Protein AF-A0A7C1UC43-F1 (afdb_monomer_lite)

Secondary structure (DSSP, 8-state):
---TTTTGGGGGGTTEEEEE------TTTGGGG---HHHHHHTTT--S--EEEEESB-SGGGTT-BSS--HHHHHTTTT-B-TTS-BSS--S--GGGT--HHHHHHHHHHHTT-EEEEEEETTTTSPPEETTEEPPPPTTSTTHHHHHHHHHHH-HHHHHHHHTSGGG-BTTBTTHHHHHHHIIIIIHHHHHHHGGG--EEEEE-THHHHTTS---SS---GGG-HHHHHHHHHHHTT-TT-EEEE---B--SSTTS--BPPPPTT-SB---PPGGGGTTTTT-THHHHHHHHHHTTTTBSSTTSSSS--TTTTPBPEE--BSBSS-SS--SSBSS-HHHHHHHHHHHHHTT-EEEEE--BS-SS-GGG-PBPHHHHHHHHHHHHHHHHHSS-SS-EESSS--PPPPEETTSPEEEEEEBTTTEE-TTS----EEEEESSS---TT-EEEE-SSSTTEEEEEE----SS-EEEEEEEEEE-SS-EEEEEEEEEEEP-

Radius of gyration: 23.49 Å; chains: 1; bounding box: 65×52×68 Å

Structure (mmCIF, N/CA/C/O backbone):
data_AF-A0A7C1UC43-F1
#
_entry.id   AF-A0A7C1UC43-F1
#
loop_
_atom_site.group_PDB
_atom_site.id
_atom_site.type_symbol
_atom_site.label_atom_id
_atom_site.label_alt_id
_atom_site.label_comp_id
_atom_site.label_asym_id
_atom_site.label_entity_id
_atom_site.label_seq_id
_atom_site.pdbx_PDB_ins_code
_atom_site.Cartn_x
_atom_site.Cartn_y
_atom_site.Cartn_z
_atom_site.occupancy
_atom_site.B_iso_or_equiv
_atom_site.auth_seq_id
_atom_site.auth_comp_id
_atom_site.auth_asym_id
_atom_site.auth_atom_id
_atom_site.pdbx_PDB_model_num
ATOM 1 N N . ILE A 1 1 ? -11.973 -14.112 -20.135 1.00 60.91 1 ILE A N 1
ATOM 2 C CA . ILE A 1 1 ? -13.042 -13.671 -19.214 1.00 60.91 1 ILE A CA 1
ATOM 3 C C . ILE A 1 1 ? -12.323 -12.948 -18.089 1.00 60.91 1 ILE A C 1
ATOM 5 O O . ILE A 1 1 ? -11.379 -13.546 -17.579 1.00 60.91 1 ILE A O 1
ATOM 9 N N . PRO A 1 2 ? -12.647 -11.674 -17.828 1.00 75.94 2 PRO A N 1
ATOM 10 C CA . PRO A 1 2 ? -12.082 -10.918 -16.713 1.00 75.94 2 PRO A CA 1
ATOM 11 C C . PRO A 1 2 ? -12.367 -11.627 -15.388 1.00 75.94 2 PRO A C 1
ATOM 13 O O . PRO A 1 2 ? -13.344 -12.370 -15.286 1.00 75.94 2 PRO A O 1
ATOM 16 N N . ASP A 1 3 ? -11.491 -11.435 -14.412 1.00 90.38 3 ASP A N 1
ATOM 17 C CA . ASP A 1 3 ? -11.676 -11.966 -13.065 1.00 90.38 3 ASP A CA 1
ATOM 18 C C . ASP A 1 3 ? -12.977 -11.397 -12.453 1.00 90.38 3 ASP A C 1
ATOM 20 O O . ASP A 1 3 ? -13.151 -10.177 -12.478 1.00 90.38 3 ASP A O 1
ATOM 24 N N . PRO A 1 4 ? -13.913 -12.231 -11.956 1.00 91.12 4 PRO A N 1
ATOM 25 C CA . PRO A 1 4 ? -15.147 -11.746 -11.336 1.00 91.12 4 PRO A CA 1
ATOM 26 C C . PRO A 1 4 ? -14.917 -10.882 -10.088 1.00 91.12 4 PRO A C 1
ATOM 28 O O . PRO A 1 4 ? -15.794 -10.086 -9.758 1.00 91.12 4 PRO A O 1
ATOM 31 N N . ASP A 1 5 ? -13.764 -11.012 -9.428 1.00 94.38 5 ASP A N 1
ATOM 32 C CA . ASP A 1 5 ? -13.417 -10.254 -8.224 1.00 94.38 5 ASP A CA 1
ATOM 33 C C . ASP A 1 5 ? -12.602 -8.982 -8.530 1.00 94.38 5 ASP A C 1
ATOM 35 O O . ASP A 1 5 ? -12.196 -8.265 -7.609 1.00 94.38 5 ASP A O 1
ATOM 39 N N . LEU A 1 6 ? -12.387 -8.668 -9.818 1.00 95.12 6 LEU A N 1
ATOM 40 C CA . LEU A 1 6 ? -11.694 -7.456 -10.257 1.00 95.12 6 LEU A CA 1
ATOM 41 C C . LEU A 1 6 ? -12.375 -6.206 -9.688 1.00 95.12 6 LEU A C 1
ATOM 43 O O . LEU A 1 6 ? -13.567 -5.971 -9.886 1.00 95.12 6 LEU A O 1
ATOM 47 N N . GLY A 1 7 ? -11.606 -5.417 -8.943 1.00 95.38 7 GLY A N 1
ATOM 48 C CA . GLY A 1 7 ? -12.087 -4.223 -8.245 1.00 95.38 7 GLY A CA 1
ATOM 49 C C . GLY A 1 7 ? -12.851 -4.496 -6.946 1.00 95.38 7 GLY A C 1
ATOM 50 O O . GLY A 1 7 ? -12.717 -3.732 -5.991 1.00 95.38 7 GLY A O 1
ATOM 51 N N . LEU A 1 8 ? -13.560 -5.625 -6.828 1.00 95.81 8 LEU A N 1
ATOM 52 C CA . LEU A 1 8 ? -14.290 -5.990 -5.604 1.00 95.81 8 LEU A CA 1
ATOM 53 C C . LEU A 1 8 ? -13.359 -6.190 -4.404 1.00 95.81 8 LEU A C 1
ATOM 55 O O . LEU A 1 8 ? -13.679 -5.760 -3.295 1.00 95.81 8 LEU A O 1
ATOM 59 N N . ARG A 1 9 ? -12.174 -6.766 -4.619 1.00 96.69 9 ARG A N 1
ATOM 60 C CA . ARG A 1 9 ? -11.149 -6.894 -3.568 1.00 96.69 9 ARG A CA 1
ATOM 61 C C . ARG A 1 9 ? -10.560 -5.557 -3.103 1.00 96.69 9 ARG A C 1
ATOM 63 O O . ARG A 1 9 ? -10.051 -5.466 -1.991 1.00 96.69 9 ARG A O 1
ATOM 70 N N . ALA A 1 10 ? -10.700 -4.494 -3.898 1.00 98.12 10 ALA A N 1
ATOM 71 C CA . ALA A 1 10 ? -10.339 -3.129 -3.513 1.00 98.12 10 ALA A CA 1
ATOM 72 C C . ALA A 1 10 ? -11.501 -2.353 -2.874 1.00 98.12 10 ALA A C 1
ATOM 74 O O . ALA A 1 10 ? -11.348 -1.172 -2.580 1.00 98.12 10 ALA A O 1
ATOM 75 N N . GLN A 1 11 ? -12.659 -2.975 -2.617 1.00 97.56 11 GLN A N 1
ATOM 76 C CA . GLN A 1 11 ? -13.828 -2.257 -2.099 1.00 97.56 11 GLN A CA 1
ATOM 77 C C . GLN A 1 11 ? -13.565 -1.563 -0.758 1.00 97.56 11 GLN A C 1
ATOM 79 O O . GLN A 1 11 ? -14.149 -0.513 -0.489 1.00 97.56 11 GLN A O 1
ATOM 84 N N . TRP A 1 12 ? -12.670 -2.121 0.062 1.00 97.88 12 TRP A N 1
ATOM 85 C CA . TRP A 1 12 ? -12.236 -1.502 1.313 1.00 97.88 12 TRP A CA 1
ATOM 86 C C . TRP A 1 12 ? -11.521 -0.165 1.097 1.00 97.88 12 TRP A C 1
ATOM 88 O O . TRP A 1 12 ? -11.516 0.641 2.012 1.00 97.88 12 TRP A O 1
ATOM 98 N N . MET A 1 13 ? -10.956 0.098 -0.088 1.00 98.56 13 MET A N 1
ATOM 99 C CA . MET A 1 13 ? -10.300 1.370 -0.390 1.00 98.56 13 MET A CA 1
ATOM 100 C C . MET A 1 13 ? -11.297 2.521 -0.565 1.00 98.56 13 MET A C 1
ATOM 102 O O . MET A 1 13 ? -10.922 3.688 -0.447 1.00 98.56 13 MET A O 1
ATOM 106 N N . ARG A 1 14 ? -12.570 2.236 -0.860 1.00 98.38 14 ARG A N 1
ATOM 107 C CA . ARG A 1 14 ? -13.544 3.295 -1.126 1.00 98.38 14 ARG A CA 1
ATOM 108 C C . ARG A 1 14 ? -13.812 4.125 0.122 1.00 98.38 14 ARG A C 1
ATOM 110 O O . ARG A 1 14 ? -14.271 3.605 1.134 1.00 98.38 14 ARG A O 1
ATOM 117 N N . GLY A 1 15 ? -13.574 5.425 0.006 1.00 98.31 15 GLY A N 1
ATOM 118 C CA . GLY A 1 15 ? -13.701 6.376 1.098 1.00 98.31 15 GLY A CA 1
ATOM 119 C C . GLY A 1 15 ? -12.633 6.217 2.167 1.00 98.31 15 GLY A C 1
ATOM 120 O O . GLY A 1 15 ? -12.907 6.531 3.318 1.00 98.31 15 GLY A O 1
ATOM 121 N N . THR A 1 16 ? -11.442 5.743 1.798 1.00 98.56 16 THR A N 1
ATOM 122 C CA . THR A 1 16 ? -10.306 5.607 2.718 1.00 98.56 16 THR A CA 1
ATOM 123 C C . THR A 1 16 ? -9.123 6.465 2.306 1.00 98.56 16 THR A C 1
ATOM 125 O O . THR A 1 16 ? -9.033 6.950 1.176 1.00 98.56 16 THR A O 1
ATOM 128 N N . TRP A 1 17 ? -8.178 6.642 3.220 1.00 98.81 17 TRP A N 1
ATOM 129 C CA . TRP A 1 17 ? -6.915 7.292 2.906 1.00 98.81 17 TRP A CA 1
ATOM 130 C C . TRP A 1 17 ? -5.753 6.716 3.699 1.00 98.81 17 TRP A C 1
ATOM 132 O O . TRP A 1 17 ? -5.898 6.155 4.786 1.00 98.81 17 TRP A O 1
ATOM 142 N N . GLY A 1 18 ? -4.565 6.874 3.135 1.00 98.75 18 GLY A N 1
ATOM 143 C CA . GLY A 1 18 ? -3.334 6.384 3.710 1.00 98.75 18 GLY A CA 1
ATOM 144 C C . GLY A 1 18 ? -2.163 7.316 3.472 1.00 98.75 18 GLY A C 1
ATOM 145 O O . GLY A 1 18 ? -2.258 8.351 2.809 1.00 98.75 18 GLY A O 1
ATOM 146 N N . ILE A 1 19 ? -1.028 6.929 4.042 1.00 98.50 19 ILE A N 1
ATOM 147 C CA . ILE A 1 19 ? 0.227 7.670 3.950 1.00 98.50 19 ILE A CA 1
ATOM 148 C C . ILE A 1 19 ? 1.327 6.770 3.397 1.00 98.50 19 ILE A C 1
ATOM 150 O O . ILE A 1 19 ? 1.511 5.646 3.846 1.00 98.50 19 ILE A O 1
ATOM 154 N N . ASN A 1 20 ? 2.118 7.300 2.472 1.00 98.06 20 ASN A N 1
ATOM 155 C CA . ASN A 1 20 ? 3.318 6.670 1.941 1.00 98.06 20 ASN A CA 1
ATOM 156 C C . ASN A 1 20 ? 4.542 6.996 2.807 1.00 98.06 20 ASN A C 1
ATOM 158 O O . ASN A 1 20 ? 5.078 8.105 2.750 1.00 98.06 20 ASN A O 1
ATOM 162 N N . TRP A 1 21 ? 4.985 6.019 3.603 1.00 98.25 21 TRP A N 1
ATOM 163 C CA . TRP A 1 21 ? 6.201 6.100 4.411 1.00 98.25 21 TRP A CA 1
ATOM 164 C C . TRP A 1 21 ? 7.371 5.469 3.653 1.00 98.25 21 TRP A C 1
ATOM 166 O O . TRP A 1 21 ? 7.421 4.256 3.436 1.00 98.25 21 TRP A O 1
ATOM 176 N N . LYS A 1 22 ? 8.315 6.311 3.220 1.00 96.12 22 LYS A N 1
ATOM 177 C CA . LYS A 1 22 ? 9.355 5.914 2.263 1.00 96.12 22 LYS A CA 1
ATOM 178 C C . LYS A 1 22 ? 10.750 6.439 2.624 1.00 96.12 22 LYS A C 1
ATOM 180 O O . LYS A 1 22 ? 11.171 7.491 2.122 1.00 96.12 22 LYS A O 1
ATOM 185 N N . PRO A 1 23 ? 11.496 5.684 3.437 1.00 95.94 23 PRO A N 1
ATOM 186 C CA . PRO A 1 23 ? 12.949 5.783 3.513 1.00 95.94 23 PRO A CA 1
ATOM 187 C C . PRO A 1 23 ? 13.613 5.420 2.169 1.00 95.94 23 PRO A C 1
ATOM 189 O O . PRO A 1 23 ? 12.984 4.828 1.291 1.00 95.94 23 PRO A O 1
ATOM 192 N N . VAL A 1 24 ? 14.875 5.805 1.992 1.00 95.38 24 VAL A N 1
ATOM 193 C CA . VAL A 1 24 ? 15.717 5.498 0.819 1.00 95.38 24 VAL A CA 1
ATOM 194 C C . VAL A 1 24 ? 17.127 5.126 1.271 1.00 95.38 24 VAL A C 1
ATOM 196 O O . VAL A 1 24 ? 17.459 5.288 2.444 1.00 95.38 24 VAL A O 1
ATOM 199 N N . ASP A 1 25 ? 17.968 4.693 0.331 1.00 94.44 25 ASP A N 1
ATOM 200 C CA . ASP A 1 25 ? 19.343 4.254 0.592 1.00 94.44 25 ASP A CA 1
ATOM 201 C C . ASP A 1 25 ? 19.377 3.053 1.556 1.00 94.44 25 ASP A C 1
ATOM 203 O O . ASP A 1 25 ? 20.158 3.015 2.504 1.00 94.44 25 ASP A O 1
ATOM 207 N N . THR A 1 26 ? 18.503 2.075 1.317 1.00 95.50 26 THR A N 1
ATOM 208 C CA . THR A 1 26 ? 18.281 0.888 2.164 1.00 95.50 26 THR A CA 1
ATOM 209 C C . THR A 1 26 ? 19.201 -0.293 1.824 1.00 95.50 26 THR A C 1
ATOM 211 O O . THR A 1 26 ? 19.186 -1.318 2.505 1.00 95.50 26 THR A O 1
ATOM 214 N N . ASP A 1 27 ? 20.041 -0.130 0.800 1.00 96.31 27 ASP A N 1
ATOM 215 C CA . ASP A 1 27 ? 21.018 -1.113 0.333 1.00 96.31 27 ASP A CA 1
ATOM 216 C C . ASP A 1 27 ? 22.127 -1.436 1.346 1.00 96.31 27 ASP A C 1
ATOM 218 O O . ASP A 1 27 ? 22.302 -0.785 2.377 1.00 96.31 27 ASP A O 1
ATOM 222 N N . ASN A 1 28 ? 22.924 -2.451 1.013 1.00 97.44 28 ASN A N 1
ATOM 223 C CA . ASN A 1 28 ? 24.205 -2.740 1.648 1.00 97.44 28 ASN A CA 1
ATOM 224 C C . ASN A 1 28 ? 24.122 -2.958 3.164 1.00 97.44 28 ASN A C 1
ATOM 226 O O . ASN A 1 28 ? 25.004 -2.551 3.920 1.00 97.44 28 ASN A O 1
ATOM 230 N N . GLY A 1 29 ? 23.047 -3.624 3.592 1.00 95.19 29 GLY A N 1
ATOM 231 C CA . GLY A 1 29 ? 22.788 -3.987 4.985 1.00 95.19 29 GLY A CA 1
ATOM 232 C C . GLY A 1 29 ? 22.205 -2.858 5.831 1.00 95.19 29 GLY A C 1
ATOM 233 O O . GLY A 1 29 ? 21.884 -3.090 6.991 1.00 95.19 29 GLY A O 1
ATOM 234 N N . LYS A 1 30 ? 22.013 -1.651 5.280 1.00 94.88 30 LYS A N 1
ATOM 235 C CA . LYS A 1 30 ? 21.474 -0.526 6.057 1.00 94.88 30 LYS A CA 1
ATOM 236 C C . LYS A 1 30 ? 20.071 -0.843 6.576 1.00 94.88 30 LYS A C 1
ATOM 238 O O . LYS A 1 30 ? 19.826 -0.625 7.753 1.00 94.88 30 LYS A O 1
ATOM 243 N N . ALA A 1 31 ? 19.207 -1.456 5.749 1.00 94.62 31 ALA A N 1
ATOM 244 C CA . ALA A 1 31 ? 17.834 -1.880 6.093 1.00 94.62 31 ALA A CA 1
ATOM 245 C C . ALA A 1 31 ? 17.692 -2.685 7.388 1.00 94.62 31 ALA A C 1
ATOM 247 O O . ALA A 1 31 ? 16.620 -2.668 7.987 1.00 94.62 31 ALA A O 1
ATOM 248 N N . GLU A 1 32 ? 18.743 -3.366 7.837 1.00 95.38 32 GLU A N 1
ATOM 249 C CA . GLU A 1 32 ? 18.695 -4.311 8.955 1.00 95.38 32 GLU A CA 1
ATOM 250 C C . GLU A 1 32 ? 18.355 -3.652 10.305 1.00 95.38 32 GLU A C 1
ATOM 252 O O . GLU A 1 32 ? 17.916 -4.345 11.221 1.00 95.38 32 GLU A O 1
ATOM 257 N N . THR A 1 33 ? 18.486 -2.326 10.432 1.00 92.81 33 THR A N 1
ATOM 258 C CA . THR A 1 33 ? 18.115 -1.567 11.643 1.00 92.81 33 THR A CA 1
ATOM 259 C C . THR A 1 33 ? 16.841 -0.732 11.491 1.00 92.81 33 THR A C 1
ATOM 261 O O . THR A 1 33 ? 16.492 0.028 12.397 1.00 92.81 33 THR A O 1
ATOM 264 N N . LEU A 1 34 ? 16.134 -0.844 10.361 1.00 94.81 34 LEU A N 1
ATOM 265 C CA . LEU A 1 34 ? 14.965 -0.016 10.073 1.00 94.81 34 LEU A CA 1
ATOM 266 C C . LEU A 1 34 ? 13.830 -0.281 11.073 1.00 94.81 34 LEU A C 1
ATOM 268 O O . LEU A 1 34 ? 13.431 -1.427 11.282 1.00 94.81 34 LEU A O 1
ATOM 272 N N . SER A 1 35 ? 13.243 0.786 11.619 1.00 94.75 35 SER A N 1
ATOM 273 C CA . SER A 1 35 ? 12.009 0.705 12.404 1.00 94.75 35 SER A CA 1
ATOM 274 C C . SER A 1 35 ? 11.028 1.809 12.024 1.00 94.75 35 SER A C 1
ATOM 276 O O . SER A 1 35 ? 11.402 2.970 11.863 1.00 94.75 35 SER A O 1
ATOM 278 N N . ILE A 1 36 ? 9.754 1.434 11.909 1.00 97.75 36 ILE A N 1
ATOM 279 C CA . ILE A 1 36 ? 8.630 2.350 11.680 1.00 97.75 36 ILE A CA 1
ATOM 280 C C . ILE A 1 36 ? 7.977 2.808 12.999 1.00 97.75 36 ILE A C 1
ATOM 282 O O . ILE A 1 36 ? 7.178 3.742 13.000 1.00 97.75 36 ILE A O 1
ATOM 286 N N . ASP A 1 37 ? 8.330 2.198 14.138 1.00 97.81 37 ASP A N 1
ATOM 287 C CA . ASP A 1 37 ? 7.686 2.461 15.435 1.00 97.81 37 ASP A CA 1
ATOM 288 C C . ASP A 1 37 ? 7.689 3.951 15.835 1.00 97.81 37 ASP A C 1
ATOM 290 O O . ASP A 1 37 ? 6.638 4.445 16.260 1.00 97.81 37 ASP A O 1
ATOM 294 N N . PRO A 1 38 ? 8.788 4.720 15.659 1.00 98.00 38 PRO A N 1
ATOM 295 C CA . PRO A 1 38 ? 8.776 6.152 15.961 1.00 98.00 38 PRO A CA 1
ATOM 296 C C . PRO A 1 38 ? 7.752 6.933 15.126 1.00 98.00 38 PRO A C 1
ATOM 298 O O . PRO A 1 38 ? 7.084 7.831 15.644 1.00 98.00 38 PRO A O 1
ATOM 301 N N . PHE A 1 39 ? 7.591 6.573 13.850 1.00 98.56 39 PHE A N 1
ATOM 302 C CA . PHE A 1 39 ? 6.610 7.193 12.962 1.00 98.56 39 PHE A CA 1
ATOM 303 C C . PHE A 1 39 ? 5.178 6.827 13.372 1.00 98.56 39 PHE A C 1
ATOM 305 O O . PHE A 1 39 ? 4.336 7.714 13.510 1.00 98.56 39 PHE A O 1
ATOM 312 N N . LEU A 1 40 ? 4.904 5.547 13.656 1.00 98.50 40 LEU A N 1
ATOM 313 C CA . LEU A 1 40 ? 3.586 5.107 14.137 1.00 98.50 40 LEU A CA 1
ATOM 314 C C . LEU A 1 40 ? 3.205 5.783 15.459 1.00 98.50 40 LEU A C 1
ATOM 316 O O . LEU A 1 40 ? 2.049 6.160 15.650 1.00 98.50 40 LEU A O 1
ATOM 320 N N . HIS A 1 41 ? 4.176 6.006 16.348 1.00 98.25 41 HIS A N 1
ATOM 321 C CA . HIS A 1 41 ? 3.953 6.771 17.571 1.00 98.25 41 HIS A CA 1
ATOM 322 C C . HIS A 1 41 ? 3.578 8.231 17.284 1.00 98.25 41 HIS A C 1
ATOM 324 O O . HIS A 1 41 ? 2.686 8.775 17.937 1.00 98.25 41 HIS A O 1
ATOM 330 N N . GLN A 1 42 ? 4.229 8.868 16.306 1.00 98.38 42 GLN A N 1
ATOM 331 C CA . GLN A 1 42 ? 3.957 10.255 15.916 1.00 98.38 42 GLN A CA 1
ATOM 332 C C . GLN A 1 42 ? 2.522 10.444 15.396 1.00 98.38 42 GLN A C 1
ATOM 334 O O . GLN A 1 42 ? 1.904 11.472 15.676 1.00 98.38 42 GLN A O 1
ATOM 339 N N . ILE A 1 43 ? 1.984 9.455 14.676 1.00 98.38 43 ILE A N 1
ATOM 340 C CA . ILE A 1 43 ? 0.635 9.507 14.087 1.00 98.38 43 ILE A CA 1
ATOM 341 C C . ILE A 1 43 ? -0.435 8.798 14.930 1.00 98.38 43 ILE A C 1
ATOM 343 O O . ILE A 1 43 ? -1.555 8.615 14.464 1.00 98.38 43 ILE A O 1
ATOM 347 N N . LYS A 1 44 ? -0.131 8.383 16.167 1.00 97.31 44 LYS A N 1
ATOM 348 C CA . LYS A 1 44 ? -1.054 7.583 16.999 1.00 97.31 44 LYS A CA 1
ATOM 349 C C . LYS A 1 44 ? -2.422 8.241 17.240 1.00 97.31 44 LYS A C 1
ATOM 351 O O . LYS A 1 44 ? -3.397 7.541 17.459 1.00 97.31 44 LYS A O 1
ATOM 356 N N . GLU A 1 45 ? -2.480 9.572 17.200 1.00 96.31 45 GLU A N 1
ATOM 357 C CA . GLU A 1 45 ? -3.702 10.359 17.418 1.00 96.31 45 GLU A CA 1
ATOM 358 C C . GLU A 1 45 ? -4.521 10.583 16.141 1.00 96.31 45 GLU A C 1
ATOM 360 O O . GLU A 1 45 ? -5.647 11.057 16.236 1.00 96.31 45 GLU A O 1
ATOM 365 N N . VAL A 1 46 ? -3.970 10.239 14.972 1.00 98.31 46 VAL A N 1
ATOM 366 C CA . VAL A 1 46 ? -4.680 10.257 13.688 1.00 98.31 46 VAL A CA 1
ATOM 367 C C . VAL A 1 46 ? -5.512 8.976 13.613 1.00 98.31 46 VAL A C 1
ATOM 369 O O . VAL A 1 46 ? -4.956 7.867 13.603 1.00 98.31 46 VAL A O 1
ATOM 372 N N . LYS A 1 47 ? -6.839 9.116 13.631 1.00 97.25 47 LYS A N 1
ATOM 373 C CA . LYS A 1 47 ? -7.781 7.999 13.835 1.00 97.25 47 LYS A CA 1
ATOM 374 C C . LYS A 1 47 ? -8.481 7.556 12.562 1.00 97.25 47 LYS A C 1
ATOM 376 O O . LYS A 1 47 ? -8.854 6.395 12.472 1.00 97.25 47 LYS A O 1
ATOM 381 N N . THR A 1 48 ? -8.662 8.453 11.603 1.00 98.69 48 THR A N 1
ATOM 382 C CA . THR A 1 48 ? -9.373 8.195 10.340 1.00 98.69 48 THR A CA 1
ATOM 383 C C . THR A 1 48 ? -8.464 7.664 9.240 1.00 98.69 48 THR A C 1
ATOM 385 O O . THR A 1 48 ? -8.961 7.287 8.191 1.00 98.69 48 THR A O 1
ATOM 388 N N . ILE A 1 49 ? -7.144 7.633 9.457 1.00 98.69 49 ILE A N 1
ATOM 389 C CA . ILE A 1 49 ? -6.199 7.008 8.527 1.00 98.69 49 ILE A CA 1
ATOM 390 C C . ILE A 1 49 ? -6.398 5.492 8.498 1.00 98.69 49 ILE A C 1
ATOM 392 O O . ILE A 1 49 ? -6.477 4.842 9.538 1.00 98.69 49 ILE A O 1
ATOM 396 N N . ASP A 1 50 ? -6.427 4.922 7.301 1.00 98.81 50 ASP A N 1
ATOM 397 C CA . ASP A 1 50 ? -6.833 3.537 7.087 1.00 98.81 50 ASP A CA 1
ATOM 398 C C . ASP A 1 50 ? -5.656 2.602 6.807 1.00 98.81 50 ASP A C 1
ATOM 400 O O . ASP A 1 50 ? -5.660 1.434 7.209 1.00 98.81 50 ASP A O 1
ATOM 404 N N . TYR A 1 51 ? -4.632 3.105 6.119 1.00 98.88 51 TYR A N 1
ATOM 405 C CA . TYR A 1 51 ? -3.512 2.284 5.678 1.00 98.88 51 TYR A CA 1
ATOM 406 C C . TYR A 1 51 ? -2.194 3.055 5.570 1.00 98.88 51 TYR A C 1
ATOM 408 O O . TYR A 1 51 ? -2.157 4.284 5.491 1.00 98.88 51 TYR A O 1
ATOM 416 N N . ILE A 1 52 ? -1.086 2.314 5.540 1.00 98.75 52 ILE A N 1
ATOM 417 C CA . ILE A 1 52 ? 0.239 2.848 5.210 1.00 98.75 52 ILE A CA 1
ATOM 418 C C . ILE A 1 52 ? 0.725 2.194 3.922 1.00 98.75 52 ILE A C 1
ATOM 420 O O . ILE A 1 52 ? 0.690 0.972 3.774 1.00 98.75 52 ILE A O 1
ATOM 424 N N . GLN A 1 53 ? 1.201 3.016 2.991 1.00 98.81 53 GLN A N 1
ATOM 425 C CA . GLN A 1 53 ? 1.980 2.551 1.860 1.00 98.81 53 GLN A CA 1
ATOM 426 C C . GLN A 1 53 ? 3.453 2.429 2.259 1.00 98.81 53 GLN A C 1
ATOM 428 O O . GLN A 1 53 ? 4.069 3.388 2.727 1.00 98.81 53 GLN A O 1
ATOM 433 N N . VAL A 1 54 ? 4.026 1.255 2.020 1.00 98.56 54 VAL A N 1
ATOM 434 C CA . VAL A 1 54 ? 5.428 0.907 2.292 1.00 98.56 54 VAL A CA 1
ATOM 435 C C . VAL A 1 54 ? 6.077 0.326 1.043 1.00 98.56 54 VAL A C 1
ATOM 437 O O . VAL A 1 54 ? 5.394 -0.006 0.080 1.00 98.56 54 VAL A O 1
ATOM 440 N N . HIS A 1 55 ? 7.404 0.239 1.006 1.00 98.25 55 HIS A N 1
ATOM 441 C CA . HIS A 1 55 ? 8.141 -0.104 -0.215 1.00 98.25 55 HIS A CA 1
ATOM 442 C C . HIS A 1 55 ? 8.766 -1.483 -0.071 1.00 98.25 55 HIS A C 1
ATOM 444 O O . HIS A 1 55 ? 9.605 -1.675 0.799 1.00 98.25 55 HIS A O 1
ATOM 450 N N . LEU A 1 56 ? 8.386 -2.443 -0.919 1.00 98.62 56 LEU A N 1
ATOM 451 C CA . LEU A 1 56 ? 9.133 -3.700 -0.981 1.00 98.62 56 LEU A CA 1
ATOM 452 C C . LEU A 1 56 ? 10.474 -3.471 -1.676 1.00 98.62 56 LEU A C 1
ATOM 454 O O . LEU A 1 56 ? 11.471 -4.002 -1.204 1.00 98.62 56 LEU A O 1
ATOM 458 N N . ASN A 1 57 ? 10.502 -2.679 -2.755 1.00 98.19 57 ASN A N 1
ATOM 459 C CA . ASN A 1 57 ? 11.733 -2.212 -3.390 1.00 98.19 57 ASN A CA 1
ATOM 460 C C . ASN A 1 57 ? 11.759 -0.688 -3.570 1.00 98.19 57 ASN A C 1
ATOM 462 O O . ASN A 1 57 ? 10.726 -0.021 -3.505 1.00 98.19 57 ASN A O 1
ATOM 466 N N . GLU A 1 58 ? 12.942 -0.120 -3.808 1.00 96.50 58 GLU A N 1
ATOM 467 C CA . GLU A 1 58 ? 13.060 1.324 -4.008 1.00 96.50 58 GLU A CA 1
ATOM 468 C C . GLU A 1 58 ? 12.589 1.790 -5.398 1.00 96.50 58 GLU A C 1
ATOM 470 O O . GLU A 1 58 ? 12.403 1.039 -6.357 1.00 96.50 58 GLU A O 1
ATOM 475 N N . SER A 1 59 ? 12.393 3.100 -5.538 1.00 94.69 59 SER A N 1
ATOM 476 C CA . SER A 1 59 ? 11.990 3.695 -6.812 1.00 94.69 59 SER A CA 1
ATOM 477 C C . SER A 1 59 ? 13.155 3.890 -7.782 1.00 94.69 59 SER A C 1
ATOM 479 O O . SER A 1 59 ? 14.319 4.036 -7.407 1.00 94.69 59 SER A O 1
ATOM 481 N N . TYR A 1 60 ? 12.808 4.072 -9.058 1.00 94.75 60 TYR A N 1
ATOM 482 C CA . TYR A 1 60 ? 13.731 4.540 -10.094 1.00 94.75 60 TYR A CA 1
ATOM 483 C C . TYR A 1 60 ? 14.946 3.610 -10.262 1.00 94.75 60 TYR A C 1
ATOM 485 O O . TYR A 1 60 ? 14.763 2.462 -10.639 1.00 94.75 60 TYR A O 1
ATOM 493 N N . THR A 1 61 ? 16.175 4.090 -10.062 1.00 96.81 61 THR A N 1
ATOM 494 C CA . THR A 1 61 ? 17.402 3.288 -10.203 1.00 96.81 61 THR A CA 1
ATOM 495 C C . THR A 1 61 ? 17.692 2.405 -8.994 1.00 96.81 61 THR A C 1
ATOM 497 O O . THR A 1 61 ? 18.548 1.537 -9.104 1.00 96.81 61 THR A O 1
ATOM 500 N N . GLY A 1 62 ? 17.005 2.628 -7.869 1.00 97.19 62 GLY A N 1
ATOM 501 C CA . GLY A 1 62 ? 17.088 1.779 -6.681 1.00 97.19 62 GLY A CA 1
ATOM 502 C C . GLY A 1 62 ? 16.186 0.544 -6.752 1.00 97.19 62 GLY A C 1
ATOM 503 O O . GLY A 1 62 ? 16.197 -0.250 -5.827 1.00 97.19 62 GLY A O 1
ATOM 504 N N . SER A 1 63 ? 15.431 0.333 -7.838 1.00 98.25 63 SER A N 1
ATOM 505 C CA . SER A 1 63 ? 14.496 -0.799 -7.965 1.00 98.25 63 SER A CA 1
ATOM 506 C C . SER A 1 63 ? 15.060 -2.204 -7.694 1.00 98.25 63 SER A C 1
ATOM 508 O O . SER A 1 63 ? 14.258 -3.076 -7.349 1.00 98.25 63 SER A O 1
ATOM 510 N N . PRO A 1 64 ? 16.377 -2.477 -7.818 1.00 98.62 64 PRO A N 1
ATOM 511 C CA . PRO A 1 64 ? 16.916 -3.766 -7.392 1.00 98.62 64 PRO A CA 1
ATOM 512 C C . PRO A 1 64 ? 16.982 -3.949 -5.868 1.00 98.62 64 PRO A C 1
ATOM 514 O O . PRO A 1 64 ? 17.063 -5.085 -5.413 1.00 98.62 64 PRO A O 1
ATOM 517 N N . VAL A 1 65 ? 16.961 -2.867 -5.085 1.00 98.69 65 VAL A N 1
ATOM 518 C CA . VAL A 1 65 ? 17.079 -2.866 -3.617 1.00 98.69 65 VAL A CA 1
ATOM 519 C C . VAL A 1 65 ? 15.734 -3.192 -2.986 1.00 98.69 65 VAL A C 1
ATOM 521 O O . VAL A 1 65 ? 14.782 -2.449 -3.209 1.00 98.69 65 VAL A O 1
ATOM 524 N N . HIS A 1 66 ? 15.658 -4.276 -2.211 1.00 98.75 66 HIS A N 1
ATOM 525 C CA . HIS A 1 66 ? 14.453 -4.729 -1.518 1.00 98.75 66 HIS A CA 1
ATOM 526 C C . HIS A 1 66 ? 14.615 -4.694 0.007 1.00 98.75 66 HIS A C 1
ATOM 528 O O . HIS A 1 66 ? 15.706 -4.916 0.525 1.00 98.75 66 HIS A O 1
ATOM 534 N N . LEU A 1 67 ? 13.512 -4.475 0.730 1.00 98.00 67 LEU A N 1
ATOM 535 C CA . LEU A 1 67 ? 13.479 -4.425 2.199 1.00 98.00 67 LEU A CA 1
ATOM 536 C C . LEU A 1 67 ? 13.309 -5.789 2.883 1.00 98.00 67 LEU A C 1
ATOM 538 O O . LEU A 1 67 ? 13.499 -5.881 4.094 1.00 98.00 67 LEU A O 1
ATOM 542 N N . GLY A 1 68 ? 12.934 -6.835 2.144 1.00 98.12 68 GLY A N 1
ATOM 543 C CA . GLY A 1 68 ? 12.811 -8.198 2.671 1.00 98.12 68 GLY A CA 1
ATOM 544 C C . GLY A 1 68 ? 14.003 -9.077 2.263 1.00 98.12 68 GLY A C 1
ATOM 545 O O . GLY A 1 68 ? 14.470 -8.957 1.127 1.00 98.12 68 GLY A O 1
ATOM 546 N N . PRO A 1 69 ? 14.485 -10.002 3.112 1.00 98.50 69 PRO A N 1
ATOM 547 C CA . PRO A 1 69 ? 15.564 -10.925 2.762 1.00 98.50 69 PRO A CA 1
ATOM 548 C C . PRO A 1 69 ? 15.118 -11.905 1.668 1.00 98.50 69 PRO A C 1
ATOM 550 O O . PRO A 1 69 ? 13.960 -12.331 1.634 1.00 98.50 69 PRO A O 1
ATOM 553 N N . HIS A 1 70 ? 16.018 -12.302 0.771 1.00 98.69 70 HIS A N 1
ATOM 554 C CA . HIS A 1 70 ? 15.701 -13.259 -0.292 1.00 98.69 70 HIS A CA 1
ATOM 555 C C . HIS A 1 70 ? 16.949 -14.005 -0.755 1.00 98.69 70 HIS A C 1
ATOM 557 O O . HIS A 1 70 ? 17.807 -13.410 -1.401 1.00 98.69 70 HIS A O 1
ATOM 563 N N . ASP A 1 71 ? 17.000 -15.318 -0.511 1.00 98.38 71 ASP A N 1
ATOM 564 C CA . ASP A 1 71 ? 18.183 -16.160 -0.746 1.00 98.38 71 ASP A CA 1
ATOM 565 C C . ASP A 1 71 ? 18.779 -15.977 -2.158 1.00 98.38 71 ASP A C 1
ATOM 567 O O . ASP A 1 71 ? 19.984 -15.789 -2.314 1.00 98.38 71 ASP A O 1
ATOM 571 N N . LEU A 1 72 ? 17.937 -15.956 -3.202 1.00 98.75 72 LEU A N 1
ATOM 572 C CA . LEU A 1 72 ? 18.411 -15.711 -4.572 1.00 98.75 72 LEU A CA 1
ATOM 573 C C . LEU A 1 72 ? 19.034 -14.317 -4.756 1.00 98.75 72 LEU A C 1
ATOM 575 O O . LEU A 1 72 ? 20.097 -14.208 -5.360 1.00 98.75 72 LEU A O 1
ATOM 579 N N . LEU A 1 73 ? 18.391 -13.257 -4.262 1.00 98.75 73 LEU A N 1
ATOM 580 C CA . LEU A 1 73 ? 18.891 -11.895 -4.449 1.00 98.75 73 LEU A CA 1
ATOM 581 C C . LEU A 1 73 ? 20.155 -11.652 -3.618 1.00 98.75 73 LEU A C 1
ATOM 583 O O . LEU A 1 73 ? 21.089 -11.019 -4.102 1.00 98.75 73 LEU A O 1
ATOM 587 N N . GLU A 1 74 ? 20.219 -12.214 -2.408 1.00 98.75 74 GLU A N 1
ATOM 588 C CA . GLU A 1 74 ? 21.415 -12.187 -1.563 1.00 98.75 74 GLU A CA 1
ATOM 589 C C . GLU A 1 74 ? 22.589 -12.912 -2.234 1.00 98.75 74 GLU A C 1
ATOM 591 O O . GLU A 1 74 ? 23.719 -12.434 -2.175 1.00 98.75 74 GLU A O 1
ATOM 596 N N . SER A 1 75 ? 22.334 -14.004 -2.970 1.00 98.62 75 SER A N 1
ATOM 597 C CA . SER A 1 75 ? 23.385 -14.720 -3.711 1.00 98.62 75 SER A CA 1
ATOM 598 C C . SER A 1 75 ? 24.100 -13.855 -4.760 1.00 98.62 75 SER A C 1
ATOM 600 O O . SER A 1 75 ? 25.245 -14.136 -5.121 1.00 98.62 75 SER A O 1
ATOM 602 N N . PHE A 1 76 ? 23.467 -12.772 -5.225 1.00 98.69 76 PHE A N 1
ATOM 603 C CA . PHE A 1 76 ? 24.088 -11.832 -6.154 1.00 98.69 76 PHE A CA 1
ATOM 604 C C . PHE A 1 76 ? 25.047 -10.854 -5.485 1.00 98.69 76 PHE A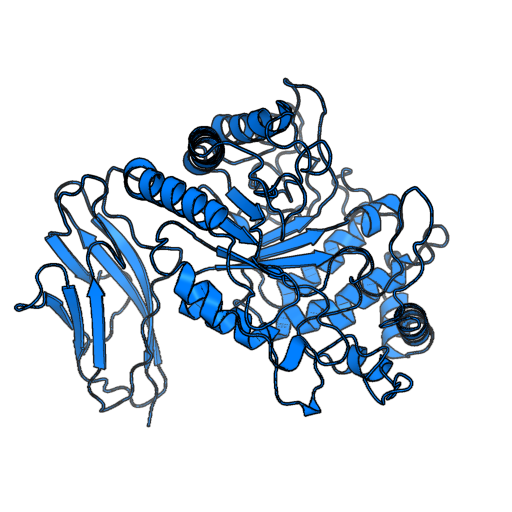 C 1
ATOM 606 O O . PHE A 1 76 ? 25.773 -10.185 -6.211 1.00 98.69 76 PHE A O 1
ATOM 613 N N . TRP A 1 77 ? 25.107 -10.779 -4.154 1.00 98.56 77 TRP A N 1
ATOM 614 C CA . TRP A 1 77 ? 26.077 -9.939 -3.451 1.00 98.56 77 TRP A CA 1
ATOM 615 C C . TRP A 1 77 ? 27.518 -10.423 -3.664 1.00 98.56 77 TRP A C 1
ATOM 617 O O . TRP A 1 77 ? 28.409 -9.614 -3.902 1.00 98.56 77 TRP A O 1
ATOM 627 N N . GLN A 1 78 ? 27.751 -11.740 -3.608 1.00 97.81 78 GLN A N 1
ATOM 628 C CA . GLN A 1 78 ? 29.074 -12.379 -3.758 1.00 97.81 78 GLN A CA 1
ATOM 629 C C . GLN A 1 78 ? 30.147 -11.918 -2.748 1.00 97.81 78 GLN A C 1
ATOM 631 O O . GLN A 1 78 ? 31.313 -12.280 -2.886 1.00 97.81 78 GLN A O 1
ATOM 636 N N . GLY A 1 79 ? 29.759 -11.174 -1.705 1.00 97.00 79 GLY A N 1
ATOM 637 C CA . GLY A 1 79 ? 30.682 -10.648 -0.700 1.00 97.00 79 GLY A CA 1
ATOM 638 C C . GLY A 1 79 ? 31.444 -9.397 -1.145 1.00 97.00 79 GLY A C 1
ATOM 639 O O . GLY A 1 79 ? 32.454 -9.069 -0.526 1.00 97.00 79 GLY A O 1
ATOM 640 N N . ASP A 1 80 ? 30.992 -8.701 -2.194 1.00 98.06 80 ASP A N 1
ATOM 641 C CA . ASP A 1 80 ? 31.659 -7.486 -2.667 1.00 98.06 80 ASP A CA 1
ATOM 642 C C . ASP A 1 80 ? 31.648 -6.385 -1.604 1.00 98.06 80 ASP A C 1
ATOM 644 O O . ASP A 1 80 ? 30.633 -6.139 -0.939 1.00 98.06 80 ASP A O 1
ATOM 648 N N . THR A 1 81 ? 32.770 -5.673 -1.491 1.00 97.88 81 THR A N 1
ATOM 649 C CA . THR A 1 81 ? 32.919 -4.540 -0.577 1.00 97.88 81 THR A CA 1
ATOM 650 C C . THR A 1 81 ? 33.578 -3.337 -1.241 1.00 97.88 81 THR A C 1
ATOM 652 O O . THR A 1 81 ? 34.402 -3.473 -2.147 1.00 97.88 81 THR A O 1
ATOM 655 N N . ASP A 1 82 ? 33.271 -2.141 -0.742 1.00 95.44 82 ASP A N 1
ATOM 656 C CA . ASP A 1 82 ? 34.019 -0.932 -1.062 1.00 95.44 82 ASP A CA 1
ATOM 657 C C . ASP A 1 82 ? 35.420 -0.946 -0.412 1.00 95.44 82 ASP A C 1
ATOM 659 O O . ASP A 1 82 ? 35.806 -1.855 0.327 1.00 95.44 82 ASP A O 1
ATOM 663 N N . ARG A 1 83 ? 36.203 0.109 -0.662 1.00 96.06 83 ARG A N 1
ATOM 664 C CA . ARG A 1 83 ? 37.555 0.280 -0.095 1.00 96.06 83 ARG A CA 1
ATOM 665 C C . ARG A 1 83 ? 37.608 0.329 1.441 1.00 96.06 83 ARG A C 1
ATOM 667 O O . ARG A 1 83 ? 38.695 0.229 1.998 1.00 96.06 83 ARG A O 1
ATOM 674 N N . ASN A 1 84 ? 36.476 0.569 2.101 1.00 95.88 84 ASN A N 1
ATOM 675 C CA . ASN A 1 84 ? 36.352 0.649 3.553 1.00 95.88 84 ASN A CA 1
ATOM 676 C C . ASN A 1 84 ? 35.818 -0.665 4.153 1.00 95.88 84 ASN A C 1
ATOM 678 O O . ASN A 1 84 ? 35.651 -0.741 5.367 1.00 95.88 84 ASN A O 1
ATOM 682 N N . GLY A 1 85 ? 35.540 -1.680 3.327 1.00 95.62 85 GLY A N 1
ATOM 683 C CA . GLY A 1 85 ? 34.953 -2.946 3.761 1.00 95.62 85 GLY A CA 1
ATOM 684 C C . GLY A 1 85 ? 33.429 -2.915 3.912 1.00 95.62 85 GLY A C 1
ATOM 685 O O . GLY A 1 85 ? 32.863 -3.886 4.409 1.00 95.62 85 GLY A O 1
ATOM 686 N N . ASN A 1 86 ? 32.747 -1.843 3.492 1.00 95.69 86 ASN A N 1
ATOM 687 C CA . ASN A 1 86 ? 31.282 -1.819 3.496 1.00 95.69 86 ASN A CA 1
ATOM 688 C C . ASN A 1 86 ? 30.746 -2.650 2.325 1.00 95.69 86 ASN A C 1
ATOM 690 O O . ASN A 1 86 ? 31.339 -2.571 1.246 1.00 95.69 86 ASN A O 1
ATOM 694 N N . PRO A 1 87 ? 29.625 -3.378 2.473 1.00 97.75 87 PRO A N 1
ATOM 695 C CA . PRO A 1 87 ? 29.025 -4.108 1.361 1.00 97.75 87 PRO A CA 1
ATOM 696 C C . PRO A 1 87 ? 28.734 -3.210 0.147 1.00 97.75 87 PRO A C 1
ATOM 698 O O . PRO A 1 87 ? 28.367 -2.043 0.289 1.00 97.75 87 PRO A O 1
ATOM 701 N N . VAL A 1 88 ? 28.899 -3.777 -1.045 1.00 98.06 88 VAL A N 1
ATOM 702 C CA . VAL A 1 88 ? 28.470 -3.244 -2.349 1.00 98.06 88 VAL A CA 1
ATOM 703 C C . VAL A 1 88 ? 27.728 -4.371 -3.061 1.00 98.06 88 VAL A C 1
ATOM 705 O O . VAL A 1 88 ? 28.016 -5.529 -2.796 1.00 98.06 88 VAL A O 1
ATOM 708 N N . ASN A 1 89 ? 26.778 -4.080 -3.955 1.00 98.56 89 ASN A N 1
ATOM 709 C CA . ASN A 1 89 ? 25.950 -5.098 -4.630 1.00 98.56 89 ASN A CA 1
ATOM 710 C C . ASN A 1 89 ? 25.042 -5.916 -3.683 1.00 98.56 89 ASN A C 1
ATOM 712 O O . ASN A 1 89 ? 24.365 -6.836 -4.132 1.00 98.56 89 ASN A O 1
ATOM 716 N N . LEU A 1 90 ? 24.952 -5.579 -2.395 1.00 98.62 90 LEU A N 1
ATOM 717 C CA . LEU A 1 90 ? 24.001 -6.207 -1.483 1.00 98.62 90 LEU A CA 1
ATOM 718 C C . LEU A 1 90 ? 22.679 -5.434 -1.531 1.00 98.62 90 LEU A C 1
ATOM 720 O O . LEU A 1 90 ? 22.578 -4.308 -1.050 1.00 98.62 90 LEU A O 1
ATOM 724 N N . VAL A 1 91 ? 21.663 -6.039 -2.139 1.00 98.56 91 VAL A N 1
ATOM 725 C CA . VAL A 1 91 ? 20.375 -5.384 -2.441 1.00 98.56 91 VAL A CA 1
ATOM 726 C C . VAL A 1 91 ? 19.202 -5.939 -1.633 1.00 98.56 91 VAL A C 1
ATOM 728 O O . VAL A 1 91 ? 18.053 -5.664 -1.951 1.00 98.56 91 VAL A O 1
ATOM 731 N N . VAL A 1 92 ? 19.486 -6.723 -0.597 1.00 98.69 92 VAL A N 1
ATOM 732 C CA . VAL A 1 92 ? 18.517 -7.246 0.374 1.00 98.69 92 VAL A CA 1
ATOM 733 C C . VAL A 1 92 ? 19.154 -7.256 1.770 1.00 98.69 92 VAL A C 1
ATOM 735 O O . VAL A 1 92 ? 20.383 -7.309 1.857 1.00 98.69 92 VAL A O 1
ATOM 738 N N . PRO A 1 93 ? 18.369 -7.230 2.861 1.00 98.31 93 PRO A N 1
ATOM 739 C CA . PRO A 1 93 ? 18.858 -7.591 4.189 1.00 98.31 93 PRO A CA 1
ATOM 740 C C . PRO A 1 93 ? 19.449 -9.000 4.172 1.00 98.31 93 PRO A C 1
ATOM 742 O O . PRO A 1 93 ? 18.901 -9.893 3.517 1.00 98.31 93 PRO A O 1
ATOM 745 N N . ARG A 1 94 ? 20.549 -9.205 4.899 1.00 97.88 94 ARG A N 1
ATOM 746 C CA . ARG A 1 94 ? 21.216 -10.509 4.940 1.00 97.88 94 ARG A CA 1
ATOM 747 C C . ARG A 1 94 ? 20.410 -11.505 5.746 1.00 97.88 94 ARG A C 1
ATOM 749 O O . ARG A 1 94 ? 19.959 -11.180 6.846 1.00 97.88 94 ARG A O 1
ATOM 756 N N . LYS A 1 95 ? 20.330 -12.746 5.281 1.00 94.62 95 LYS A N 1
ATOM 757 C CA . LYS A 1 95 ? 19.768 -13.851 6.064 1.00 94.62 95 LYS A CA 1
ATOM 758 C C . LYS A 1 95 ? 20.486 -14.018 7.403 1.00 94.62 95 LYS A C 1
ATOM 760 O O . LYS A 1 95 ? 19.838 -14.161 8.438 1.00 94.62 95 LYS A O 1
ATOM 765 N N . ASP A 1 96 ? 21.813 -13.905 7.390 1.00 94.81 96 ASP A N 1
ATOM 766 C CA . ASP A 1 96 ? 22.658 -14.062 8.579 1.00 94.81 96 ASP A CA 1
ATOM 767 C C . ASP A 1 96 ? 22.538 -12.894 9.574 1.00 94.81 96 ASP A C 1
ATOM 769 O O . ASP A 1 96 ? 22.989 -13.017 10.712 1.00 94.81 96 ASP A O 1
ATOM 773 N N . SER A 1 97 ? 21.898 -11.777 9.193 1.00 94.81 97 SER A N 1
ATOM 774 C CA . SER A 1 97 ? 21.539 -10.722 10.154 1.00 94.81 97 SER A CA 1
ATOM 775 C C . SER A 1 97 ? 20.459 -11.184 11.141 1.00 94.81 97 SER A C 1
ATOM 777 O O . SER A 1 97 ? 20.340 -10.627 12.230 1.00 94.81 97 SER A O 1
ATOM 779 N N . GLY A 1 98 ? 19.666 -12.199 10.770 1.00 96.06 98 GLY A N 1
ATOM 780 C CA . GLY A 1 98 ? 18.537 -12.689 11.559 1.00 96.06 98 GLY A CA 1
ATOM 781 C C . GLY A 1 98 ? 17.324 -11.752 11.576 1.00 96.06 98 GLY A C 1
ATOM 782 O O . GLY A 1 98 ? 16.403 -11.984 12.358 1.00 96.06 98 GLY A O 1
ATOM 783 N N . VAL A 1 99 ? 17.302 -10.709 10.738 1.00 95.88 99 VAL A N 1
ATOM 784 C CA . VAL A 1 99 ? 16.234 -9.701 10.701 1.00 95.88 99 VAL A CA 1
ATOM 785 C C . VAL A 1 99 ? 15.535 -9.695 9.337 1.00 95.88 99 VAL A C 1
ATOM 787 O O . VAL A 1 99 ? 16.182 -9.698 8.292 1.00 95.88 99 VAL A O 1
ATOM 790 N N . ASP A 1 100 ? 14.198 -9.635 9.347 1.00 98.06 100 ASP A N 1
ATOM 791 C CA . ASP A 1 100 ? 13.362 -9.296 8.184 1.00 98.06 100 ASP A CA 1
ATOM 792 C C . ASP A 1 100 ? 12.699 -7.924 8.448 1.00 98.06 100 ASP A C 1
ATOM 794 O O . ASP A 1 100 ? 11.642 -7.858 9.087 1.00 98.06 100 ASP A O 1
ATOM 798 N N . PRO A 1 101 ? 13.333 -6.810 8.026 1.00 97.38 101 PRO A N 1
ATOM 799 C CA . PRO A 1 101 ? 12.832 -5.457 8.267 1.00 97.38 101 PRO A CA 1
ATOM 800 C C . PRO A 1 101 ? 11.443 -5.229 7.674 1.00 97.38 101 PRO A C 1
ATOM 802 O O . PRO A 1 101 ? 10.617 -4.546 8.280 1.00 97.38 101 PRO A O 1
ATOM 805 N N . PHE A 1 102 ? 11.165 -5.828 6.514 1.00 98.50 102 PHE A N 1
ATOM 806 C CA . PHE A 1 102 ? 9.866 -5.711 5.870 1.00 98.50 102 PHE A CA 1
ATOM 807 C C . PHE A 1 102 ? 8.782 -6.447 6.661 1.00 98.50 102 PHE A C 1
ATOM 809 O O . PHE A 1 102 ? 7.755 -5.845 6.955 1.00 98.50 102 PHE A O 1
ATOM 816 N N . LEU A 1 103 ? 9.022 -7.689 7.106 1.00 98.62 103 LEU A N 1
ATOM 817 C CA . LEU A 1 103 ? 8.083 -8.398 7.987 1.00 98.62 103 LEU A CA 1
ATOM 818 C C . LEU A 1 103 ? 7.799 -7.602 9.262 1.00 98.62 103 LEU A C 1
ATOM 820 O O . LEU A 1 103 ? 6.639 -7.444 9.639 1.00 98.62 103 LEU A O 1
ATOM 824 N N . ASN A 1 104 ? 8.848 -7.093 9.914 1.00 97.81 104 ASN A N 1
ATOM 825 C CA . ASN A 1 104 ? 8.703 -6.288 11.123 1.00 97.81 104 ASN A CA 1
ATOM 826 C C . ASN A 1 104 ? 7.814 -5.075 10.859 1.00 97.81 104 ASN A C 1
ATOM 828 O O . ASN A 1 104 ? 6.863 -4.839 11.598 1.00 97.81 104 ASN A O 1
ATOM 832 N N . LEU A 1 105 ? 8.067 -4.352 9.771 1.00 98.12 105 LEU A N 1
ATOM 833 C CA . LEU A 1 105 ? 7.254 -3.217 9.363 1.00 98.12 105 LEU A CA 1
ATOM 834 C C . LEU A 1 105 ? 5.780 -3.607 9.146 1.00 98.12 105 LEU A C 1
ATOM 836 O O . LEU A 1 105 ? 4.906 -2.941 9.698 1.00 98.12 105 LEU A O 1
ATOM 840 N N . LEU A 1 106 ? 5.495 -4.705 8.436 1.00 98.69 106 LEU A N 1
ATOM 841 C CA . LEU A 1 106 ? 4.120 -5.165 8.195 1.00 98.69 106 LEU A CA 1
ATOM 842 C C . LEU A 1 106 ? 3.400 -5.499 9.509 1.00 98.69 106 LEU A C 1
ATOM 844 O O . LEU A 1 106 ? 2.247 -5.121 9.715 1.00 98.69 106 LEU A O 1
ATOM 848 N N . LEU A 1 107 ? 4.094 -6.177 10.427 1.00 98.19 107 LEU A N 1
ATOM 849 C CA . LEU A 1 107 ? 3.551 -6.525 11.740 1.00 98.19 107 LEU A CA 1
ATOM 850 C C . LEU A 1 107 ? 3.262 -5.281 12.588 1.00 98.19 107 LEU A C 1
ATOM 852 O O . LEU A 1 107 ? 2.244 -5.245 13.275 1.00 98.19 107 LEU A O 1
ATOM 856 N N . ARG A 1 108 ? 4.123 -4.256 12.536 1.00 98.12 108 ARG A N 1
ATOM 857 C CA . ARG A 1 108 ? 3.917 -2.998 13.270 1.00 98.12 108 ARG A CA 1
ATOM 858 C C . ARG A 1 108 ? 2.763 -2.175 12.705 1.00 98.12 108 ARG A C 1
ATOM 860 O O . ARG A 1 108 ? 1.976 -1.648 13.487 1.00 98.12 108 ARG A O 1
ATOM 867 N N . VAL A 1 109 ? 2.623 -2.105 11.380 1.00 98.56 109 VAL A N 1
ATOM 868 C CA . VAL A 1 109 ? 1.486 -1.434 10.722 1.00 98.56 109 VAL A CA 1
ATOM 869 C C . VAL A 1 109 ? 0.173 -2.122 11.102 1.00 98.56 109 VAL A C 1
ATOM 871 O O . VAL A 1 109 ? -0.738 -1.453 11.589 1.00 98.56 109 VAL A O 1
ATOM 874 N N . ARG A 1 110 ? 0.109 -3.458 11.010 1.00 97.44 110 ARG A N 1
ATOM 875 C CA . ARG A 1 110 ? -1.075 -4.216 11.438 1.00 97.44 110 ARG A CA 1
ATOM 876 C C . ARG A 1 110 ? -1.374 -4.023 12.922 1.00 97.44 110 ARG A C 1
ATOM 878 O O . ARG A 1 110 ? -2.513 -3.753 13.271 1.00 97.44 110 ARG A O 1
ATOM 885 N N . ALA A 1 111 ? -0.369 -4.088 13.798 1.00 97.06 111 ALA A N 1
ATOM 886 C CA . ALA A 1 111 ? -0.550 -3.856 15.236 1.00 97.06 111 ALA A CA 1
ATOM 887 C C . ALA A 1 111 ? -1.072 -2.442 15.562 1.00 97.06 111 ALA A C 1
ATOM 889 O O . ALA A 1 111 ? -1.670 -2.238 16.615 1.00 97.06 111 ALA A O 1
ATOM 890 N N . ALA A 1 112 ? -0.873 -1.477 14.661 1.00 97.75 112 ALA A N 1
ATOM 891 C CA . ALA A 1 112 ? -1.449 -0.143 14.749 1.00 97.75 112 ALA A CA 1
ATOM 892 C C . ALA A 1 112 ? -2.893 -0.060 14.201 1.00 97.75 112 ALA A C 1
ATOM 894 O O . ALA A 1 112 ? -3.449 1.033 14.150 1.00 97.75 112 ALA A O 1
ATOM 895 N N . GLY A 1 113 ? -3.515 -1.169 13.797 1.00 97.94 113 GLY A N 1
ATOM 896 C CA . GLY A 1 113 ? -4.882 -1.209 13.268 1.00 97.94 113 GLY A CA 1
ATOM 897 C C . GLY A 1 113 ? -5.014 -0.728 11.818 1.00 97.94 113 GLY A C 1
ATOM 898 O O . GLY A 1 113 ? -6.096 -0.305 11.405 1.00 97.94 113 GLY A O 1
ATOM 899 N N . LEU A 1 114 ? -3.911 -0.734 11.064 1.00 98.69 114 LEU A N 1
ATOM 900 C CA . LEU A 1 114 ? -3.823 -0.206 9.702 1.00 98.69 114 LEU A CA 1
ATOM 901 C C . LEU A 1 114 ? -3.642 -1.338 8.690 1.00 98.69 114 LEU A C 1
ATOM 903 O O . LEU A 1 114 ? -2.912 -2.299 8.944 1.00 98.69 114 LEU A O 1
ATOM 907 N N . LYS A 1 115 ? -4.245 -1.173 7.512 1.00 98.75 115 LYS A N 1
ATOM 908 C CA . LYS A 1 115 ? -3.939 -1.991 6.331 1.00 98.75 115 LYS A CA 1
ATOM 909 C C . LYS A 1 115 ? -2.601 -1.582 5.710 1.00 98.75 115 LYS A C 1
ATOM 911 O O . LYS A 1 115 ? -2.077 -0.497 5.984 1.00 98.75 115 LYS A O 1
ATOM 916 N N . THR A 1 116 ? -2.052 -2.428 4.842 1.00 98.88 116 THR A N 1
ATOM 917 C CA . THR A 1 116 ? -0.792 -2.151 4.143 1.00 98.88 116 THR A CA 1
ATOM 918 C C . THR A 1 116 ? -0.937 -2.176 2.624 1.00 98.88 116 THR A C 1
ATOM 920 O O . THR A 1 116 ? -1.319 -3.187 2.036 1.00 98.88 116 THR A O 1
ATOM 923 N N . GLN A 1 117 ? -0.526 -1.081 1.977 1.00 98.94 117 GLN A N 1
ATOM 924 C CA . GLN A 1 117 ? -0.289 -1.011 0.533 1.00 98.94 117 GLN A CA 1
ATOM 925 C C . GLN A 1 117 ? 1.219 -1.136 0.260 1.00 98.94 117 GLN A C 1
ATOM 927 O O . GLN A 1 117 ? 2.035 -0.495 0.917 1.00 98.94 117 GLN A O 1
ATOM 932 N N . VAL A 1 118 ? 1.627 -1.943 -0.713 1.00 98.94 118 VAL A N 1
ATOM 933 C CA . VAL A 1 118 ? 3.042 -2.206 -1.000 1.00 98.94 118 VAL A CA 1
ATOM 934 C C . VAL A 1 118 ? 3.423 -1.669 -2.368 1.00 98.94 118 VAL A C 1
ATOM 936 O O . VAL A 1 118 ? 2.931 -2.125 -3.395 1.00 98.94 118 VAL A O 1
ATOM 939 N N . TYR A 1 119 ? 4.348 -0.718 -2.386 1.00 98.88 119 TYR A N 1
ATOM 940 C CA . TYR A 1 119 ? 4.970 -0.215 -3.599 1.00 98.88 119 TYR A CA 1
ATOM 941 C C . TYR A 1 119 ? 6.010 -1.200 -4.135 1.00 98.88 119 TYR A C 1
ATOM 943 O O . TYR A 1 119 ? 6.878 -1.674 -3.393 1.00 98.88 119 TYR A O 1
ATOM 951 N N . VAL A 1 120 ? 5.967 -1.418 -5.451 1.00 98.88 120 VAL A N 1
ATOM 952 C CA . VAL A 1 120 ? 7.028 -2.084 -6.212 1.00 98.88 120 VAL A CA 1
ATOM 953 C C . VAL A 1 120 ? 7.292 -1.320 -7.508 1.00 98.88 120 VAL A C 1
ATOM 955 O O . VAL A 1 120 ? 6.393 -1.109 -8.317 1.00 98.88 120 VAL A O 1
ATOM 958 N N . ASN A 1 121 ? 8.537 -0.943 -7.782 1.00 98.69 121 ASN A N 1
ATOM 959 C CA . ASN A 1 121 ? 8.929 -0.439 -9.089 1.00 98.69 121 ASN A CA 1
ATOM 960 C C . ASN A 1 121 ? 9.126 -1.593 -10.084 1.00 98.69 121 ASN A C 1
ATOM 962 O O . ASN A 1 121 ? 9.974 -2.464 -9.879 1.00 98.69 121 ASN A O 1
ATOM 966 N N . CYS A 1 122 ? 8.419 -1.548 -11.215 1.00 98.50 122 CYS A N 1
ATOM 967 C CA . CYS A 1 122 ? 8.468 -2.573 -12.260 1.00 98.50 122 CYS A CA 1
ATOM 968 C C . CYS A 1 122 ? 9.801 -2.650 -13.015 1.00 98.50 122 CYS A C 1
ATOM 970 O O . CYS A 1 122 ? 9.962 -3.540 -13.841 1.00 98.50 122 CYS A O 1
ATOM 972 N N . SER A 1 123 ? 10.755 -1.733 -12.801 1.00 97.88 123 SER A N 1
ATOM 973 C CA . SER A 1 123 ? 12.125 -1.965 -13.280 1.00 97.88 123 SER A CA 1
ATOM 974 C C . SER A 1 123 ? 12.794 -3.100 -12.522 1.00 97.88 123 SER A C 1
ATOM 976 O O . SER A 1 123 ? 13.618 -3.769 -13.124 1.00 97.88 123 SER A O 1
ATOM 978 N N . ASN A 1 124 ? 12.404 -3.354 -11.265 1.00 97.44 124 ASN A N 1
ATOM 979 C CA . ASN A 1 124 ? 12.916 -4.437 -10.426 1.00 97.44 124 ASN A CA 1
ATOM 980 C C . ASN A 1 124 ? 14.442 -4.610 -10.560 1.00 97.44 124 ASN A C 1
ATOM 982 O O . ASN A 1 124 ? 15.189 -3.672 -10.297 1.00 97.44 124 ASN A O 1
ATOM 986 N N . MET A 1 125 ? 14.902 -5.770 -11.015 1.00 98.38 125 MET A N 1
ATOM 987 C CA . MET A 1 125 ? 16.307 -6.109 -11.212 1.00 98.38 125 MET A CA 1
ATOM 988 C C . MET A 1 125 ? 16.885 -5.587 -12.538 1.00 98.38 125 MET A C 1
ATOM 990 O O . MET A 1 125 ? 18.089 -5.696 -12.769 1.00 98.38 125 MET A O 1
ATOM 994 N N . LEU A 1 126 ? 16.066 -5.028 -13.431 1.00 98.31 126 LEU A N 1
ATOM 995 C CA . LEU A 1 126 ? 16.484 -4.462 -14.713 1.00 98.31 126 LEU A CA 1
ATOM 996 C C . LEU A 1 126 ? 16.881 -2.985 -14.600 1.00 98.31 126 LEU A C 1
ATOM 998 O O . LEU A 1 126 ? 16.413 -2.229 -13.750 1.00 98.31 126 LEU A O 1
ATOM 1002 N N . LEU A 1 127 ? 17.711 -2.536 -15.545 1.00 97.19 127 LEU A N 1
ATOM 1003 C CA . LEU A 1 127 ? 18.087 -1.130 -15.646 1.00 97.19 127 LEU A CA 1
ATOM 1004 C C . LEU A 1 127 ? 16.877 -0.262 -15.999 1.00 97.19 127 LEU A C 1
ATOM 1006 O O . LEU A 1 127 ? 16.187 -0.496 -16.999 1.00 97.19 127 LEU A O 1
ATOM 1010 N N . ARG A 1 128 ? 16.696 0.815 -15.237 1.00 95.56 128 ARG A N 1
ATOM 1011 C CA . ARG A 1 128 ? 15.644 1.804 -15.461 1.00 95.56 128 ARG A CA 1
ATOM 1012 C C . ARG A 1 128 ? 15.800 2.499 -16.817 1.00 95.56 128 ARG A C 1
ATOM 1014 O O . ARG A 1 128 ? 16.893 2.903 -17.210 1.00 95.56 128 ARG A O 1
ATOM 1021 N N . TRP A 1 129 ? 14.680 2.739 -17.495 1.00 93.38 129 TRP A N 1
ATOM 1022 C CA . TRP A 1 129 ? 14.619 3.611 -18.673 1.00 93.38 129 TRP A CA 1
ATOM 1023 C C . TRP A 1 129 ? 14.245 5.053 -18.323 1.00 93.38 129 TRP A C 1
ATOM 1025 O O . TRP A 1 129 ? 13.296 5.307 -17.586 1.00 93.38 129 TRP A O 1
ATOM 1035 N N . LYS A 1 130 ? 14.906 6.037 -18.925 1.00 89.50 130 LYS A N 1
ATOM 1036 C CA . LYS A 1 130 ? 14.489 7.441 -18.846 1.00 89.50 130 LYS A CA 1
ATOM 1037 C C . LYS A 1 130 ? 14.713 8.123 -20.181 1.00 89.50 130 LYS A C 1
ATOM 1039 O O . LYS A 1 130 ? 15.823 8.105 -20.696 1.00 89.50 130 LYS A O 1
ATOM 1044 N N . SER A 1 131 ? 13.664 8.742 -20.721 1.00 86.75 131 SER A N 1
ATOM 1045 C CA . SER A 1 131 ? 13.724 9.469 -21.997 1.00 86.75 131 SER A CA 1
ATOM 1046 C C . SER A 1 131 ? 14.319 8.627 -23.138 1.00 86.75 131 SER A C 1
ATOM 1048 O O . SER A 1 131 ? 15.204 9.088 -23.849 1.00 86.75 131 SER A O 1
ATOM 1050 N N . GLY A 1 132 ? 13.876 7.369 -23.268 1.00 86.81 132 GLY A N 1
ATOM 1051 C CA . GLY A 1 132 ? 14.295 6.474 -24.354 1.00 86.81 132 GLY A CA 1
ATOM 1052 C C . GLY A 1 132 ? 15.705 5.887 -24.229 1.00 86.81 132 GLY A C 1
ATOM 1053 O O . GLY A 1 132 ? 16.183 5.280 -25.177 1.00 86.81 132 GLY A O 1
ATOM 1054 N N . ARG A 1 133 ? 16.378 6.037 -23.080 1.00 93.31 133 ARG A N 1
ATOM 1055 C CA . ARG A 1 133 ? 17.696 5.433 -22.817 1.00 93.31 133 ARG A CA 1
ATOM 1056 C C . ARG A 1 133 ? 17.750 4.715 -21.474 1.00 93.31 133 ARG A C 1
ATOM 1058 O O . ARG A 1 133 ? 17.029 5.085 -20.543 1.00 93.31 133 ARG A O 1
ATOM 1065 N N . ARG A 1 134 ? 18.640 3.728 -21.366 1.00 94.44 134 ARG A N 1
ATOM 1066 C CA . ARG A 1 134 ? 18.987 3.087 -20.092 1.00 94.44 134 ARG A CA 1
ATOM 1067 C C . ARG A 1 134 ? 19.723 4.071 -19.196 1.00 94.44 134 ARG A C 1
ATOM 1069 O O . ARG A 1 134 ? 20.600 4.807 -19.647 1.00 94.44 134 ARG A O 1
ATOM 1076 N N . VAL A 1 135 ? 19.342 4.083 -17.930 1.00 96.31 135 VAL A N 1
ATOM 1077 C CA . VAL A 1 135 ? 20.047 4.807 -16.881 1.00 96.31 135 VAL A CA 1
ATOM 1078 C C . VAL A 1 135 ? 21.096 3.856 -16.299 1.00 96.31 135 VAL A C 1
ATOM 1080 O O . VAL A 1 135 ? 20.739 2.718 -15.994 1.00 96.31 135 VAL A O 1
ATOM 1083 N N . PRO A 1 136 ? 22.365 4.281 -16.162 1.00 95.44 136 PRO A N 1
ATOM 1084 C CA . PRO A 1 136 ? 23.395 3.456 -15.541 1.00 95.44 136 PRO A CA 1
ATOM 1085 C C . PRO A 1 136 ? 23.019 3.032 -14.114 1.00 95.44 136 PRO A C 1
ATOM 1087 O O . PRO A 1 136 ? 22.324 3.790 -13.425 1.00 95.44 136 PRO A O 1
ATOM 1090 N N . PRO A 1 137 ? 23.491 1.860 -13.657 1.00 95.50 137 PRO A N 1
ATOM 1091 C CA . PRO A 1 137 ? 23.251 1.417 -12.295 1.00 95.50 137 PRO A CA 1
ATOM 1092 C C . PRO A 1 137 ? 23.965 2.340 -11.283 1.00 95.50 137 PRO A C 1
ATOM 1094 O O . PRO A 1 137 ? 25.030 2.895 -11.578 1.00 95.50 137 PRO A O 1
ATOM 1097 N N . PRO A 1 138 ? 23.389 2.540 -10.086 1.00 95.12 138 PRO A N 1
ATOM 1098 C CA . PRO A 1 138 ? 24.043 3.220 -8.973 1.00 95.12 138 PRO A CA 1
ATOM 1099 C C . PRO A 1 138 ? 25.365 2.565 -8.561 1.00 95.12 138 PRO A C 1
ATOM 1101 O O . PRO A 1 138 ? 25.518 1.348 -8.613 1.00 95.12 138 PRO A O 1
ATOM 1104 N N . LYS A 1 139 ? 26.298 3.377 -8.046 1.00 95.69 139 LYS A N 1
ATOM 1105 C CA . LYS A 1 139 ? 27.599 2.900 -7.537 1.00 95.69 139 LYS A CA 1
ATOM 1106 C C . LYS A 1 139 ? 27.489 1.931 -6.358 1.00 95.69 139 LYS A C 1
ATOM 1108 O O . LYS A 1 139 ? 28.437 1.204 -6.101 1.00 95.69 139 LYS A O 1
ATOM 1113 N N . ALA A 1 140 ? 26.378 1.968 -5.630 1.00 95.69 140 ALA A N 1
ATOM 1114 C CA . ALA A 1 140 ? 26.138 1.106 -4.482 1.00 95.69 140 ALA A CA 1
ATOM 1115 C C . ALA A 1 140 ? 25.844 -0.351 -4.883 1.00 95.69 140 ALA A C 1
ATOM 1117 O O . ALA A 1 140 ? 26.005 -1.252 -4.066 1.00 95.69 140 ALA A O 1
ATOM 1118 N N . HIS A 1 141 ? 25.430 -0.586 -6.132 1.00 96.69 141 HIS A N 1
ATOM 1119 C CA . HIS A 1 141 ? 25.093 -1.909 -6.656 1.00 96.69 141 HIS A CA 1
ATOM 1120 C C . HIS A 1 141 ? 25.261 -1.968 -8.196 1.00 96.69 141 HIS A C 1
ATOM 1122 O O . HIS A 1 141 ? 24.282 -2.152 -8.934 1.00 96.69 141 HIS A O 1
ATOM 1128 N N . PRO A 1 142 ? 26.487 -1.742 -8.711 1.00 97.75 142 PRO A N 1
ATOM 1129 C CA . PRO A 1 142 ? 26.750 -1.588 -10.142 1.00 97.75 142 PRO A CA 1
ATOM 1130 C C . PRO A 1 142 ? 26.453 -2.841 -10.980 1.00 97.75 142 PRO A C 1
ATOM 1132 O O . PRO A 1 142 ? 26.090 -2.700 -12.145 1.00 97.75 142 PRO A O 1
ATOM 1135 N N . ASP A 1 143 ? 26.545 -4.043 -10.406 1.00 98.19 143 ASP A N 1
ATOM 1136 C CA . ASP A 1 143 ? 26.590 -5.289 -11.191 1.00 98.19 143 ASP A CA 1
ATOM 1137 C C . ASP A 1 143 ? 25.293 -6.105 -11.116 1.00 98.19 143 ASP A C 1
ATOM 1139 O O . ASP A 1 143 ? 25.133 -7.129 -11.784 1.00 98.19 143 ASP A O 1
ATOM 1143 N N . ILE A 1 144 ? 24.343 -5.673 -10.285 1.00 98.31 144 ILE A N 1
ATOM 1144 C CA . ILE A 1 144 ? 23.204 -6.507 -9.891 1.00 98.31 144 ILE A CA 1
ATOM 1145 C C . ILE A 1 144 ? 22.290 -6.864 -11.061 1.00 98.31 144 ILE A C 1
ATOM 1147 O O . ILE A 1 144 ? 21.831 -8.003 -11.157 1.00 98.31 144 ILE A O 1
ATOM 1151 N N . THR A 1 145 ? 22.072 -5.939 -11.998 1.00 98.50 145 THR A N 1
ATOM 1152 C CA . THR A 1 145 ? 21.280 -6.244 -13.195 1.00 98.50 145 THR A CA 1
ATOM 1153 C C . THR A 1 145 ? 21.946 -7.302 -14.072 1.00 98.50 145 THR A C 1
ATOM 1155 O O . THR A 1 145 ? 21.256 -8.162 -14.616 1.00 98.50 145 THR A O 1
ATOM 1158 N N . GLU A 1 146 ? 23.269 -7.265 -14.223 1.00 98.56 146 GLU A N 1
ATOM 1159 C CA . GLU A 1 146 ? 23.986 -8.247 -15.042 1.00 98.56 146 GLU A CA 1
ATOM 1160 C C . GLU A 1 146 ? 23.971 -9.627 -14.380 1.00 98.56 146 GLU A C 1
ATOM 1162 O O . GLU A 1 146 ? 23.688 -10.622 -15.046 1.00 98.56 146 GLU A O 1
ATOM 1167 N N . ARG A 1 147 ? 24.162 -9.685 -13.056 1.00 98.81 147 ARG A N 1
ATOM 1168 C CA . ARG A 1 147 ? 24.082 -10.931 -12.275 1.00 98.81 147 ARG A CA 1
ATOM 1169 C C . ARG A 1 147 ? 22.691 -11.561 -12.342 1.00 98.81 147 ARG A C 1
ATOM 1171 O O . ARG A 1 147 ? 22.585 -12.766 -12.564 1.00 98.81 147 ARG A O 1
ATOM 1178 N N . TRP A 1 148 ? 21.638 -10.749 -12.236 1.00 98.88 148 TRP A N 1
ATOM 1179 C CA . TRP A 1 148 ? 20.253 -11.199 -12.400 1.00 98.88 148 TRP A CA 1
ATOM 1180 C C . TRP A 1 148 ? 19.997 -11.815 -13.779 1.00 98.88 148 TRP A C 1
ATOM 1182 O O . TRP A 1 148 ? 19.458 -12.921 -13.875 1.00 98.88 148 TRP A O 1
ATOM 1192 N N . LYS A 1 149 ? 20.405 -11.119 -14.847 1.00 98.81 149 LYS A N 1
ATOM 1193 C CA . LYS A 1 149 ? 20.242 -11.612 -16.221 1.00 98.81 149 LYS A CA 1
ATOM 1194 C C . LYS A 1 149 ? 21.010 -12.908 -16.434 1.00 98.81 149 LYS A C 1
ATOM 1196 O O . LYS A 1 149 ? 20.426 -13.887 -16.882 1.00 98.81 149 LYS A O 1
ATOM 1201 N N . ASN A 1 150 ? 22.272 -12.947 -16.007 1.00 98.81 150 ASN A N 1
ATOM 1202 C CA . ASN A 1 150 ? 23.095 -14.147 -16.093 1.00 98.81 150 ASN A CA 1
ATOM 1203 C C . ASN A 1 150 ? 22.461 -15.331 -15.349 1.00 98.81 150 ASN A C 1
ATOM 1205 O O . ASN A 1 150 ? 22.436 -16.438 -15.882 1.00 98.81 150 ASN A O 1
ATOM 1209 N N . TRP A 1 151 ? 21.909 -15.123 -14.149 1.00 98.88 151 TRP A N 1
ATOM 1210 C CA . TRP A 1 151 ? 21.199 -16.187 -13.435 1.00 98.88 151 TRP A CA 1
ATOM 1211 C C . TRP A 1 151 ? 19.979 -16.675 -14.215 1.00 98.88 151 TRP A C 1
ATOM 1213 O O . TRP A 1 151 ? 19.823 -17.880 -14.393 1.00 98.88 151 TRP A O 1
ATOM 1223 N N . CYS A 1 152 ? 19.153 -15.765 -14.736 1.00 98.88 152 CYS A N 1
ATOM 1224 C CA . CYS A 1 152 ? 18.002 -16.145 -15.554 1.00 98.88 152 CYS A CA 1
ATOM 1225 C C . CYS A 1 152 ? 18.422 -16.952 -16.788 1.00 98.88 152 CYS A C 1
ATOM 1227 O O . CYS A 1 152 ? 17.764 -17.937 -17.110 1.00 98.88 152 CYS A O 1
ATOM 1229 N N . ASP A 1 153 ? 19.516 -16.562 -17.444 1.00 98.81 153 ASP A N 1
ATOM 1230 C CA . ASP A 1 153 ? 19.992 -17.156 -18.697 1.00 98.81 153 ASP A CA 1
ATOM 1231 C C . ASP A 1 153 ? 20.713 -18.502 -18.502 1.00 98.81 153 ASP A C 1
ATOM 1233 O O . ASP A 1 153 ? 20.788 -19.302 -19.433 1.00 98.81 153 ASP A O 1
ATOM 1237 N N . THR A 1 154 ? 21.225 -18.785 -17.299 1.00 98.69 154 THR A N 1
ATOM 1238 C CA . THR A 1 154 ? 22.070 -19.968 -17.040 1.00 98.69 154 THR A CA 1
ATOM 1239 C C . THR A 1 154 ? 21.495 -20.950 -16.020 1.00 98.69 154 THR A C 1
ATOM 1241 O O . THR A 1 154 ? 21.892 -22.116 -16.001 1.00 98.69 154 THR A O 1
ATOM 1244 N N . ASN A 1 155 ? 20.549 -20.534 -15.174 1.00 98.75 155 ASN A N 1
ATOM 1245 C CA . ASN A 1 155 ? 19.941 -21.415 -14.185 1.00 98.75 155 ASN A CA 1
ATOM 1246 C C . ASN A 1 155 ? 18.925 -22.369 -14.837 1.00 98.75 155 ASN A C 1
ATOM 1248 O O . ASN A 1 155 ? 17.993 -21.938 -15.513 1.00 98.75 155 ASN A O 1
ATOM 1252 N N . ALA A 1 156 ? 19.058 -23.674 -14.581 1.00 98.75 156 ALA A N 1
ATOM 1253 C CA . ALA A 1 156 ? 18.206 -24.694 -15.196 1.00 98.75 156 ALA A CA 1
ATOM 1254 C C . ALA A 1 156 ? 16.709 -24.537 -14.862 1.00 98.75 156 ALA A C 1
ATOM 1256 O O . ALA A 1 156 ? 15.865 -24.751 -15.730 1.00 98.75 156 ALA A O 1
ATOM 1257 N N . GLN A 1 157 ? 16.368 -24.138 -13.631 1.00 98.62 157 GLN A N 1
ATOM 1258 C CA . GLN A 1 157 ? 14.978 -23.921 -13.221 1.00 98.62 157 GLN A CA 1
ATOM 1259 C C . GLN A 1 157 ? 14.398 -22.663 -13.877 1.00 98.62 157 GLN A C 1
ATOM 1261 O O . GLN A 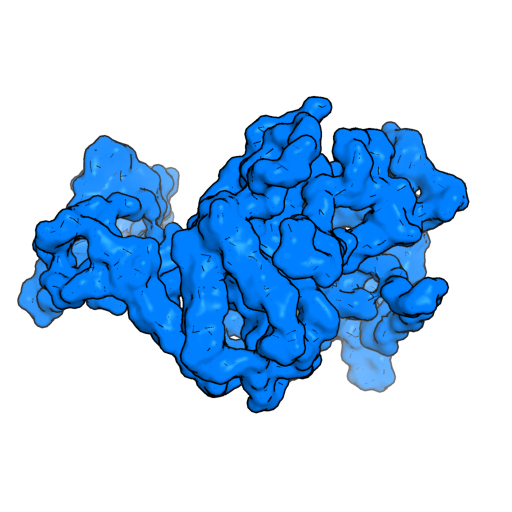1 157 ? 13.269 -22.697 -14.369 1.00 98.62 157 GLN A O 1
ATOM 1266 N N . ALA A 1 158 ? 15.180 -21.581 -13.943 1.00 98.75 158 ALA A N 1
ATOM 1267 C CA . ALA A 1 158 ? 14.778 -20.365 -14.644 1.00 98.75 158 ALA A CA 1
ATOM 1268 C C . ALA A 1 158 ? 14.554 -20.633 -16.139 1.00 98.75 158 ALA A C 1
ATOM 1270 O O . ALA A 1 158 ? 13.501 -20.297 -16.672 1.00 98.75 158 ALA A O 1
ATOM 1271 N N . GLN A 1 159 ? 15.483 -21.329 -16.798 1.00 98.81 159 GLN A N 1
ATOM 1272 C CA . GLN A 1 159 ? 15.363 -21.698 -18.210 1.00 98.81 159 GLN A CA 1
ATOM 1273 C C . GLN A 1 159 ? 14.168 -22.619 -18.477 1.00 98.81 159 GLN A C 1
ATOM 1275 O O . GLN A 1 159 ? 13.448 -22.425 -19.457 1.00 98.81 159 GLN A O 1
ATOM 1280 N N . ALA A 1 160 ? 13.899 -23.593 -17.603 1.00 98.81 160 ALA A N 1
ATOM 1281 C CA . ALA A 1 160 ? 12.707 -24.431 -17.716 1.00 98.81 160 ALA A CA 1
ATOM 1282 C C . ALA A 1 160 ? 11.415 -23.601 -17.615 1.00 98.81 160 ALA A C 1
ATOM 1284 O O . ALA A 1 160 ? 10.491 -23.803 -18.403 1.00 98.81 160 ALA A O 1
ATOM 1285 N N . PHE A 1 161 ? 11.360 -22.634 -16.693 1.00 98.88 161 PHE A N 1
ATOM 1286 C CA . PHE A 1 161 ? 10.224 -21.723 -16.559 1.00 98.88 161 PHE A CA 1
ATOM 1287 C C . PHE A 1 161 ? 10.067 -20.800 -17.775 1.00 98.88 161 PHE A C 1
ATOM 1289 O O . PHE A 1 161 ? 8.967 -20.708 -18.324 1.00 98.88 161 PHE A O 1
ATOM 1296 N N . ILE A 1 162 ? 11.145 -20.173 -18.253 1.00 98.81 162 ILE A N 1
ATOM 1297 C CA . ILE A 1 162 ? 11.132 -19.311 -19.446 1.00 98.81 162 ILE A CA 1
ATOM 1298 C C . ILE A 1 162 ? 10.573 -20.086 -20.645 1.00 98.81 162 ILE A C 1
ATOM 1300 O O . ILE A 1 162 ? 9.634 -19.629 -21.287 1.00 98.81 162 ILE A O 1
ATOM 1304 N N . ASN A 1 163 ? 11.046 -21.312 -20.871 1.00 98.69 163 ASN A N 1
ATOM 1305 C CA . ASN A 1 163 ? 10.608 -22.148 -21.991 1.00 98.69 163 ASN A CA 1
ATOM 1306 C C . ASN A 1 163 ? 9.221 -22.793 -21.800 1.00 98.69 163 ASN A C 1
ATOM 1308 O O . ASN A 1 163 ? 8.681 -23.379 -22.738 1.00 98.69 163 ASN A O 1
ATOM 1312 N N . SER A 1 164 ? 8.620 -22.702 -20.608 1.00 98.69 164 SER A N 1
ATOM 1313 C CA . SER A 1 164 ? 7.345 -23.372 -20.304 1.00 98.69 164 SER A CA 1
ATOM 1314 C C . SER A 1 164 ? 6.133 -22.757 -21.012 1.00 98.69 164 SER A C 1
ATOM 1316 O O . SER A 1 164 ? 5.105 -23.422 -21.172 1.00 98.69 164 SER A O 1
ATOM 1318 N N . ARG A 1 165 ? 6.223 -21.489 -21.432 1.00 98.31 165 ARG A N 1
ATOM 1319 C CA . ARG A 1 165 ? 5.143 -20.755 -22.101 1.00 98.31 165 ARG A CA 1
ATOM 1320 C C . ARG A 1 165 ? 5.710 -19.892 -23.219 1.00 98.31 165 ARG A C 1
ATOM 1322 O O . ARG A 1 165 ? 6.630 -19.115 -23.004 1.00 98.31 165 ARG A O 1
ATOM 1329 N N . HIS A 1 166 ? 5.095 -19.968 -24.397 1.00 97.38 166 HIS A N 1
ATOM 1330 C CA . HIS A 1 166 ? 5.548 -19.226 -25.578 1.00 97.38 166 HIS A CA 1
ATOM 1331 C C . HIS A 1 166 ? 5.553 -17.700 -25.378 1.00 97.38 166 HIS A C 1
ATOM 1333 O O . HIS A 1 166 ? 6.375 -17.018 -25.970 1.00 97.38 166 HIS A O 1
ATOM 1339 N N . TYR A 1 167 ? 4.663 -17.162 -24.537 1.00 97.94 167 TYR A N 1
ATOM 1340 C CA . TYR A 1 167 ? 4.544 -15.720 -24.296 1.00 97.94 167 TYR A CA 1
ATOM 1341 C C . TYR A 1 167 ? 5.577 -15.158 -23.305 1.00 97.94 167 TYR A C 1
ATOM 1343 O O . TYR A 1 167 ? 5.578 -13.947 -23.064 1.00 97.94 167 TYR A O 1
ATOM 1351 N N . HIS A 1 168 ? 6.429 -15.998 -22.700 1.00 98.69 168 HIS A N 1
ATOM 1352 C CA . HIS A 1 168 ? 7.490 -15.533 -21.799 1.00 98.69 168 HIS A CA 1
ATOM 1353 C C . HIS A 1 168 ? 8.616 -14.803 -22.539 1.00 98.69 168 HIS A C 1
ATOM 1355 O O . HIS A 1 168 ? 9.261 -13.935 -21.955 1.00 98.69 168 HIS A O 1
ATOM 1361 N N . SER A 1 169 ? 8.827 -15.109 -23.819 1.00 97.25 169 SER A N 1
ATOM 1362 C CA . SER A 1 169 ? 9.892 -14.534 -24.639 1.00 97.25 169 SER A CA 1
ATOM 1363 C C . SER A 1 169 ? 9.325 -13.914 -25.911 1.00 97.25 169 SER A C 1
ATOM 1365 O O . SER A 1 169 ? 8.385 -14.435 -26.502 1.00 97.25 169 SER A O 1
ATOM 1367 N N . ASP A 1 170 ? 9.928 -12.814 -26.353 1.00 96.62 170 ASP A N 1
ATOM 1368 C CA . ASP A 1 170 ? 9.632 -12.174 -27.634 1.00 96.62 170 ASP A CA 1
ATOM 1369 C C . ASP A 1 170 ? 10.930 -11.565 -28.180 1.00 96.62 170 ASP A C 1
ATOM 1371 O O . ASP A 1 170 ? 11.644 -10.862 -27.466 1.00 96.62 170 ASP A O 1
ATOM 1375 N N . VAL A 1 171 ? 11.249 -11.841 -29.446 1.00 95.56 171 VAL A N 1
ATOM 1376 C CA . VAL A 1 171 ? 12.471 -11.353 -30.106 1.00 95.56 171 VAL A CA 1
ATOM 1377 C C . VAL A 1 171 ? 12.527 -9.824 -30.188 1.00 95.56 171 VAL A C 1
ATOM 1379 O O . VAL A 1 171 ? 13.611 -9.245 -30.154 1.00 95.56 171 VAL A O 1
ATOM 1382 N N . ASN A 1 172 ? 11.370 -9.160 -30.252 1.00 97.12 172 ASN A N 1
ATOM 1383 C CA . ASN A 1 172 ? 11.280 -7.701 -30.259 1.00 97.12 172 ASN A CA 1
ATOM 1384 C C . ASN A 1 172 ? 11.446 -7.108 -28.853 1.00 97.12 172 ASN A C 1
ATOM 1386 O O . ASN A 1 172 ? 11.760 -5.926 -28.712 1.00 97.12 172 ASN A O 1
ATOM 1390 N N . TRP A 1 173 ? 11.268 -7.933 -27.817 1.00 97.31 173 TRP A N 1
ATOM 1391 C CA . TRP A 1 173 ? 11.312 -7.546 -26.410 1.00 97.31 173 TRP A CA 1
ATOM 1392 C C . TRP A 1 173 ? 12.246 -8.477 -25.625 1.00 97.31 173 TRP A C 1
ATOM 1394 O O . TRP A 1 173 ? 11.795 -9.265 -24.791 1.00 97.31 173 TRP A O 1
ATOM 1404 N N . PRO A 1 174 ? 13.568 -8.384 -25.854 1.00 96.62 174 PRO A N 1
ATOM 1405 C CA . PRO A 1 174 ? 14.542 -9.355 -25.355 1.00 96.62 174 PRO A CA 1
ATOM 1406 C C . PRO A 1 174 ? 14.721 -9.364 -23.831 1.00 96.62 174 PRO A C 1
ATOM 1408 O O . PRO A 1 174 ? 15.459 -10.197 -23.326 1.00 96.62 174 PRO A O 1
ATOM 1411 N N . GLU A 1 175 ? 14.100 -8.446 -23.084 1.00 97.56 175 GLU A N 1
ATOM 1412 C CA . GLU A 1 175 ? 14.108 -8.475 -21.614 1.00 97.56 175 GLU A CA 1
ATOM 1413 C C . GLU A 1 175 ? 12.794 -8.964 -20.995 1.00 97.56 175 GLU A C 1
ATOM 1415 O O . GLU A 1 175 ? 12.671 -9.034 -19.768 1.00 97.56 175 GLU A O 1
ATOM 1420 N N . ARG A 1 176 ? 11.819 -9.341 -21.829 1.00 98.56 176 ARG A N 1
ATOM 1421 C CA . ARG A 1 176 ? 10.491 -9.766 -21.385 1.00 98.56 176 ARG A CA 1
ATOM 1422 C C . ARG A 1 176 ? 10.565 -10.967 -20.447 1.00 98.56 176 ARG A C 1
ATOM 1424 O O . ARG A 1 176 ? 9.894 -10.976 -19.416 1.00 98.56 176 ARG A O 1
ATOM 1431 N N . HIS A 1 177 ? 11.417 -11.944 -20.746 1.00 98.81 177 HIS A N 1
ATOM 1432 C CA . HIS A 1 177 ? 11.545 -13.153 -19.930 1.00 98.81 177 HIS A CA 1
ATOM 1433 C C . HIS A 1 177 ? 12.115 -12.868 -18.540 1.00 98.81 177 HIS A C 1
ATOM 1435 O O . HIS A 1 177 ? 11.697 -13.504 -17.576 1.00 98.81 177 HIS A O 1
ATOM 1441 N N . TYR A 1 178 ? 12.981 -11.860 -18.392 1.00 98.88 178 TYR A N 1
ATOM 1442 C CA . TYR A 1 178 ? 13.478 -11.445 -17.079 1.00 98.88 178 TYR A CA 1
ATOM 1443 C C . TYR A 1 178 ? 12.363 -10.872 -16.193 1.00 98.88 178 TYR A C 1
ATOM 1445 O O . TYR A 1 178 ? 12.376 -11.085 -14.984 1.00 98.88 178 TYR A O 1
ATOM 1453 N N . MET A 1 179 ? 11.371 -10.185 -16.770 1.00 98.81 179 MET A N 1
ATOM 1454 C CA . MET A 1 179 ? 10.207 -9.701 -16.015 1.00 98.81 179 MET A CA 1
ATOM 1455 C C . MET A 1 179 ? 9.346 -10.865 -15.502 1.00 98.81 179 MET A C 1
ATOM 1457 O O . MET A 1 179 ? 8.930 -10.851 -14.344 1.00 98.81 179 MET A O 1
ATOM 1461 N N . PHE A 1 180 ? 9.125 -11.898 -16.324 1.00 98.94 180 PHE A N 1
ATOM 1462 C CA . PHE A 1 180 ? 8.439 -13.120 -15.885 1.00 98.94 180 PHE A CA 1
ATOM 1463 C C . PHE A 1 180 ? 9.226 -13.860 -14.798 1.00 98.94 180 PHE A C 1
ATOM 1465 O O . PHE A 1 180 ? 8.632 -14.305 -13.818 1.00 98.94 180 PHE A O 1
ATOM 1472 N N . CYS A 1 181 ? 10.553 -13.959 -14.928 1.00 98.94 181 CYS A N 1
ATOM 1473 C CA . CYS A 1 181 ? 11.397 -14.552 -13.891 1.00 98.94 181 CYS A CA 1
ATOM 1474 C C . CYS A 1 181 ? 11.286 -13.798 -12.562 1.00 98.94 181 CYS A C 1
ATOM 1476 O O . CYS A 1 181 ? 11.236 -14.436 -11.514 1.00 98.94 181 CYS A O 1
ATOM 1478 N N . TYR A 1 182 ? 11.221 -12.462 -12.584 1.00 98.94 182 TYR A N 1
ATOM 1479 C CA . TYR A 1 182 ? 11.034 -11.682 -11.360 1.00 98.94 182 TYR A CA 1
ATOM 1480 C C . TYR A 1 182 ? 9.683 -11.997 -10.707 1.00 98.94 182 TYR A C 1
ATOM 1482 O O . TYR A 1 182 ? 9.630 -12.232 -9.501 1.00 98.94 182 TYR A O 1
ATOM 1490 N N . ALA A 1 183 ? 8.607 -12.061 -11.498 1.00 98.94 183 ALA A N 1
ATOM 1491 C CA . ALA A 1 183 ? 7.285 -12.414 -10.992 1.00 98.94 183 ALA A CA 1
ATOM 1492 C C . ALA A 1 183 ? 7.279 -13.795 -10.304 1.00 98.94 183 ALA A C 1
ATOM 1494 O O . ALA A 1 183 ? 6.837 -13.907 -9.162 1.00 98.94 183 ALA A O 1
ATOM 1495 N N . GLU A 1 184 ? 7.818 -14.829 -10.958 1.00 98.94 184 GLU A N 1
ATOM 1496 C CA . GLU A 1 184 ? 7.762 -16.210 -10.452 1.00 98.94 184 GLU A CA 1
ATOM 1497 C C . GLU A 1 184 ? 8.755 -16.490 -9.318 1.00 98.94 184 GLU A C 1
ATOM 1499 O O . GLU A 1 184 ? 8.397 -17.133 -8.333 1.00 98.94 184 GLU A O 1
ATOM 1504 N N . PHE A 1 185 ? 10.004 -16.034 -9.443 1.00 98.94 185 PHE A N 1
ATOM 1505 C CA . PHE A 1 185 ? 11.074 -16.441 -8.527 1.00 98.94 185 PHE A CA 1
ATOM 1506 C C . PHE A 1 185 ? 11.343 -15.456 -7.399 1.00 98.94 185 PHE A C 1
ATOM 1508 O O . PHE A 1 185 ? 12.006 -15.853 -6.445 1.00 98.94 185 PHE A O 1
ATOM 1515 N N . VAL A 1 186 ? 10.848 -14.217 -7.495 1.00 98.94 186 VAL A N 1
ATOM 1516 C CA . VAL A 1 186 ? 11.098 -13.165 -6.500 1.00 98.94 186 VAL A CA 1
ATOM 1517 C C . VAL A 1 186 ? 9.795 -12.650 -5.898 1.00 98.94 186 VAL A C 1
ATOM 1519 O O . VAL A 1 186 ? 9.533 -12.861 -4.714 1.00 98.94 186 VAL A O 1
ATOM 1522 N N . LEU A 1 187 ? 8.944 -12.015 -6.706 1.00 98.94 187 LEU A N 1
ATOM 1523 C CA . LEU A 1 187 ? 7.719 -11.368 -6.230 1.00 98.94 187 LEU A CA 1
ATOM 1524 C C . LEU A 1 187 ? 6.781 -12.364 -5.539 1.00 98.94 187 LEU A C 1
ATOM 1526 O O . LEU A 1 187 ? 6.312 -12.103 -4.434 1.00 98.94 187 LEU A O 1
ATOM 1530 N N . LYS A 1 188 ? 6.572 -13.536 -6.148 1.00 98.94 188 LYS A N 1
ATOM 1531 C CA . LYS A 1 188 ? 5.744 -14.608 -5.586 1.00 98.94 188 LYS A CA 1
ATOM 1532 C C . LYS A 1 188 ? 6.265 -15.120 -4.245 1.00 98.94 188 LYS A C 1
ATOM 1534 O O . LYS A 1 188 ? 5.464 -15.406 -3.363 1.00 98.94 188 LYS A O 1
ATOM 1539 N N . GLN A 1 189 ? 7.585 -15.213 -4.056 1.00 98.75 189 GLN A N 1
ATOM 1540 C CA . GLN A 1 189 ? 8.145 -15.648 -2.771 1.00 98.75 189 GLN A CA 1
ATOM 1541 C C . GLN A 1 189 ? 7.851 -14.641 -1.660 1.00 98.75 189 GLN A C 1
ATOM 1543 O O . GLN A 1 189 ? 7.454 -15.043 -0.569 1.00 98.75 189 GLN A O 1
ATOM 1548 N N . TYR A 1 190 ? 8.008 -13.343 -1.937 1.00 98.94 190 TYR A N 1
ATOM 1549 C CA . TYR A 1 190 ? 7.639 -12.301 -0.980 1.00 98.94 190 TYR A CA 1
ATOM 1550 C C . TYR A 1 190 ? 6.139 -12.312 -0.691 1.00 98.94 190 TYR A C 1
ATOM 1552 O O . TYR A 1 190 ? 5.744 -12.323 0.472 1.00 98.94 190 TYR A O 1
ATOM 1560 N N . ALA A 1 191 ? 5.304 -12.376 -1.729 1.00 98.88 191 ALA A N 1
ATOM 1561 C CA . ALA A 1 191 ? 3.859 -12.421 -1.562 1.00 98.88 191 ALA A CA 1
ATOM 1562 C C . ALA A 1 191 ? 3.416 -13.615 -0.707 1.00 98.88 191 ALA A C 1
ATOM 1564 O O . ALA A 1 191 ? 2.695 -13.423 0.266 1.00 98.88 191 ALA A O 1
ATOM 1565 N N . VAL A 1 192 ? 3.896 -14.827 -1.005 1.00 98.88 192 VAL A N 1
ATOM 1566 C CA . VAL A 1 192 ? 3.583 -16.039 -0.227 1.00 98.88 192 VAL A CA 1
ATOM 1567 C C . VAL A 1 192 ? 4.083 -15.936 1.212 1.00 98.88 192 VAL A C 1
ATOM 1569 O O . VAL A 1 192 ? 3.380 -16.347 2.131 1.00 98.88 192 VAL A O 1
ATOM 1572 N N . ARG A 1 193 ? 5.279 -15.379 1.434 1.00 98.75 193 ARG A N 1
ATOM 1573 C CA . ARG A 1 193 ? 5.845 -15.238 2.782 1.00 98.75 193 ARG A CA 1
ATOM 1574 C C . ARG A 1 193 ? 5.005 -14.322 3.668 1.00 98.75 193 ARG A C 1
ATOM 1576 O O . ARG A 1 193 ? 4.824 -14.619 4.846 1.00 98.75 193 ARG A O 1
ATOM 1583 N N . TYR A 1 194 ? 4.549 -13.197 3.127 1.00 98.81 194 TYR A N 1
ATOM 1584 C CA . TYR A 1 194 ? 3.861 -12.174 3.913 1.00 98.81 194 TYR A CA 1
ATOM 1585 C C . TYR A 1 194 ? 2.340 -12.380 3.948 1.00 98.81 194 TYR A C 1
ATOM 1587 O O . TYR A 1 194 ? 1.708 -12.065 4.960 1.00 98.81 194 TYR A O 1
ATOM 1595 N N . GLY A 1 195 ? 1.777 -12.995 2.906 1.00 98.56 195 GLY A N 1
ATOM 1596 C CA . GLY A 1 195 ? 0.381 -13.411 2.830 1.00 98.56 195 GLY A CA 1
ATOM 1597 C C . GLY A 1 195 ? -0.584 -12.248 3.029 1.00 98.56 195 GLY A C 1
ATOM 1598 O O . GLY A 1 195 ? -0.399 -11.166 2.473 1.00 98.56 195 GLY A O 1
ATOM 1599 N N . ASP A 1 196 ? -1.587 -12.464 3.878 1.00 97.12 196 ASP A N 1
ATOM 1600 C CA . ASP A 1 196 ? -2.629 -11.485 4.203 1.00 97.12 196 ASP A CA 1
ATOM 1601 C C . ASP A 1 196 ? -2.116 -10.173 4.821 1.00 97.12 196 ASP A C 1
ATOM 1603 O O . ASP A 1 196 ? -2.880 -9.221 4.929 1.00 97.12 196 ASP A O 1
ATOM 1607 N N . ARG A 1 197 ? -0.838 -10.089 5.227 1.00 98.31 197 ARG A N 1
ATOM 1608 C CA . ARG A 1 197 ? -0.210 -8.866 5.775 1.00 98.31 197 ARG A CA 1
ATOM 1609 C C . ARG A 1 197 ? -0.087 -7.746 4.753 1.00 98.31 197 ARG A C 1
ATOM 1611 O O . ARG A 1 197 ? 0.272 -6.632 5.122 1.00 98.31 197 ARG A O 1
ATOM 1618 N N . ILE A 1 198 ? -0.338 -8.056 3.486 1.00 98.88 198 ILE A N 1
ATOM 1619 C CA . ILE A 1 198 ? -0.340 -7.107 2.387 1.00 98.88 198 ILE A CA 1
ATOM 1620 C C . ILE A 1 198 ? -1.748 -7.080 1.796 1.00 98.88 198 ILE A C 1
ATOM 1622 O O . ILE A 1 198 ? -2.197 -8.053 1.187 1.00 98.88 198 ILE A O 1
ATOM 1626 N N . ASP A 1 199 ? -2.429 -5.952 1.973 1.00 98.88 199 ASP A N 1
ATOM 1627 C CA . ASP A 1 199 ? -3.800 -5.732 1.507 1.00 98.88 199 ASP A CA 1
ATOM 1628 C C . ASP A 1 199 ? -3.846 -5.207 0.069 1.00 98.88 199 ASP A C 1
ATOM 1630 O O . ASP A 1 199 ? -4.848 -5.372 -0.628 1.00 98.88 199 ASP A O 1
ATOM 1634 N N . ALA A 1 200 ? -2.773 -4.552 -0.383 1.00 98.94 200 ALA A N 1
ATOM 1635 C CA . ALA A 1 200 ? -2.684 -4.031 -1.737 1.00 98.94 200 ALA A CA 1
ATOM 1636 C C . ALA A 1 200 ? -1.255 -3.944 -2.271 1.00 98.94 200 ALA A C 1
ATOM 1638 O O . ALA A 1 200 ? -0.304 -3.738 -1.522 1.00 98.94 200 ALA A O 1
ATOM 1639 N N . TRP A 1 201 ? -1.122 -4.010 -3.592 1.00 98.94 201 TRP A N 1
ATOM 1640 C CA . TRP A 1 201 ? 0.117 -3.834 -4.340 1.00 98.94 201 TRP A CA 1
ATOM 1641 C C . TRP A 1 201 ? -0.019 -2.685 -5.332 1.00 98.94 201 TRP A C 1
ATOM 1643 O O . TRP A 1 201 ? -0.999 -2.594 -6.071 1.00 98.94 201 TRP A O 1
ATOM 1653 N N . LEU A 1 202 ? 0.974 -1.802 -5.341 1.00 98.69 202 LEU A N 1
ATOM 1654 C CA . LEU A 1 202 ? 1.041 -0.596 -6.154 1.00 98.69 202 LEU A CA 1
ATOM 1655 C C . LEU A 1 202 ? 2.308 -0.652 -7.023 1.00 98.69 202 LEU A C 1
ATOM 1657 O O . LEU A 1 202 ? 3.421 -0.361 -6.576 1.00 98.69 202 LEU A O 1
ATOM 1661 N N . PHE A 1 203 ? 2.147 -1.046 -8.283 1.00 98.88 203 PHE A N 1
ATOM 1662 C CA . PHE A 1 203 ? 3.240 -1.301 -9.215 1.00 98.88 203 PHE A CA 1
ATOM 1663 C C . PHE A 1 203 ? 3.593 -0.063 -10.041 1.00 98.88 203 PHE A C 1
ATOM 1665 O O . PHE A 1 203 ? 2.946 0.265 -11.034 1.00 98.88 203 PHE A O 1
ATOM 1672 N N . ASP A 1 204 ? 4.660 0.637 -9.674 1.00 98.31 204 ASP A N 1
ATOM 1673 C CA . ASP A 1 204 ? 5.106 1.831 -10.386 1.00 98.31 204 ASP A CA 1
ATOM 1674 C C . ASP A 1 204 ? 5.896 1.501 -11.657 1.00 98.31 204 ASP A C 1
ATOM 1676 O O . ASP A 1 204 ? 6.476 0.430 -11.816 1.00 98.31 204 ASP A O 1
ATOM 1680 N N . SER A 1 205 ? 5.993 2.474 -12.563 1.00 96.44 205 SER A N 1
ATOM 1681 C CA . SER A 1 205 ? 6.712 2.369 -13.825 1.00 96.44 205 SER A CA 1
ATOM 1682 C C . SER A 1 205 ? 6.174 1.242 -14.714 1.00 96.44 205 SER A C 1
ATOM 1684 O O . SER A 1 205 ? 6.960 0.561 -15.369 1.00 96.44 205 SER A O 1
ATOM 1686 N N . GLY A 1 206 ? 4.846 1.114 -14.837 1.00 96.88 206 GLY A N 1
ATOM 1687 C CA . GLY A 1 206 ? 4.166 0.157 -15.727 1.00 96.88 206 GLY A CA 1
ATOM 1688 C C . GLY A 1 206 ? 4.599 0.249 -17.198 1.00 96.88 206 GLY A C 1
ATOM 1689 O O . GLY A 1 206 ? 4.487 -0.715 -17.946 1.00 96.88 206 GLY A O 1
ATOM 1690 N N . ARG A 1 207 ? 5.240 1.354 -17.614 1.00 96.06 207 ARG A N 1
ATOM 1691 C CA . ARG A 1 207 ? 5.998 1.450 -18.884 1.00 96.06 207 ARG A CA 1
ATOM 1692 C C . ARG A 1 207 ? 7.012 0.325 -19.079 1.00 96.06 207 ARG A C 1
ATOM 1694 O O . ARG A 1 207 ? 7.292 -0.039 -20.215 1.00 96.06 207 ARG A O 1
ATOM 1701 N N . MET A 1 208 ? 7.571 -0.218 -18.003 1.00 97.19 208 MET A N 1
ATOM 1702 C CA . MET A 1 208 ? 8.437 -1.391 -18.079 1.00 97.19 208 MET A CA 1
ATOM 1703 C C . MET A 1 208 ? 7.700 -2.607 -18.632 1.00 97.19 208 MET A C 1
ATOM 1705 O O . MET A 1 208 ? 8.331 -3.409 -19.299 1.00 97.19 208 MET A O 1
ATOM 1709 N N . MET A 1 209 ? 6.390 -2.721 -18.428 1.00 98.00 209 MET A N 1
ATOM 1710 C CA . MET A 1 209 ? 5.568 -3.784 -19.004 1.00 98.00 209 MET A CA 1
ATOM 1711 C C . MET A 1 209 ? 5.167 -3.431 -20.438 1.00 98.00 209 MET A C 1
ATOM 1713 O O . MET A 1 209 ? 5.543 -4.141 -21.368 1.00 98.00 209 MET A O 1
ATOM 1717 N N . TYR A 1 210 ? 4.478 -2.300 -20.641 1.00 96.94 210 TYR A N 1
ATOM 1718 C CA . TYR A 1 210 ? 3.856 -2.026 -21.942 1.00 96.94 210 TYR A CA 1
ATOM 1719 C C . TYR A 1 210 ? 4.769 -1.379 -22.990 1.00 96.94 210 TYR A C 1
ATOM 1721 O O . TYR A 1 210 ? 4.609 -1.590 -24.185 1.00 96.94 210 TYR A O 1
ATOM 1729 N N . GLN A 1 211 ? 5.721 -0.542 -22.573 1.00 95.88 211 GLN A N 1
ATOM 1730 C CA . GLN A 1 211 ? 6.555 0.217 -23.511 1.00 95.88 211 GLN A CA 1
ATOM 1731 C C . GLN A 1 211 ? 7.879 -0.487 -23.805 1.00 95.88 211 GLN A C 1
ATOM 1733 O O . GLN A 1 211 ? 8.407 -0.347 -24.904 1.00 95.88 211 GLN A O 1
ATOM 1738 N N . TYR A 1 212 ? 8.440 -1.185 -22.817 1.00 96.12 212 TYR A N 1
ATOM 1739 C CA . TYR A 1 21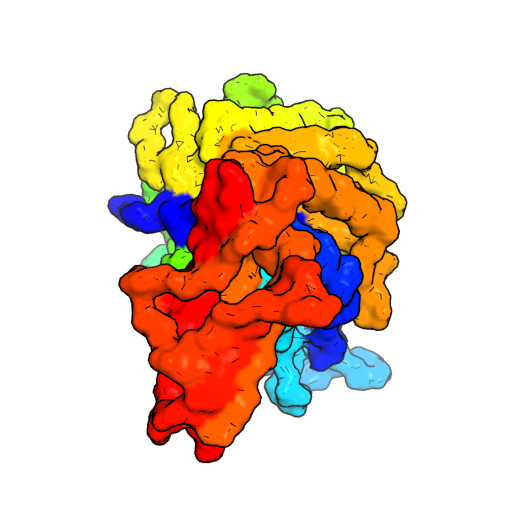2 ? 9.782 -1.762 -22.920 1.00 96.12 212 TYR A CA 1
ATOM 1740 C C . TYR A 1 212 ? 9.806 -3.287 -22.945 1.00 96.12 212 TYR A C 1
ATOM 1742 O O . TYR A 1 212 ? 10.869 -3.839 -23.211 1.00 96.12 212 TYR A O 1
ATOM 1750 N N . ASN A 1 213 ? 8.676 -3.955 -22.686 1.00 97.12 213 ASN A N 1
ATOM 1751 C CA . ASN A 1 213 ? 8.596 -5.415 -22.711 1.00 97.12 213 ASN A CA 1
ATOM 1752 C C . ASN A 1 213 ? 7.335 -5.974 -23.393 1.00 97.12 213 ASN A C 1
ATOM 1754 O O . ASN A 1 213 ? 7.073 -7.165 -23.263 1.00 97.12 213 ASN A O 1
ATOM 1758 N N . GLY A 1 214 ? 6.597 -5.161 -24.158 1.00 95.94 214 GLY A N 1
ATOM 1759 C CA . GLY A 1 214 ? 5.670 -5.649 -25.188 1.00 95.94 214 GLY A CA 1
ATOM 1760 C C . GLY A 1 214 ? 4.218 -5.921 -24.799 1.00 95.94 214 GLY A C 1
ATOM 1761 O O . GLY A 1 214 ? 3.471 -6.384 -25.654 1.00 95.94 214 GLY A O 1
ATOM 1762 N N . ASP A 1 215 ? 3.796 -5.640 -23.566 1.00 98.31 215 ASP A N 1
ATOM 1763 C CA . ASP A 1 215 ? 2.368 -5.716 -23.216 1.00 98.31 215 ASP A CA 1
ATOM 1764 C C . ASP A 1 215 ? 1.576 -4.484 -23.712 1.00 98.31 215 ASP A C 1
ATOM 1766 O O . ASP A 1 215 ? 2.122 -3.434 -24.046 1.00 98.31 215 ASP A O 1
ATOM 1770 N N . SER A 1 216 ? 0.251 -4.581 -23.714 1.00 96.94 216 SER A N 1
ATOM 1771 C CA . SER A 1 216 ? -0.680 -3.494 -23.995 1.00 96.94 216 SER A CA 1
ATOM 1772 C C . SER A 1 216 ? -1.388 -3.062 -22.717 1.00 96.94 216 SER A C 1
ATOM 1774 O O . SER A 1 216 ? -2.171 -3.804 -22.131 1.00 96.94 216 SER A O 1
ATOM 1776 N N . ARG A 1 217 ? -1.195 -1.808 -22.305 1.00 94.12 217 ARG A N 1
ATOM 1777 C CA . ARG A 1 217 ? -1.860 -1.245 -21.116 1.00 94.12 217 ARG A CA 1
ATOM 1778 C C . ARG A 1 217 ? -3.366 -0.978 -21.281 1.00 94.12 217 ARG A C 1
ATOM 1780 O O . ARG A 1 217 ? -3.954 -0.389 -20.387 1.00 94.12 217 ARG A O 1
ATOM 1787 N N . SER A 1 218 ? -3.972 -1.279 -22.435 1.00 91.25 218 SER A N 1
ATOM 1788 C CA . SER A 1 218 ? -5.342 -0.820 -22.734 1.00 91.25 218 SER A CA 1
ATOM 1789 C C . SER A 1 218 ? -6.162 -1.697 -23.681 1.00 91.25 218 SER A C 1
ATOM 1791 O O . SER A 1 218 ? -7.255 -1.289 -24.064 1.00 91.25 218 SER A O 1
ATOM 1793 N N . SER A 1 219 ? -5.663 -2.849 -24.136 1.00 91.19 219 SER A N 1
ATOM 1794 C CA . SER A 1 219 ? -6.412 -3.653 -25.113 1.00 91.19 219 SER A CA 1
ATOM 1795 C C . SER A 1 219 ? -7.572 -4.439 -24.516 1.00 91.19 219 SER A C 1
ATOM 1797 O O . SER A 1 219 ? -8.516 -4.753 -25.238 1.00 91.19 219 SER A O 1
ATOM 1799 N N . GLY A 1 220 ? -7.511 -4.778 -23.223 1.00 88.12 220 GLY A N 1
ATOM 1800 C CA . GLY A 1 220 ? -8.472 -5.694 -22.600 1.00 88.12 220 GLY A CA 1
ATOM 1801 C C . GLY A 1 220 ? -8.372 -7.127 -23.143 1.00 88.12 220 GLY A C 1
ATOM 1802 O O . GLY A 1 220 ? -9.298 -7.920 -22.977 1.00 88.12 220 GLY A O 1
ATOM 1803 N N . ILE A 1 221 ? -7.263 -7.465 -23.814 1.00 92.62 221 ILE A N 1
ATOM 1804 C CA . ILE A 1 221 ? -6.991 -8.789 -24.376 1.00 92.62 221 ILE A CA 1
ATOM 1805 C C . ILE A 1 221 ? -5.922 -9.462 -23.520 1.00 92.62 221 ILE A C 1
ATOM 1807 O O . ILE A 1 221 ? -4.808 -8.961 -23.389 1.00 92.62 221 ILE A O 1
ATOM 1811 N N . LEU A 1 222 ? -6.250 -10.634 -22.972 1.00 95.00 222 LEU A N 1
ATOM 1812 C CA . LEU A 1 222 ? -5.372 -11.372 -22.061 1.00 95.00 222 LEU A CA 1
ATOM 1813 C C . LEU A 1 222 ? -3.988 -11.669 -22.662 1.00 95.00 222 LEU A C 1
ATOM 1815 O O . LEU A 1 222 ? -2.978 -11.542 -21.975 1.00 95.00 222 LEU A O 1
ATOM 1819 N N . ASP A 1 223 ? -3.935 -12.056 -23.938 1.00 96.19 223 ASP A N 1
ATOM 1820 C CA . ASP A 1 223 ? -2.676 -12.388 -24.619 1.00 96.19 223 ASP A CA 1
ATOM 1821 C C . ASP A 1 223 ? -1.740 -11.190 -24.795 1.00 96.19 223 ASP A C 1
ATOM 1823 O O . ASP A 1 223 ? -0.534 -11.373 -24.936 1.00 96.19 223 ASP A O 1
ATOM 1827 N N . GLU A 1 224 ? -2.266 -9.973 -24.686 1.00 96.81 224 GLU A N 1
ATOM 1828 C CA . GLU A 1 224 ? -1.485 -8.741 -24.729 1.00 96.81 224 GLU A CA 1
ATOM 1829 C C . GLU A 1 224 ? -1.182 -8.194 -23.322 1.00 96.81 224 GLU A C 1
ATOM 1831 O O . GLU A 1 224 ? -0.594 -7.127 -23.199 1.00 96.81 224 GLU A O 1
ATOM 1836 N N . GLN A 1 225 ? -1.577 -8.891 -22.250 1.00 97.88 225 GLN A N 1
ATOM 1837 C CA . GLN A 1 225 ? -1.428 -8.439 -20.857 1.00 97.88 225 GLN A CA 1
ATOM 1838 C C . GLN A 1 225 ? -0.792 -9.505 -19.952 1.00 97.88 225 GLN A C 1
ATOM 1840 O O . GLN A 1 225 ? -1.115 -9.631 -18.769 1.00 97.88 225 GLN A O 1
ATOM 1845 N N . ARG A 1 226 ? 0.106 -10.328 -20.505 1.00 98.62 226 ARG A N 1
ATOM 1846 C CA . ARG A 1 226 ? 0.682 -11.477 -19.790 1.00 98.62 226 ARG A CA 1
ATOM 1847 C C . ARG A 1 226 ? 1.689 -11.089 -18.700 1.00 98.62 226 ARG A C 1
ATOM 1849 O O . ARG A 1 226 ? 1.817 -11.844 -17.740 1.00 98.62 226 ARG A O 1
ATOM 1856 N N . LEU A 1 227 ? 2.372 -9.946 -18.792 1.00 98.81 227 LEU A N 1
ATOM 1857 C CA . LEU A 1 227 ? 3.220 -9.442 -17.702 1.00 98.81 227 LEU A CA 1
ATOM 1858 C C . LEU A 1 227 ? 2.373 -8.925 -16.541 1.00 98.81 227 LEU A C 1
ATOM 1860 O O . LEU A 1 227 ? 2.675 -9.251 -15.394 1.00 98.81 227 LEU A O 1
ATOM 1864 N N . TYR A 1 228 ? 1.300 -8.185 -16.837 1.00 98.81 228 TYR A N 1
ATOM 1865 C CA . TYR A 1 228 ? 0.324 -7.777 -15.822 1.00 98.81 228 TYR A CA 1
ATOM 1866 C C . TYR A 1 228 ? -0.255 -9.009 -15.114 1.00 98.81 228 TYR A C 1
ATOM 1868 O O . TYR A 1 228 ? -0.196 -9.098 -13.890 1.00 98.81 228 TYR A O 1
ATOM 1876 N N . GLN A 1 229 ? -0.665 -10.026 -15.885 1.00 98.69 229 GLN A N 1
ATOM 1877 C CA . GLN A 1 229 ? -1.122 -11.305 -15.341 1.00 98.69 229 GLN A CA 1
ATOM 1878 C C . GLN A 1 229 ? -0.084 -11.962 -14.428 1.00 98.69 229 GLN A C 1
ATOM 1880 O O . GLN A 1 229 ? -0.431 -12.452 -13.358 1.00 98.69 229 GLN A O 1
ATOM 1885 N N . ALA A 1 230 ? 1.181 -12.029 -14.852 1.00 98.94 230 ALA A N 1
ATOM 1886 C CA . ALA A 1 230 ? 2.222 -12.697 -14.079 1.00 98.94 230 ALA A CA 1
ATOM 1887 C C . ALA A 1 230 ? 2.457 -12.015 -12.727 1.00 98.94 230 ALA A C 1
ATOM 1889 O O . ALA A 1 230 ? 2.588 -12.705 -11.720 1.00 98.94 230 ALA A O 1
ATOM 1890 N N . PHE A 1 231 ? 2.473 -10.681 -12.697 1.00 98.94 231 PHE A N 1
ATOM 1891 C CA . PHE A 1 231 ? 2.656 -9.916 -11.464 1.00 98.94 231 PHE A CA 1
ATOM 1892 C C . PHE A 1 231 ? 1.451 -10.070 -10.531 1.00 98.94 231 PHE A C 1
ATOM 1894 O O . PHE A 1 231 ? 1.638 -10.350 -9.349 1.00 98.94 231 PHE A O 1
ATOM 1901 N N . THR A 1 232 ? 0.233 -9.976 -11.064 1.00 98.81 232 THR A N 1
ATOM 1902 C CA . THR A 1 232 ? -1.001 -10.158 -10.287 1.00 98.81 232 THR A CA 1
ATOM 1903 C C . THR A 1 232 ? -1.123 -11.577 -9.737 1.00 98.81 232 THR A C 1
ATOM 1905 O O . THR A 1 232 ? -1.302 -11.759 -8.538 1.00 98.81 232 THR A O 1
ATOM 1908 N N . ASN A 1 233 ? -0.888 -12.604 -10.558 1.00 98.75 233 ASN A N 1
ATOM 1909 C CA . ASN A 1 233 ? -0.893 -13.994 -10.097 1.00 98.75 233 ASN A CA 1
ATOM 1910 C C . ASN A 1 233 ? 0.188 -14.265 -9.040 1.00 98.75 233 ASN A C 1
ATOM 1912 O O . ASN A 1 233 ? -0.033 -15.062 -8.129 1.00 98.75 233 ASN A O 1
ATOM 1916 N N . ALA A 1 234 ? 1.364 -13.638 -9.161 1.00 98.94 234 ALA A N 1
ATOM 1917 C CA . ALA A 1 234 ? 2.430 -13.778 -8.176 1.00 98.94 234 ALA A CA 1
ATOM 1918 C C . ALA A 1 234 ? 1.998 -13.244 -6.806 1.00 98.94 234 ALA A C 1
ATOM 1920 O O . ALA A 1 234 ? 2.254 -13.902 -5.799 1.00 98.94 234 ALA A O 1
ATOM 1921 N N . VAL A 1 235 ? 1.314 -12.096 -6.762 1.00 98.81 235 VAL A N 1
ATOM 1922 C CA . VAL A 1 235 ? 0.843 -11.530 -5.493 1.00 98.81 235 VAL A CA 1
ATOM 1923 C C . VAL A 1 235 ? -0.387 -12.243 -4.937 1.00 98.81 235 VAL A C 1
ATOM 1925 O O . VAL A 1 235 ? -0.454 -12.499 -3.734 1.00 98.81 235 VAL A O 1
ATOM 1928 N N . HIS A 1 236 ? -1.301 -12.678 -5.807 1.00 98.81 236 HIS A N 1
ATOM 1929 C CA . HIS A 1 236 ? -2.480 -13.459 -5.419 1.00 98.81 236 HIS A CA 1
ATOM 1930 C C . HIS A 1 236 ? -2.151 -14.875 -4.950 1.00 98.81 236 HIS A C 1
ATOM 1932 O O . HIS A 1 236 ? -2.930 -15.467 -4.210 1.00 98.81 236 HIS A O 1
ATOM 1938 N N . ALA A 1 237 ? -0.974 -15.406 -5.293 1.00 98.75 237 ALA A N 1
ATOM 1939 C CA . ALA A 1 237 ? -0.479 -16.645 -4.696 1.00 98.75 237 ALA A CA 1
ATOM 1940 C C . ALA A 1 237 ? -0.226 -16.518 -3.181 1.00 98.75 237 ALA A C 1
ATOM 1942 O O . ALA A 1 237 ? -0.241 -17.530 -2.484 1.00 98.75 237 ALA A O 1
ATOM 1943 N N . GLY A 1 238 ? 0.031 -15.302 -2.684 1.00 98.69 238 GLY A N 1
ATOM 1944 C CA . GLY A 1 238 ? 0.171 -15.021 -1.257 1.00 98.69 238 GLY A CA 1
ATOM 1945 C C . GLY A 1 238 ? -1.127 -14.587 -0.591 1.00 98.69 238 GLY A C 1
ATOM 1946 O O . GLY A 1 238 ? -1.470 -15.099 0.472 1.00 98.69 238 GLY A O 1
ATOM 1947 N N . ASN A 1 239 ? -1.850 -13.660 -1.219 1.00 98.62 239 ASN A N 1
ATOM 1948 C CA . ASN A 1 239 ? -3.149 -13.191 -0.751 1.00 98.62 239 ASN A CA 1
ATOM 1949 C C . ASN A 1 239 ? -4.090 -12.976 -1.952 1.00 98.62 239 ASN A C 1
ATOM 1951 O O . ASN A 1 239 ? -3.907 -11.989 -2.670 1.00 98.62 239 ASN A O 1
ATOM 1955 N N . PRO A 1 240 ? -5.081 -13.857 -2.189 1.00 98.12 240 PRO A N 1
ATOM 1956 C CA . PRO A 1 240 ? -6.013 -13.717 -3.311 1.00 98.12 240 PRO A CA 1
ATOM 1957 C C . PRO A 1 240 ? -6.908 -12.470 -3.208 1.00 98.12 240 PRO A C 1
ATOM 1959 O O . PRO A 1 240 ? -7.414 -12.002 -4.225 1.00 98.12 240 PRO A O 1
ATOM 1962 N N . ASP A 1 241 ? -7.045 -11.898 -2.008 1.00 98.31 241 ASP A N 1
ATOM 1963 C CA . ASP A 1 241 ? -7.820 -10.682 -1.753 1.00 98.31 241 ASP A CA 1
ATOM 1964 C C . ASP A 1 241 ? -6.965 -9.402 -1.835 1.00 98.31 241 ASP A C 1
ATOM 1966 O O . ASP A 1 241 ? -7.467 -8.303 -1.599 1.00 98.31 241 ASP A O 1
ATOM 1970 N N . ALA A 1 242 ? -5.670 -9.500 -2.166 1.00 98.69 242 ALA A N 1
ATOM 1971 C CA . ALA A 1 242 ? -4.824 -8.317 -2.297 1.00 98.69 242 ALA A CA 1
ATOM 1972 C C . ALA A 1 242 ? -5.191 -7.514 -3.554 1.00 98.69 242 ALA A C 1
ATOM 1974 O O . ALA A 1 242 ? -5.100 -8.016 -4.676 1.00 98.69 242 ALA A O 1
ATOM 1975 N N . ALA A 1 243 ? -5.550 -6.245 -3.373 1.00 98.81 243 ALA A N 1
ATOM 1976 C CA . ALA A 1 243 ? -5.868 -5.342 -4.473 1.00 98.81 243 ALA A CA 1
ATOM 1977 C C . ALA A 1 243 ? -4.609 -4.963 -5.271 1.00 98.81 243 ALA A C 1
ATOM 1979 O O . ALA A 1 243 ? -3.553 -4.719 -4.690 1.00 98.81 243 ALA A O 1
ATOM 1980 N N . VAL A 1 244 ? -4.700 -4.852 -6.595 1.00 98.88 244 VAL A N 1
ATOM 1981 C CA . VAL A 1 244 ? -3.556 -4.541 -7.469 1.00 98.88 244 VAL A CA 1
ATOM 1982 C C . VAL A 1 244 ? -3.786 -3.270 -8.288 1.00 98.88 244 VAL A C 1
ATOM 1984 O O . VAL A 1 244 ? -4.891 -3.018 -8.754 1.00 98.88 244 VAL A O 1
ATOM 1987 N N . ALA A 1 245 ? -2.731 -2.476 -8.485 1.00 98.81 245 ALA A N 1
ATOM 1988 C CA . ALA A 1 245 ? -2.729 -1.323 -9.382 1.00 98.81 245 ALA A CA 1
ATOM 1989 C C . ALA A 1 245 ? -1.392 -1.166 -10.111 1.00 98.81 245 ALA A C 1
ATOM 1991 O O . ALA A 1 245 ? -0.329 -1.374 -9.521 1.00 98.81 245 ALA A O 1
ATOM 1992 N N . PHE A 1 246 ? -1.422 -0.695 -11.358 1.00 98.81 246 PHE A N 1
ATOM 1993 C CA . PHE A 1 246 ? -0.238 -0.434 -12.176 1.00 98.81 246 PHE A CA 1
ATOM 1994 C C . PHE A 1 246 ? -0.149 1.034 -12.618 1.00 98.81 246 PHE A C 1
ATOM 1996 O O . PHE A 1 246 ? -1.089 1.610 -13.170 1.00 98.81 246 PHE A O 1
ATOM 2003 N N . ASN A 1 247 ? 1.025 1.661 -12.460 1.00 98.06 247 ASN A N 1
ATOM 2004 C CA . ASN A 1 247 ? 1.285 3.003 -12.982 1.00 98.06 247 ASN A CA 1
ATOM 2005 C C . ASN A 1 247 ? 1.454 2.961 -14.496 1.00 98.06 247 ASN A C 1
ATOM 2007 O O . ASN A 1 247 ? 2.567 2.948 -15.043 1.00 98.06 247 ASN A O 1
ATOM 2011 N N . ASN A 1 248 ? 0.325 2.996 -15.181 1.00 96.31 248 ASN A N 1
ATOM 2012 C CA . ASN A 1 248 ? 0.277 3.078 -16.623 1.00 96.31 248 ASN A CA 1
ATOM 2013 C C . ASN A 1 248 ? 0.349 4.526 -17.125 1.00 96.31 248 ASN A C 1
ATOM 2015 O O . ASN A 1 248 ? 0.396 4.729 -18.334 1.00 96.31 248 ASN A O 1
ATOM 2019 N N . GLY A 1 249 ? 0.488 5.518 -16.241 1.00 92.31 249 GLY A N 1
ATOM 2020 C CA . GLY A 1 249 ? 0.472 6.950 -16.542 1.00 92.31 249 GLY A CA 1
ATOM 2021 C C . GLY A 1 249 ? -0.899 7.581 -16.295 1.00 92.31 249 GLY A C 1
ATOM 2022 O O . GLY A 1 249 ? -1.784 6.964 -15.713 1.00 92.31 249 GLY A O 1
ATOM 2023 N N . GLN A 1 250 ? -1.061 8.822 -16.743 1.00 92.56 250 GLN A N 1
ATOM 2024 C CA . GLN A 1 250 ? -2.325 9.553 -16.653 1.00 92.56 250 GLN A CA 1
ATOM 2025 C C . GLN A 1 250 ? -3.259 9.196 -17.819 1.00 92.56 250 GLN A C 1
ATOM 2027 O O . GLN A 1 250 ? -2.810 8.700 -18.861 1.00 92.56 250 GLN A O 1
ATOM 2032 N N . GLY A 1 251 ? -4.546 9.481 -17.635 1.00 92.19 251 GLY A N 1
ATOM 2033 C CA . GLY A 1 251 ? -5.561 9.462 -18.680 1.00 92.19 251 GLY A CA 1
ATOM 2034 C C . GLY A 1 251 ? -5.559 10.731 -19.522 1.00 92.19 251 GLY A C 1
ATOM 2035 O O . GLY A 1 251 ? -4.505 11.265 -19.881 1.00 92.19 251 GLY A O 1
ATOM 2036 N N . SER A 1 252 ? -6.756 11.202 -19.867 1.00 90.06 252 SER A N 1
ATOM 2037 C CA . SER A 1 252 ? -6.914 12.385 -20.702 1.00 90.06 252 SER A CA 1
ATOM 2038 C C . SER A 1 252 ? -6.375 13.644 -20.031 1.00 90.06 252 SER A C 1
ATOM 2040 O O . SER A 1 252 ? -6.499 13.856 -18.827 1.00 90.06 252 SER A O 1
ATOM 2042 N N . GLY A 1 253 ? -5.796 14.515 -20.854 1.00 86.25 253 GLY A N 1
ATOM 2043 C CA . GLY A 1 253 ? -5.435 15.863 -20.454 1.00 86.25 253 GLY A CA 1
ATOM 2044 C C . GLY A 1 253 ? -6.607 16.848 -20.500 1.00 86.25 253 GLY A C 1
ATOM 2045 O O . GLY A 1 253 ? -6.396 18.008 -20.174 1.00 86.25 253 GLY A O 1
ATOM 2046 N N . ASP A 1 254 ? -7.808 16.469 -20.905 1.00 88.00 254 ASP A N 1
ATOM 2047 C CA . ASP A 1 254 ? -8.914 17.426 -21.011 1.00 88.00 254 ASP A CA 1
ATOM 2048 C C . ASP A 1 254 ? -9.781 17.404 -19.750 1.00 88.00 254 ASP A C 1
ATOM 2050 O O . ASP A 1 254 ? -10.041 16.342 -19.198 1.00 88.00 254 ASP A O 1
ATOM 2054 N N . MET A 1 255 ? -10.306 18.560 -19.339 1.00 87.62 255 MET A N 1
ATOM 2055 C CA . MET A 1 255 ? -11.163 18.734 -18.145 1.00 87.62 255 MET A CA 1
ATOM 2056 C C . MET A 1 255 ? -12.607 18.227 -18.333 1.00 87.62 255 MET A C 1
ATOM 2058 O O . MET A 1 255 ? -13.542 18.720 -17.713 1.00 87.62 255 MET A O 1
ATOM 2062 N N . VAL A 1 256 ? -12.805 17.302 -19.267 1.00 88.19 256 VAL A N 1
ATOM 2063 C CA . VAL A 1 256 ? -14.120 16.768 -19.665 1.00 88.19 256 VAL A CA 1
ATOM 2064 C C . VAL A 1 256 ? -14.054 15.253 -19.834 1.00 88.19 256 VAL A C 1
ATOM 2066 O O . VAL A 1 256 ? -15.029 14.548 -19.598 1.00 88.19 256 VAL A O 1
ATOM 2069 N N . ASN A 1 257 ? -12.888 14.751 -20.232 1.00 90.06 257 ASN A N 1
ATOM 2070 C CA . ASN A 1 257 ? -12.644 13.342 -20.473 1.00 90.06 257 ASN A CA 1
ATOM 2071 C C . ASN A 1 257 ? -12.048 12.689 -19.226 1.00 90.06 257 ASN A C 1
ATOM 2073 O O . ASN A 1 257 ? -11.484 13.368 -18.370 1.00 90.06 257 ASN A O 1
ATOM 2077 N N . ASN A 1 258 ? -12.119 11.361 -19.170 1.00 91.81 258 ASN A N 1
ATOM 2078 C CA . ASN A 1 258 ? -11.603 10.592 -18.046 1.00 91.81 258 ASN A CA 1
ATOM 2079 C C . ASN A 1 258 ? -10.108 10.894 -17.784 1.00 91.81 258 ASN A C 1
ATOM 2081 O O . ASN A 1 258 ? -9.282 10.635 -18.672 1.00 91.81 258 ASN A O 1
ATOM 2085 N N . PRO A 1 259 ? -9.737 11.443 -16.606 1.00 93.88 259 PRO A N 1
ATOM 2086 C CA . PRO A 1 259 ? -8.351 11.777 -16.278 1.00 93.88 259 PRO A CA 1
ATOM 2087 C C . PRO A 1 259 ? -7.516 10.545 -15.895 1.00 93.88 259 PRO A C 1
ATOM 2089 O O . PRO A 1 259 ? -6.297 10.645 -15.738 1.00 93.88 259 PRO A O 1
ATOM 2092 N N . TRP A 1 260 ? -8.145 9.374 -15.787 1.00 93.75 260 TRP A N 1
ATOM 2093 C CA . TRP A 1 260 ? -7.529 8.109 -15.414 1.00 93.75 260 TRP A CA 1
ATOM 2094 C C . TRP A 1 260 ? -7.087 7.318 -16.645 1.00 93.75 260 TRP A C 1
ATOM 2096 O O . TRP A 1 260 ? -7.729 7.344 -17.698 1.00 93.75 260 TRP A O 1
ATOM 2106 N N . ALA A 1 261 ? -5.956 6.617 -16.539 1.00 93.06 261 ALA A N 1
ATOM 2107 C CA . ALA A 1 261 ? -5.569 5.668 -17.576 1.00 93.06 261 ALA A CA 1
ATOM 2108 C C . ALA A 1 261 ? -6.642 4.566 -17.715 1.00 93.06 261 ALA A C 1
ATOM 2110 O O . ALA A 1 261 ? -7.382 4.313 -16.761 1.00 93.06 261 ALA A O 1
ATOM 2111 N N . PRO A 1 262 ? -6.739 3.893 -18.875 1.00 91.62 262 PRO A N 1
ATOM 2112 C CA . PRO A 1 262 ? -7.516 2.662 -18.970 1.00 91.62 262 PRO A CA 1
ATOM 2113 C C . PRO A 1 262 ? -7.026 1.641 -17.937 1.00 91.62 262 PRO A C 1
ATOM 2115 O O . PRO A 1 262 ? -5.812 1.533 -17.728 1.00 91.62 262 PRO A O 1
ATOM 2118 N N . ALA A 1 263 ? -7.952 0.904 -17.326 1.00 94.06 263 ALA A N 1
ATOM 2119 C CA . ALA A 1 263 ? -7.606 -0.259 -16.524 1.00 94.06 263 ALA A CA 1
ATOM 2120 C C . ALA A 1 263 ? -7.050 -1.377 -17.422 1.00 94.06 263 ALA A C 1
ATOM 2122 O O . ALA A 1 263 ? -7.429 -1.532 -18.590 1.00 94.06 263 ALA A O 1
ATOM 2123 N N . THR A 1 264 ? -6.133 -2.171 -16.882 1.00 95.75 264 THR A N 1
ATOM 2124 C CA . THR A 1 264 ? -5.819 -3.503 -17.410 1.00 95.75 264 THR A CA 1
ATOM 2125 C C . THR A 1 264 ? -6.802 -4.522 -16.839 1.00 95.75 264 THR A C 1
ATOM 2127 O O . THR A 1 264 ? -7.521 -4.223 -15.892 1.00 95.75 264 THR A O 1
ATOM 2130 N N . LEU A 1 265 ? -6.793 -5.760 -17.343 1.00 96.19 265 LEU A N 1
ATOM 2131 C CA . LEU A 1 265 ? -7.581 -6.875 -16.789 1.00 96.19 265 LEU A CA 1
ATOM 2132 C C . LEU A 1 265 ? -7.202 -7.254 -15.339 1.00 96.19 265 LEU A C 1
ATOM 2134 O O . LEU A 1 265 ? -7.713 -8.243 -14.817 1.00 96.19 265 LEU A O 1
ATOM 2138 N N . PHE A 1 266 ? -6.269 -6.519 -14.731 1.00 97.69 266 PHE A N 1
ATOM 2139 C CA . PHE A 1 266 ? -5.603 -6.843 -13.479 1.00 97.69 266 PHE A CA 1
ATOM 2140 C C . PHE A 1 266 ? -5.450 -5.637 -12.537 1.00 97.69 266 PHE A C 1
ATOM 2142 O O . PHE A 1 266 ? -4.748 -5.752 -11.534 1.00 97.69 266 PHE A O 1
ATOM 2149 N N . ASP A 1 267 ? -6.051 -4.489 -12.867 1.00 97.88 267 ASP A N 1
ATOM 2150 C CA . ASP A 1 267 ? -6.145 -3.337 -11.966 1.00 97.88 267 ASP A CA 1
ATOM 2151 C C . ASP A 1 267 ? -7.443 -3.442 -11.156 1.00 97.88 267 ASP A C 1
ATOM 2153 O O . ASP A 1 267 ? -8.530 -3.330 -11.712 1.00 97.88 267 ASP A O 1
ATOM 2157 N N . ASP A 1 268 ? -7.344 -3.633 -9.844 1.00 98.50 268 ASP A N 1
ATOM 2158 C CA . ASP A 1 268 ? -8.481 -3.533 -8.919 1.00 98.50 268 ASP A CA 1
ATOM 2159 C C . ASP A 1 268 ? -8.749 -2.090 -8.502 1.00 98.50 268 ASP A C 1
ATOM 2161 O O . ASP A 1 268 ? -9.866 -1.702 -8.161 1.00 98.50 268 ASP A O 1
ATOM 2165 N N . TYR A 1 269 ? -7.700 -1.280 -8.537 1.00 98.69 269 TYR A N 1
ATOM 2166 C CA . TYR A 1 269 ? -7.769 0.145 -8.311 1.00 98.69 269 TYR A CA 1
ATOM 2167 C C . TYR A 1 269 ? -6.770 0.859 -9.216 1.00 98.69 269 TYR A C 1
ATOM 2169 O O . TYR A 1 269 ? -5.827 0.265 -9.739 1.00 98.69 269 TYR A O 1
ATOM 2177 N N . MET A 1 270 ? -6.965 2.155 -9.424 1.00 98.19 270 MET A N 1
ATOM 2178 C CA . MET A 1 270 ? -6.053 2.936 -10.251 1.00 98.19 270 MET A CA 1
ATOM 2179 C C . MET A 1 270 ? -4.837 3.405 -9.461 1.00 98.19 270 MET A C 1
ATOM 2181 O O . MET A 1 270 ? -4.956 3.885 -8.340 1.00 98.19 270 MET A O 1
ATOM 2185 N N . PHE A 1 271 ? -3.656 3.385 -10.083 1.00 98.44 271 PHE A N 1
ATOM 2186 C CA . PHE A 1 271 ? -2.439 3.884 -9.431 1.00 98.44 271 PHE A CA 1
ATOM 2187 C C . PHE A 1 271 ? -2.555 5.358 -9.009 1.00 98.44 271 PHE A C 1
ATOM 2189 O O . PHE A 1 271 ? -2.110 5.728 -7.931 1.00 98.44 271 PHE A O 1
ATOM 2196 N N . GLY A 1 272 ? -3.136 6.208 -9.865 1.00 96.62 272 GLY A N 1
ATOM 2197 C CA . GLY A 1 272 ? -3.447 7.596 -9.504 1.00 96.62 272 GLY A CA 1
ATOM 2198 C C . GLY A 1 272 ? -2.288 8.566 -9.456 1.00 96.62 272 GLY A C 1
ATOM 2199 O O . GLY A 1 272 ? -2.298 9.499 -8.659 1.00 96.62 272 GLY A O 1
ATOM 2200 N N . HIS A 1 273 ? -1.298 8.386 -10.325 1.00 95.88 273 HIS A N 1
ATOM 2201 C CA . HIS A 1 273 ? -0.184 9.317 -10.391 1.00 95.88 273 HIS A CA 1
ATOM 2202 C C . HIS A 1 273 ? -0.675 10.699 -10.880 1.00 95.88 273 HIS A C 1
ATOM 2204 O O . HIS A 1 273 ? -1.206 10.779 -11.994 1.00 95.88 273 HIS A O 1
ATOM 2210 N N . PRO A 1 274 ? -0.414 11.803 -10.155 1.00 95.38 274 PRO A N 1
ATOM 2211 C CA . PRO A 1 274 ? -0.852 13.147 -10.516 1.00 95.38 274 PRO A CA 1
ATOM 2212 C C . PRO A 1 274 ? -0.266 13.612 -11.849 1.00 95.38 274 PRO A C 1
ATOM 2214 O O . PRO A 1 274 ? 0.807 13.168 -12.288 1.00 95.38 274 PRO A O 1
ATOM 2217 N N . PHE A 1 275 ? -0.945 14.571 -12.473 1.00 93.50 275 PHE A N 1
ATOM 2218 C CA . PHE A 1 275 ? -0.437 15.266 -13.648 1.00 93.50 275 PHE A CA 1
ATOM 2219 C C . PHE A 1 275 ? 0.822 16.083 -13.310 1.00 93.50 275 PHE A C 1
ATOM 2221 O O . PHE A 1 275 ? 1.131 16.369 -12.151 1.00 93.50 275 PHE A O 1
ATOM 2228 N N . ALA A 1 276 ? 1.591 16.434 -14.347 1.00 86.25 276 ALA A N 1
ATOM 2229 C CA . ALA A 1 276 ? 2.831 17.214 -14.240 1.00 86.25 276 ALA A CA 1
ATOM 2230 C C . ALA A 1 276 ? 3.890 16.632 -13.276 1.00 86.25 276 ALA A C 1
ATOM 2232 O O . ALA A 1 276 ? 4.756 17.348 -12.770 1.00 86.25 276 ALA A O 1
ATOM 2233 N N . GLY A 1 277 ? 3.856 15.320 -13.025 1.00 80.94 277 GLY A N 1
ATOM 2234 C CA . GLY A 1 277 ? 4.852 14.668 -12.177 1.00 80.94 277 GLY A CA 1
ATOM 2235 C C . GLY A 1 277 ? 4.709 14.982 -10.682 1.00 80.94 277 GLY A C 1
ATOM 2236 O O . GLY A 1 277 ? 5.679 14.787 -9.957 1.00 80.94 277 GLY A O 1
ATOM 2237 N N . GLY A 1 278 ? 3.572 15.534 -10.236 1.00 78.31 278 GLY A N 1
ATOM 2238 C CA . GLY A 1 278 ? 3.299 15.883 -8.832 1.00 78.31 278 GLY A CA 1
ATOM 2239 C C . GLY A 1 278 ? 3.989 17.150 -8.305 1.00 78.31 278 GLY A C 1
ATOM 2240 O O . GLY A 1 278 ? 3.624 17.640 -7.246 1.00 78.31 278 GLY A O 1
ATOM 2241 N N . LYS A 1 279 ? 4.943 17.736 -9.042 1.00 75.19 279 LYS A N 1
ATOM 2242 C CA . LYS A 1 279 ? 5.688 18.940 -8.606 1.00 75.19 279 LYS A CA 1
ATOM 2243 C C . LYS A 1 279 ? 4.858 20.226 -8.581 1.00 75.19 279 LYS A C 1
ATOM 2245 O O . LYS A 1 279 ? 5.235 21.183 -7.919 1.00 75.19 279 LYS A O 1
ATOM 2250 N N . HIS A 1 280 ? 3.757 20.234 -9.323 1.00 79.06 280 HIS A N 1
ATOM 2251 C CA . HIS A 1 280 ? 2.847 21.366 -9.488 1.00 79.06 280 HIS A CA 1
ATOM 2252 C C . HIS A 1 280 ? 1.433 20.937 -9.095 1.00 79.06 280 HIS A C 1
ATOM 2254 O O . HIS A 1 280 ? 0.509 21.076 -9.888 1.00 79.06 280 HIS A O 1
ATOM 2260 N N . LEU A 1 281 ? 1.285 20.290 -7.931 1.00 87.69 281 LEU A N 1
ATOM 2261 C CA . LEU A 1 281 ? 0.020 19.663 -7.548 1.00 87.69 281 LEU A CA 1
ATOM 2262 C C . LEU A 1 281 ? -1.130 20.685 -7.520 1.00 87.69 281 LEU A C 1
ATOM 2264 O O . LEU A 1 281 ? -2.072 20.515 -8.295 1.00 87.69 281 LEU A O 1
ATOM 2268 N N . GLY A 1 282 ? -1.005 21.741 -6.704 1.00 83.00 282 GLY A N 1
ATOM 2269 C CA . GLY A 1 282 ? -1.999 22.815 -6.575 1.00 83.00 282 GLY A CA 1
ATOM 2270 C C . GLY A 1 282 ? -2.121 23.702 -7.816 1.00 83.00 282 GLY A C 1
ATOM 2271 O O . GLY A 1 282 ? -3.224 24.037 -8.233 1.00 83.00 282 GLY A O 1
ATOM 2272 N N . ASP A 1 283 ? -1.005 23.984 -8.494 1.00 83.12 283 ASP A N 1
ATOM 2273 C CA . ASP A 1 283 ? -0.980 24.854 -9.684 1.00 83.12 283 ASP A CA 1
ATOM 2274 C C . ASP A 1 283 ? -1.565 24.197 -10.948 1.00 83.12 283 ASP A C 1
ATOM 2276 O O . ASP A 1 283 ? -1.629 24.816 -12.015 1.00 83.12 283 ASP A O 1
ATOM 2280 N N . HIS A 1 284 ? -1.946 22.920 -10.874 1.00 87.12 284 HIS A N 1
ATOM 2281 C CA . HIS A 1 284 ? -2.406 22.161 -12.025 1.00 87.12 284 HIS A CA 1
ATOM 2282 C C . HIS A 1 284 ? -3.857 21.689 -11.825 1.00 87.12 284 HIS A C 1
ATOM 2284 O O . HIS A 1 284 ? -4.084 20.609 -11.269 1.00 87.12 284 HIS A O 1
ATOM 2290 N N . PRO A 1 285 ? -4.856 22.421 -12.363 1.00 90.75 285 PRO A N 1
ATOM 2291 C CA . PRO A 1 285 ? -6.277 22.230 -12.038 1.00 90.75 285 PRO A CA 1
ATOM 2292 C C . PRO A 1 285 ? -6.818 20.828 -12.354 1.00 90.75 285 PRO A C 1
ATOM 2294 O O . PRO A 1 285 ? -7.810 20.398 -11.771 1.00 90.75 285 PRO A O 1
ATOM 2297 N N . LYS A 1 286 ? -6.148 20.068 -13.233 1.00 91.81 286 LYS A N 1
ATOM 2298 C CA . LYS A 1 286 ? -6.540 18.678 -13.529 1.00 91.81 286 LYS A CA 1
ATOM 2299 C C . LYS A 1 286 ? -6.379 17.730 -12.342 1.00 91.81 286 LYS A C 1
ATOM 2301 O O . LYS A 1 286 ? -7.027 16.689 -12.317 1.00 91.81 286 LYS A O 1
ATOM 2306 N N . ASN A 1 287 ? -5.504 18.050 -11.389 1.00 95.31 287 ASN A N 1
ATOM 2307 C CA . ASN A 1 287 ? -5.340 17.216 -10.204 1.00 95.31 287 ASN A CA 1
ATOM 2308 C C . ASN A 1 287 ? -6.605 17.285 -9.342 1.00 95.31 287 ASN A C 1
ATOM 2310 O O . ASN A 1 287 ? -7.175 16.241 -9.058 1.00 95.31 287 ASN A O 1
ATOM 2314 N N . TYR A 1 288 ? -7.124 18.485 -9.060 1.00 96.00 288 TYR A N 1
ATOM 2315 C CA . TYR A 1 288 ? -8.406 18.632 -8.362 1.00 96.00 288 TYR A CA 1
ATOM 2316 C C . TYR A 1 288 ? -9.581 18.067 -9.165 1.00 96.00 288 TYR A C 1
ATOM 2318 O O . TYR A 1 288 ? -10.422 17.359 -8.623 1.00 96.00 288 TYR A O 1
ATOM 2326 N N . PHE A 1 289 ? -9.598 18.280 -10.485 1.00 95.94 289 PHE A N 1
ATOM 2327 C CA . PHE A 1 289 ? -10.594 17.654 -11.362 1.00 95.94 289 PHE A CA 1
ATOM 2328 C C . PHE A 1 289 ? -10.615 16.130 -11.255 1.00 95.94 289 PHE A C 1
ATOM 2330 O O . PHE A 1 289 ? -11.681 15.529 -11.323 1.00 95.94 289 PHE A O 1
ATOM 2337 N N . SER A 1 290 ? -9.455 15.499 -11.055 1.00 95.94 290 SER A N 1
ATOM 2338 C CA . SER A 1 290 ? -9.389 14.050 -10.852 1.00 95.94 290 SER A CA 1
ATOM 2339 C C . SER A 1 290 ? -10.105 13.629 -9.569 1.00 95.94 290 SER A C 1
ATOM 2341 O O . SER A 1 290 ? -10.688 12.554 -9.553 1.00 95.94 290 SER A O 1
ATOM 2343 N N . LEU A 1 291 ? -10.122 14.474 -8.533 1.00 97.19 291 LEU A N 1
ATOM 2344 C CA . LEU A 1 291 ? -10.824 14.220 -7.270 1.00 97.19 291 LEU A CA 1
ATOM 2345 C C . LEU A 1 291 ? -12.334 14.433 -7.412 1.00 97.19 291 LEU A C 1
ATOM 2347 O O . LEU A 1 291 ? -13.110 13.583 -6.982 1.00 97.19 291 LEU A O 1
ATOM 2351 N N . ILE A 1 292 ? -12.750 15.500 -8.105 1.00 96.25 292 ILE A N 1
ATOM 2352 C CA . ILE A 1 292 ? -14.161 15.715 -8.474 1.00 96.25 292 ILE A CA 1
ATOM 2353 C C . ILE A 1 292 ? -14.677 14.532 -9.304 1.00 96.25 292 ILE A C 1
ATOM 2355 O O . ILE A 1 292 ? -15.772 14.034 -9.058 1.00 96.25 292 ILE A O 1
ATOM 2359 N N . TRP A 1 293 ? -13.870 14.025 -10.244 1.00 95.38 293 TRP A N 1
ATOM 2360 C CA . TRP A 1 293 ? -14.232 12.865 -11.060 1.00 95.38 293 TRP A CA 1
ATOM 2361 C C . TRP A 1 293 ? -14.571 11.637 -10.211 1.00 95.38 293 TRP A C 1
ATOM 2363 O O . TRP A 1 293 ? -15.521 10.927 -10.547 1.00 95.38 293 TRP A O 1
ATOM 2373 N N . LEU A 1 294 ? -13.809 11.397 -9.133 1.00 95.62 294 LEU A N 1
ATOM 2374 C CA . LEU A 1 294 ? -14.084 10.323 -8.175 1.00 95.62 294 LEU A CA 1
ATOM 2375 C C . LEU A 1 294 ? -15.396 10.569 -7.435 1.00 95.62 294 LEU A C 1
ATOM 2377 O O . LEU A 1 294 ? -16.229 9.665 -7.376 1.00 95.62 294 LEU A O 1
ATOM 2381 N N . ALA A 1 295 ? -15.600 11.786 -6.930 1.00 96.00 295 ALA A N 1
ATOM 2382 C CA . ALA A 1 295 ? -16.804 12.146 -6.192 1.00 96.00 295 ALA A CA 1
ATOM 2383 C C . ALA A 1 295 ? -18.081 11.984 -7.028 1.00 96.00 295 ALA A C 1
ATOM 2385 O O . ALA A 1 295 ? -19.030 11.330 -6.595 1.00 96.00 295 ALA A O 1
ATOM 2386 N N . ASP A 1 296 ? -18.069 12.456 -8.275 1.00 95.06 296 ASP A N 1
ATOM 2387 C CA . ASP A 1 296 ? -19.199 12.340 -9.207 1.00 95.06 296 ASP A CA 1
ATOM 2388 C C . ASP A 1 296 ? -19.553 10.884 -9.563 1.00 95.06 296 ASP A C 1
ATOM 2390 O O . ASP A 1 296 ? -20.631 10.602 -10.104 1.00 95.06 296 ASP A O 1
ATOM 2394 N N . ARG A 1 297 ? -18.639 9.946 -9.294 1.00 94.31 297 ARG A N 1
ATOM 2395 C CA . ARG A 1 297 ? -18.753 8.522 -9.638 1.00 94.31 297 ARG A CA 1
ATOM 2396 C C . ARG A 1 297 ? -18.694 7.603 -8.431 1.00 94.31 297 ARG A C 1
ATOM 2398 O O . ARG A 1 297 ? -18.512 6.396 -8.596 1.00 94.31 297 ARG A O 1
ATOM 2405 N N . ASN A 1 298 ? -18.900 8.142 -7.230 1.00 95.62 298 ASN A N 1
ATOM 2406 C CA . ASN A 1 298 ? -18.949 7.354 -6.003 1.00 95.62 298 ASN A CA 1
ATOM 2407 C C . ASN A 1 298 ? -17.684 6.483 -5.813 1.00 95.62 298 ASN A C 1
ATOM 2409 O O . ASN A 1 298 ? -17.758 5.336 -5.354 1.00 95.62 298 ASN A O 1
ATOM 2413 N N . GLY A 1 299 ? -16.534 7.014 -6.236 1.00 95.94 299 GLY A N 1
ATOM 2414 C CA . GLY A 1 299 ? -15.230 6.384 -6.093 1.00 95.94 299 GLY A CA 1
ATOM 2415 C C . GLY A 1 299 ? -14.800 5.453 -7.216 1.00 95.94 299 GLY A C 1
ATOM 2416 O O . GLY A 1 299 ? -13.703 4.921 -7.125 1.00 95.94 299 GLY A O 1
ATOM 2417 N N . TYR A 1 300 ? -15.599 5.244 -8.263 1.00 95.38 300 TYR A N 1
ATOM 2418 C CA . TYR A 1 300 ? -15.199 4.421 -9.413 1.00 95.38 300 TYR A CA 1
ATOM 2419 C C . TYR A 1 300 ? -14.721 5.287 -10.580 1.00 95.38 300 TYR A C 1
ATOM 2421 O O . TYR A 1 300 ? -15.207 6.397 -10.791 1.00 95.38 300 TYR A O 1
ATOM 2429 N N . VAL A 1 301 ? -13.774 4.788 -11.372 1.00 89.31 301 VAL A N 1
ATOM 2430 C CA . VAL A 1 301 ? -13.098 5.611 -12.395 1.00 89.31 301 VAL A CA 1
ATOM 2431 C C . VAL A 1 301 ? -13.648 5.461 -13.806 1.00 89.31 301 VAL A C 1
ATOM 2433 O O . VAL A 1 301 ? -13.569 6.429 -14.564 1.00 89.31 301 VAL A O 1
ATOM 2436 N N . HIS A 1 302 ? -14.213 4.301 -14.154 1.00 88.25 302 HIS A N 1
ATOM 2437 C CA . HIS A 1 302 ? -14.638 3.970 -15.525 1.00 88.25 302 HIS A CA 1
ATOM 2438 C C . HIS A 1 302 ? -16.154 3.807 -15.686 1.00 88.25 302 HIS A C 1
ATOM 2440 O O . HIS A 1 302 ? -16.649 3.710 -16.811 1.00 88.25 302 HIS A O 1
ATOM 2446 N N . THR A 1 303 ? -16.914 3.901 -14.586 1.00 73.00 303 THR A N 1
ATOM 2447 C CA . THR A 1 303 ? -18.378 3.905 -14.656 1.00 73.00 303 THR A CA 1
ATOM 2448 C C . THR A 1 303 ? -18.839 5.107 -15.489 1.00 73.00 303 THR A C 1
ATOM 2450 O O . THR A 1 303 ? -18.534 6.262 -15.184 1.00 73.00 303 THR A O 1
ATOM 2453 N N . ARG A 1 304 ? -19.616 4.842 -16.548 1.00 59.56 304 ARG A N 1
ATOM 2454 C CA . ARG A 1 304 ? -20.250 5.842 -17.444 1.00 59.56 304 ARG A CA 1
ATOM 2455 C C . ARG A 1 304 ? -19.394 6.443 -18.568 1.00 59.56 304 ARG A C 1
ATOM 2457 O O . ARG A 1 304 ? -19.812 7.438 -19.156 1.00 59.56 304 ARG A O 1
ATOM 2464 N N . ASP A 1 305 ? -18.296 5.818 -18.978 1.00 59.94 305 ASP A N 1
ATOM 2465 C CA . ASP A 1 305 ? -17.486 6.326 -20.103 1.00 59.94 305 ASP A CA 1
ATOM 2466 C C . ASP A 1 305 ? -18.103 6.117 -21.507 1.00 59.94 305 ASP A C 1
ATOM 2468 O O . ASP A 1 305 ? -17.446 6.352 -22.523 1.00 59.94 305 ASP A O 1
ATOM 2472 N N . GLY A 1 306 ? -19.358 5.655 -21.612 1.00 50.81 306 GLY A N 1
ATOM 2473 C CA . GLY A 1 306 ? -20.031 5.394 -22.897 1.00 50.81 306 GLY A CA 1
ATOM 2474 C C . GLY A 1 306 ? -19.366 4.299 -23.747 1.00 50.81 306 GLY A C 1
ATOM 2475 O O . GLY A 1 306 ? -19.773 4.057 -24.884 1.00 50.81 306 GLY A O 1
ATOM 2476 N N . LYS A 1 307 ? -18.340 3.636 -23.203 1.00 57.75 307 LYS A N 1
ATOM 2477 C CA . LYS A 1 307 ? -17.635 2.500 -23.795 1.00 57.75 307 LYS A CA 1
ATOM 2478 C C . LYS A 1 307 ? -18.326 1.201 -23.380 1.00 57.75 307 LYS A C 1
ATOM 2480 O O . LYS A 1 307 ? -18.895 1.107 -22.304 1.00 57.75 307 LYS A O 1
ATOM 2485 N N . MET A 1 308 ? -18.268 0.190 -24.249 1.00 48.69 308 MET A N 1
ATOM 2486 C CA . MET A 1 308 ? -18.911 -1.121 -24.043 1.00 48.69 308 MET A CA 1
ATOM 2487 C C . MET A 1 308 ? -18.235 -2.006 -22.980 1.00 48.69 308 MET A C 1
ATOM 2489 O O . MET A 1 308 ? -18.708 -3.113 -22.733 1.00 48.69 308 MET A O 1
ATOM 2493 N N . GLN A 1 309 ? -17.103 -1.585 -22.412 1.00 65.44 309 GLN A N 1
ATOM 2494 C CA . GLN A 1 309 ? -16.373 -2.378 -21.426 1.00 65.44 309 GLN A CA 1
ATOM 2495 C C . GLN A 1 309 ? -17.024 -2.152 -20.062 1.00 65.44 309 GLN A C 1
ATOM 2497 O O . GLN A 1 309 ? -17.036 -1.035 -19.573 1.00 65.44 309 GLN A O 1
ATOM 2502 N N . THR A 1 310 ? -17.640 -3.204 -19.524 1.00 81.38 310 THR A N 1
ATOM 2503 C CA . THR A 1 310 ? -18.309 -3.210 -18.211 1.00 81.38 310 THR A CA 1
ATOM 2504 C C . THR A 1 310 ? -17.514 -3.987 -17.166 1.00 81.38 310 THR A C 1
ATOM 2506 O O . THR A 1 310 ? -17.931 -4.127 -16.021 1.00 81.38 310 THR A O 1
ATOM 2509 N N . TRP A 1 311 ? -16.385 -4.574 -17.564 1.00 86.69 311 TRP A N 1
ATOM 2510 C CA . TRP A 1 311 ? -15.595 -5.431 -16.687 1.00 86.69 311 TRP A CA 1
ATOM 2511 C C . TRP A 1 311 ? -14.730 -4.635 -15.707 1.00 86.69 311 TRP A C 1
ATOM 2513 O O . TRP A 1 311 ? -14.321 -5.193 -14.698 1.00 86.69 311 TRP A O 1
ATOM 2523 N N . ASP A 1 312 ? -14.482 -3.354 -15.981 1.00 89.88 312 ASP A N 1
ATOM 2524 C CA . ASP A 1 312 ? -13.751 -2.412 -15.133 1.00 89.88 312 ASP A CA 1
ATOM 2525 C C . ASP A 1 312 ? -14.674 -1.461 -14.341 1.00 89.88 312 ASP A C 1
ATOM 2527 O O . ASP A 1 312 ? -14.196 -0.563 -13.651 1.00 89.88 312 ASP A O 1
ATOM 2531 N N . ASP A 1 313 ? -15.997 -1.675 -14.361 1.00 90.62 313 ASP A N 1
ATOM 2532 C CA . ASP A 1 313 ? -16.971 -0.826 -13.650 1.00 90.62 313 ASP A CA 1
ATOM 2533 C C . ASP A 1 313 ? -16.743 -0.791 -12.127 1.00 90.62 313 ASP A C 1
ATOM 2535 O O . ASP A 1 313 ? -17.107 0.180 -11.464 1.00 90.62 313 ASP A O 1
ATOM 2539 N N . MET A 1 314 ? -16.132 -1.840 -11.571 1.00 92.94 314 MET A N 1
ATOM 2540 C CA . MET A 1 314 ? -15.836 -1.951 -10.140 1.00 92.94 314 MET A CA 1
ATOM 2541 C C . MET A 1 314 ? -14.417 -1.496 -9.776 1.00 92.94 314 MET A C 1
ATOM 2543 O O . MET A 1 314 ? -14.061 -1.542 -8.600 1.00 92.94 314 MET A O 1
ATOM 2547 N N . VAL A 1 315 ? -13.608 -1.041 -10.742 1.00 95.75 315 VAL A N 1
ATOM 2548 C CA . VAL A 1 315 ? -12.244 -0.567 -10.475 1.00 95.75 315 VAL A CA 1
ATOM 2549 C C . VAL A 1 315 ? -12.294 0.721 -9.662 1.00 95.75 315 VAL A C 1
ATOM 2551 O O . VAL A 1 315 ? -12.883 1.732 -10.068 1.00 95.75 315 VAL A O 1
ATOM 2554 N N . VAL A 1 316 ? -11.660 0.679 -8.491 1.00 98.25 316 VAL A N 1
ATOM 2555 C CA . VAL A 1 316 ? -11.684 1.780 -7.529 1.00 98.25 316 VAL A CA 1
ATOM 2556 C C . VAL A 1 316 ? -10.727 2.888 -7.958 1.00 98.25 316 VAL A C 1
ATOM 2558 O O . VAL A 1 316 ? -9.590 2.673 -8.374 1.00 98.25 316 VAL A O 1
ATOM 2561 N N . GLY A 1 317 ? -11.185 4.124 -7.847 1.00 98.12 317 GLY A N 1
ATOM 2562 C CA . GLY A 1 317 ? -10.367 5.302 -8.035 1.00 98.12 317 GLY A CA 1
ATOM 2563 C C . GLY A 1 317 ? -9.554 5.632 -6.802 1.00 98.12 317 GLY A C 1
ATOM 2564 O O . GLY A 1 317 ? -10.099 5.857 -5.725 1.00 98.12 317 GLY A O 1
ATOM 2565 N N . HIS A 1 318 ? -8.245 5.705 -6.987 1.00 98.69 318 HIS A N 1
ATOM 2566 C CA . HIS A 1 318 ? -7.276 5.945 -5.931 1.00 98.69 318 HIS A CA 1
ATOM 2567 C C . HIS A 1 318 ? -6.233 6.938 -6.432 1.00 98.69 318 HIS A C 1
ATOM 2569 O O . HIS A 1 318 ? -5.712 6.755 -7.525 1.00 98.69 318 HIS A O 1
ATOM 2575 N N . PHE A 1 319 ? -5.924 7.979 -5.664 1.00 98.44 319 PHE A N 1
ATOM 2576 C CA . PHE A 1 319 ? -4.973 9.029 -6.034 1.00 98.44 319 PHE A CA 1
ATOM 2577 C C . PHE A 1 319 ? -3.702 8.956 -5.175 1.00 98.44 319 PHE A C 1
ATOM 2579 O O . PHE A 1 319 ? -3.804 8.928 -3.956 1.00 98.44 319 PHE A O 1
ATOM 2586 N N . ASP A 1 320 ? -2.509 8.980 -5.780 1.00 97.94 320 ASP A N 1
ATOM 2587 C CA . ASP A 1 320 ? -1.209 8.909 -5.076 1.00 97.94 320 ASP A CA 1
ATOM 2588 C C . ASP A 1 320 ? -0.386 10.197 -5.285 1.00 97.94 320 ASP A C 1
ATOM 2590 O O . ASP A 1 320 ? 0.548 10.212 -6.096 1.00 97.94 320 ASP A O 1
ATOM 2594 N N . PRO A 1 321 ? -0.741 11.331 -4.647 1.00 97.31 321 PRO A N 1
ATOM 2595 C CA . PRO A 1 321 ? -0.011 12.588 -4.790 1.00 97.31 321 PRO A CA 1
ATOM 2596 C C . PRO A 1 321 ? 1.104 12.756 -3.746 1.00 97.31 321 PRO A C 1
ATOM 2598 O O . PRO A 1 321 ? 0.987 12.280 -2.618 1.00 97.31 321 PRO A O 1
ATOM 2601 N N . PRO A 1 322 ? 2.158 13.543 -4.035 1.00 97.00 322 PRO A N 1
ATOM 2602 C CA . PRO A 1 322 ? 3.035 14.038 -2.985 1.00 97.00 322 PRO A CA 1
ATOM 2603 C C . PRO A 1 322 ? 2.316 15.125 -2.175 1.00 97.00 322 PRO A C 1
ATOM 2605 O O . PRO A 1 322 ? 1.631 15.968 -2.748 1.00 97.00 322 PRO A O 1
ATOM 2608 N N . MET A 1 323 ? 2.551 15.204 -0.863 1.00 97.38 323 MET A N 1
ATOM 2609 C CA . MET A 1 323 ? 2.096 16.372 -0.090 1.00 97.38 323 MET A CA 1
ATOM 2610 C C . MET A 1 323 ? 2.974 17.608 -0.343 1.00 97.38 323 MET A C 1
ATOM 2612 O O . MET A 1 323 ? 2.572 18.736 -0.071 1.00 97.38 323 MET A O 1
ATOM 2616 N N . SER A 1 324 ? 4.203 17.408 -0.833 1.00 95.69 324 SER A N 1
ATOM 2617 C CA . SER A 1 324 ? 5.184 18.476 -1.035 1.00 95.69 324 SER A CA 1
ATOM 2618 C C . SER A 1 324 ? 5.349 18.871 -2.500 1.00 95.69 324 SER A C 1
ATOM 2620 O O . SER A 1 324 ? 5.131 18.084 -3.417 1.00 95.69 324 SER A O 1
ATOM 2622 N N . THR A 1 325 ? 5.887 20.068 -2.720 1.00 93.50 325 THR A N 1
ATOM 2623 C CA . THR A 1 325 ? 6.250 20.579 -4.057 1.00 93.50 325 THR A CA 1
ATOM 2624 C C . THR A 1 325 ? 7.441 19.864 -4.712 1.00 93.50 325 THR A C 1
ATOM 2626 O O . THR A 1 325 ? 7.764 20.118 -5.873 1.00 93.50 325 THR A O 1
ATOM 2629 N N . SER A 1 326 ? 8.148 18.984 -3.991 1.00 91.56 326 SER A N 1
ATOM 2630 C CA . SER A 1 326 ? 9.461 18.482 -4.429 1.00 91.56 326 SER A CA 1
ATOM 2631 C C . SER A 1 326 ? 9.576 16.964 -4.572 1.00 91.56 326 SER A C 1
ATOM 2633 O O . SER A 1 326 ? 10.420 16.487 -5.339 1.00 91.56 326 SER A O 1
ATOM 2635 N N . GLY A 1 327 ? 8.749 16.197 -3.864 1.00 92.31 327 GLY A N 1
ATOM 2636 C CA . GLY A 1 327 ? 8.785 14.740 -3.895 1.00 92.31 327 GLY A CA 1
ATOM 2637 C C . GLY A 1 327 ? 7.776 14.090 -2.953 1.00 92.31 327 GLY A C 1
ATOM 2638 O O . GLY A 1 327 ? 7.230 14.738 -2.063 1.00 92.31 327 GLY A O 1
ATOM 2639 N N . TRP A 1 328 ? 7.566 12.787 -3.153 1.00 95.62 328 TRP A N 1
ATOM 2640 C CA . TRP A 1 328 ? 6.622 11.970 -2.382 1.00 95.62 328 TRP A CA 1
ATOM 2641 C C . TRP A 1 328 ? 7.070 11.672 -0.957 1.00 95.62 328 TRP A C 1
ATOM 2643 O O . TRP A 1 328 ? 6.240 11.343 -0.134 1.00 95.62 328 TRP A O 1
ATOM 2653 N N . ASN A 1 329 ? 8.364 11.741 -0.658 1.00 95.75 329 ASN A N 1
ATOM 2654 C CA . ASN A 1 329 ? 8.889 11.359 0.655 1.00 95.75 329 ASN A CA 1
ATOM 2655 C C . ASN A 1 329 ? 9.730 12.446 1.315 1.00 95.75 329 ASN A C 1
ATOM 2657 O O . ASN A 1 329 ? 10.315 12.234 2.371 1.00 95.75 329 ASN A O 1
ATOM 2661 N N . ARG A 1 330 ? 9.811 13.624 0.695 1.00 94.75 330 ARG A N 1
ATOM 2662 C CA . ARG A 1 330 ? 10.584 14.761 1.193 1.00 94.75 330 ARG A CA 1
ATOM 2663 C C . ARG A 1 330 ? 10.040 16.055 0.631 1.00 94.75 330 ARG A C 1
ATOM 2665 O O . ARG A 1 330 ? 9.547 16.074 -0.492 1.00 94.75 330 ARG A O 1
ATOM 2672 N N . GLY A 1 331 ? 10.266 17.144 1.348 1.00 94.62 331 GLY A N 1
ATOM 2673 C CA . GLY A 1 331 ? 10.053 18.489 0.838 1.00 94.62 331 GLY A CA 1
ATOM 2674 C C . GLY A 1 331 ? 9.904 19.500 1.956 1.00 94.62 331 GLY A C 1
ATOM 2675 O O . GLY A 1 331 ? 9.397 19.186 3.028 1.00 94.62 331 GLY A O 1
ATOM 2676 N N . LYS A 1 332 ? 10.375 20.721 1.701 1.00 95.12 332 LYS A N 1
ATOM 2677 C CA . LYS A 1 332 ? 10.327 21.807 2.688 1.00 95.12 332 LYS A CA 1
ATOM 2678 C C . LYS A 1 332 ? 8.993 22.547 2.698 1.00 95.12 332 LYS A C 1
ATOM 2680 O O . LYS A 1 332 ? 8.650 23.116 3.722 1.00 95.12 332 LYS A O 1
ATOM 2685 N N . ASN A 1 333 ? 8.281 22.532 1.572 1.00 94.88 333 ASN A N 1
ATOM 2686 C CA . ASN A 1 333 ? 7.079 23.330 1.369 1.00 94.88 333 ASN A CA 1
ATOM 2687 C C . ASN A 1 333 ? 5.898 22.430 0.982 1.00 94.88 333 ASN A C 1
ATOM 2689 O O . ASN A 1 333 ? 6.086 21.566 0.106 1.00 94.88 333 ASN A O 1
ATOM 2693 N N . PRO A 1 334 ? 4.710 22.664 1.567 1.00 96.19 334 PRO A N 1
ATOM 2694 C CA . PRO A 1 334 ? 3.486 21.996 1.153 1.00 96.19 334 PRO A CA 1
ATOM 2695 C C . PRO A 1 334 ? 3.120 22.371 -0.286 1.00 96.19 334 PRO A C 1
ATOM 2697 O O . PRO A 1 334 ? 3.453 23.460 -0.757 1.00 96.19 334 PRO A O 1
ATOM 2700 N N . ALA A 1 335 ? 2.473 21.450 -0.998 1.00 95.56 335 ALA A N 1
ATOM 2701 C CA . ALA A 1 335 ? 1.968 21.686 -2.351 1.00 95.56 335 ALA A CA 1
ATOM 2702 C C . ALA A 1 335 ? 0.567 22.320 -2.386 1.00 95.56 335 ALA A C 1
ATOM 2704 O O . ALA A 1 335 ? 0.160 22.797 -3.442 1.00 95.56 335 ALA A O 1
ATOM 2705 N N . LEU A 1 336 ? -0.141 22.296 -1.255 1.00 96.56 336 LEU A N 1
ATOM 2706 C CA . LEU A 1 336 ? -1.467 22.870 -1.030 1.00 96.56 336 LEU A CA 1
ATOM 2707 C C . LEU A 1 336 ? -1.448 23.636 0.294 1.00 96.56 336 LEU A C 1
ATOM 2709 O O . LEU A 1 336 ? -0.713 23.260 1.210 1.00 96.56 336 LEU A O 1
ATOM 2713 N N . THR A 1 337 ? -2.259 24.679 0.421 1.00 97.19 337 THR A N 1
ATOM 2714 C CA . THR A 1 337 ? -2.555 25.271 1.734 1.00 97.19 337 THR A CA 1
ATOM 2715 C C . THR A 1 337 ? -3.291 24.272 2.631 1.00 97.19 337 THR A C 1
ATOM 2717 O O . THR A 1 337 ? -3.796 23.257 2.160 1.00 97.19 337 THR A O 1
ATOM 2720 N N . ASP A 1 338 ? -3.361 24.546 3.934 1.00 98.62 338 ASP A N 1
ATOM 2721 C CA . ASP A 1 338 ? -4.080 23.689 4.886 1.00 98.62 338 ASP A CA 1
ATOM 2722 C C . ASP A 1 338 ? -5.571 23.542 4.527 1.00 98.62 338 ASP A C 1
ATOM 2724 O O . ASP A 1 338 ? -6.112 22.440 4.585 1.00 98.62 338 ASP A O 1
ATOM 2728 N N . GLU A 1 339 ? -6.215 24.630 4.094 1.00 98.31 339 GLU A N 1
ATOM 2729 C CA . GLU A 1 339 ? -7.619 24.626 3.662 1.00 98.31 339 GLU A CA 1
ATOM 2730 C C . GLU A 1 339 ? -7.811 23.815 2.376 1.00 98.31 339 GLU A C 1
ATOM 2732 O O . GLU A 1 339 ? -8.672 22.938 2.325 1.00 98.31 339 GLU A O 1
ATOM 2737 N N . GLU A 1 340 ? -6.972 24.043 1.359 1.00 97.81 340 GLU A N 1
ATOM 2738 C CA . GLU A 1 340 ? -7.013 23.268 0.112 1.00 97.81 340 GLU A CA 1
ATOM 2739 C C . GLU A 1 340 ? -6.725 21.787 0.357 1.00 97.81 340 GLU A C 1
ATOM 2741 O O . GLU A 1 340 ? -7.344 20.933 -0.264 1.00 97.81 340 GLU A O 1
ATOM 2746 N N . PHE A 1 341 ? -5.803 21.462 1.264 1.00 98.50 341 PHE A N 1
ATOM 2747 C CA . PHE A 1 341 ? -5.480 20.083 1.609 1.00 98.50 341 PHE A CA 1
ATOM 2748 C C . PHE A 1 341 ? -6.705 19.348 2.162 1.00 98.50 341 PHE A C 1
ATOM 2750 O O . PHE A 1 341 ? -7.021 18.246 1.708 1.00 98.50 341 PHE A O 1
ATOM 2757 N N . VAL A 1 342 ? -7.410 19.961 3.118 1.00 98.81 342 VAL A N 1
ATOM 2758 C CA . VAL A 1 342 ? -8.637 19.387 3.682 1.00 98.81 342 VAL A CA 1
ATOM 2759 C C . VAL A 1 342 ? -9.722 19.290 2.612 1.00 98.81 342 VAL A C 1
ATOM 2761 O O . VAL A 1 342 ? -10.305 18.219 2.451 1.00 98.81 342 VAL A O 1
ATOM 2764 N N . ASP A 1 343 ? -9.963 20.352 1.840 1.00 98.44 343 ASP A N 1
ATOM 2765 C CA . ASP A 1 343 ? -10.991 20.381 0.790 1.00 98.44 343 ASP A CA 1
ATOM 2766 C C . ASP A 1 343 ? -10.759 19.315 -0.292 1.00 98.44 343 ASP A C 1
ATOM 2768 O O . ASP A 1 343 ? -11.646 18.515 -0.600 1.00 98.44 343 ASP A O 1
ATOM 2772 N N . TRP A 1 344 ? -9.542 19.239 -0.832 1.00 98.31 344 TRP A N 1
ATOM 2773 C CA . TRP A 1 344 ? -9.200 18.317 -1.914 1.00 98.31 344 TRP A CA 1
ATOM 2774 C C . TRP A 1 344 ? -9.389 16.871 -1.494 1.00 98.31 344 TRP A C 1
ATOM 2776 O O . TRP A 1 344 ? -10.070 16.098 -2.174 1.00 98.31 344 TRP A O 1
ATOM 2786 N N . TYR A 1 345 ? -8.783 16.489 -0.376 1.00 98.56 345 TYR A N 1
ATOM 2787 C CA . TYR A 1 345 ? -8.767 15.087 0.003 1.00 98.56 345 TYR A CA 1
ATOM 2788 C C . TYR A 1 345 ? -10.082 14.649 0.632 1.00 98.56 345 TYR A C 1
ATOM 2790 O O . TYR A 1 345 ? -10.528 13.543 0.334 1.00 98.56 345 TYR A O 1
ATOM 2798 N N . SER A 1 346 ? -10.781 15.516 1.371 1.00 98.50 346 SER A N 1
ATOM 2799 C CA . SER A 1 346 ? -12.148 15.202 1.797 1.00 98.50 346 SER A CA 1
ATOM 2800 C C . SER A 1 346 ? -13.099 15.046 0.607 1.00 98.50 346 SER A C 1
ATOM 2802 O O . SER A 1 346 ? -13.884 14.105 0.610 1.00 98.50 346 SER A O 1
ATOM 2804 N N . THR A 1 347 ? -12.976 15.851 -0.457 1.00 98.44 347 THR A N 1
ATOM 2805 C CA . THR A 1 347 ? -13.776 15.680 -1.686 1.00 98.44 347 THR A CA 1
ATOM 2806 C C . THR A 1 347 ? -13.627 14.271 -2.263 1.00 98.44 347 THR A C 1
ATOM 2808 O O . THR A 1 347 ? -14.622 13.609 -2.557 1.00 98.44 347 THR A O 1
ATOM 2811 N N . ALA A 1 348 ? -12.391 13.780 -2.395 1.00 97.75 348 ALA A N 1
ATOM 2812 C CA . ALA A 1 348 ? -12.137 12.438 -2.915 1.00 97.75 348 ALA A CA 1
ATOM 2813 C C . ALA A 1 348 ? -12.663 11.338 -1.977 1.00 97.75 348 ALA A C 1
ATOM 2815 O O . ALA A 1 348 ? -13.333 10.413 -2.435 1.00 97.75 348 ALA A O 1
ATOM 2816 N N . ILE A 1 349 ? -12.372 11.451 -0.677 1.00 98.62 349 ILE A N 1
ATOM 2817 C CA . ILE A 1 349 ? -12.693 10.448 0.348 1.00 98.62 349 ILE A CA 1
ATOM 2818 C C . ILE A 1 349 ? -14.211 10.362 0.567 1.00 98.62 349 ILE A C 1
ATOM 2820 O O . ILE A 1 349 ? -14.797 9.290 0.439 1.00 98.62 349 ILE A O 1
ATOM 2824 N N . LEU A 1 350 ? -14.887 11.488 0.811 1.00 98.19 350 LEU A N 1
ATOM 2825 C CA . LEU A 1 350 ? -16.352 11.532 0.940 1.00 98.19 350 LEU A CA 1
ATOM 2826 C C . LEU A 1 350 ? -17.047 11.135 -0.367 1.00 98.19 350 LEU A C 1
ATOM 2828 O O . LEU A 1 350 ? -18.125 10.546 -0.357 1.00 98.19 350 LEU A O 1
ATOM 2832 N N . GLY A 1 351 ? -16.394 11.414 -1.495 1.00 96.81 351 GLY A N 1
ATOM 2833 C CA . GLY A 1 351 ? -16.786 10.974 -2.825 1.00 96.81 351 GLY A CA 1
ATOM 2834 C C . GLY A 1 351 ? -16.649 9.469 -3.077 1.00 96.81 351 GLY A C 1
ATOM 2835 O O . GLY A 1 351 ? -17.008 9.005 -4.156 1.00 96.81 351 GLY A O 1
ATOM 2836 N N . GLY A 1 352 ? -16.130 8.700 -2.116 1.00 96.50 352 GLY A N 1
ATOM 2837 C CA . GLY A 1 352 ? -15.948 7.252 -2.199 1.00 96.50 352 GLY A CA 1
ATOM 2838 C C . GLY A 1 352 ? -14.638 6.805 -2.848 1.00 96.50 352 GLY A C 1
ATOM 2839 O O . GLY A 1 352 ? -14.436 5.604 -2.996 1.00 96.50 352 GLY A O 1
ATOM 2840 N N . GLY A 1 353 ? -13.755 7.721 -3.249 1.00 97.12 353 GLY A N 1
ATOM 2841 C CA . GLY A 1 353 ? -12.414 7.402 -3.743 1.00 97.12 353 GLY A CA 1
ATOM 2842 C C . GLY A 1 353 ? -11.425 7.078 -2.620 1.00 97.12 353 GLY A C 1
ATOM 2843 O O . GLY A 1 353 ? -11.776 7.128 -1.442 1.00 97.12 353 GLY A O 1
ATOM 2844 N N . ALA A 1 354 ? -10.186 6.764 -2.995 1.00 98.56 354 ALA A N 1
ATOM 2845 C CA . ALA A 1 354 ? -9.078 6.532 -2.069 1.00 98.56 354 ALA A CA 1
ATOM 2846 C C . ALA A 1 354 ? -7.912 7.502 -2.313 1.00 98.56 354 ALA A C 1
ATOM 2848 O O . ALA A 1 354 ? -7.726 7.978 -3.438 1.00 98.56 354 ALA A O 1
ATOM 2849 N N . VAL A 1 355 ? -7.091 7.777 -1.295 1.00 98.69 355 VAL A N 1
ATOM 2850 C CA . VAL A 1 355 ? -5.897 8.631 -1.449 1.00 98.69 355 VAL A CA 1
ATOM 2851 C C . VAL A 1 355 ? -4.693 8.094 -0.670 1.00 98.69 355 VAL A C 1
ATOM 2853 O O . VAL A 1 355 ? -4.771 7.945 0.544 1.00 98.69 355 VAL A O 1
ATOM 2856 N N . SER A 1 356 ? -3.553 7.908 -1.342 1.00 98.56 356 SER A N 1
ATOM 2857 C CA . SER A 1 356 ? -2.239 7.642 -0.732 1.00 98.56 356 SER A CA 1
ATOM 2858 C C . SER A 1 356 ? -1.378 8.898 -0.724 1.00 98.56 356 SER A C 1
ATOM 2860 O O . SER A 1 356 ? -0.797 9.286 -1.732 1.00 98.56 356 SER A O 1
ATOM 2862 N N . LEU A 1 357 ? -1.259 9.551 0.426 1.00 98.56 357 LEU A N 1
ATOM 2863 C CA . LEU A 1 357 ? -0.507 10.795 0.546 1.00 98.56 357 LEU A CA 1
ATOM 2864 C C . LEU A 1 357 ? 0.995 10.530 0.685 1.00 98.56 357 LEU A C 1
ATOM 2866 O O . LEU A 1 357 ? 1.457 9.932 1.658 1.00 98.56 357 LEU A O 1
ATOM 2870 N N . GLY A 1 358 ? 1.780 11.039 -0.261 1.00 98.00 358 GLY A N 1
ATOM 2871 C CA . GLY A 1 358 ? 3.236 11.097 -0.198 1.00 98.00 358 GLY A CA 1
ATOM 2872 C C . GLY A 1 358 ? 3.725 11.941 0.975 1.00 98.00 358 GLY A C 1
ATOM 2873 O O . GLY A 1 358 ? 3.883 13.157 0.816 1.00 98.00 358 GLY A O 1
ATOM 2874 N N . MET A 1 359 ? 3.995 11.299 2.117 1.00 98.06 359 MET A N 1
ATOM 2875 C CA . MET A 1 359 ? 4.397 11.960 3.355 1.00 98.06 359 MET A CA 1
ATOM 2876 C C . MET A 1 359 ? 5.872 12.365 3.333 1.00 98.06 359 MET A C 1
ATOM 2878 O O . MET A 1 359 ? 6.762 11.509 3.333 1.00 98.06 359 MET A O 1
ATOM 2882 N N . PRO A 1 360 ? 6.174 13.672 3.369 1.00 97.56 360 PRO A N 1
ATOM 2883 C CA . PRO A 1 360 ? 7.536 14.140 3.477 1.00 97.56 360 PRO A CA 1
ATOM 2884 C C . PRO A 1 360 ? 8.092 13.846 4.866 1.00 97.56 360 PRO A C 1
ATOM 2886 O O . PRO A 1 360 ? 7.582 14.328 5.878 1.00 97.56 360 PRO A O 1
ATOM 2889 N N . LEU A 1 361 ? 9.181 13.087 4.892 1.00 98.06 361 LEU A N 1
ATOM 2890 C CA . LEU A 1 361 ? 9.931 12.808 6.103 1.00 98.06 361 LEU A CA 1
ATOM 2891 C C . LEU A 1 361 ? 10.916 13.950 6.393 1.00 98.06 361 LEU A C 1
ATOM 2893 O O . LEU A 1 361 ? 11.404 14.619 5.475 1.00 98.06 361 LEU A O 1
ATOM 2897 N N . ARG A 1 362 ? 11.237 14.162 7.674 1.00 96.88 362 ARG A N 1
ATOM 2898 C CA . ARG A 1 362 ? 12.277 15.105 8.124 1.00 96.88 362 ARG A CA 1
ATOM 2899 C C . ARG A 1 362 ? 13.641 14.733 7.546 1.00 96.88 362 ARG A C 1
ATOM 2901 O O . ARG A 1 362 ? 14.397 15.613 7.138 1.00 96.88 362 ARG A O 1
ATOM 2908 N N . SER A 1 363 ? 13.908 13.434 7.454 1.00 95.62 363 SER A N 1
ATOM 2909 C CA . SER A 1 363 ? 14.970 12.855 6.646 1.00 95.62 363 SER A CA 1
ATOM 2910 C C . SER A 1 363 ? 14.485 11.572 5.985 1.00 95.62 363 SER A C 1
ATOM 2912 O O . SER A 1 363 ? 13.637 10.869 6.523 1.00 95.62 363 SER A O 1
ATOM 2914 N N . THR A 1 364 ? 15.030 11.258 4.812 1.00 94.56 364 THR A N 1
ATOM 2915 C CA . THR A 1 364 ? 14.713 10.016 4.093 1.00 94.56 364 THR A CA 1
ATOM 2916 C C . THR A 1 364 ? 15.766 8.933 4.289 1.00 94.56 364 THR A C 1
ATOM 2918 O O . THR A 1 364 ? 15.530 7.801 3.892 1.00 94.56 364 THR A O 1
ATOM 2921 N N . ASN A 1 365 ? 16.929 9.277 4.844 1.00 91.88 365 ASN A N 1
ATOM 2922 C CA . ASN A 1 365 ? 18.072 8.373 4.996 1.00 91.88 365 ASN A CA 1
ATOM 2923 C C . ASN A 1 365 ? 18.867 8.604 6.296 1.00 91.88 365 ASN A C 1
ATOM 2925 O O . ASN A 1 365 ? 19.949 8.046 6.455 1.00 91.88 365 ASN A O 1
ATOM 2929 N N . ASP A 1 366 ? 18.336 9.414 7.217 1.00 92.25 366 ASP A N 1
ATOM 2930 C CA . ASP A 1 366 ? 18.766 9.461 8.617 1.00 92.25 366 ASP A CA 1
ATOM 2931 C C . ASP A 1 366 ? 17.774 8.625 9.425 1.00 92.25 366 ASP A C 1
ATOM 2933 O O . ASP A 1 366 ? 16.600 8.982 9.552 1.00 92.25 366 ASP A O 1
ATOM 2937 N N . TRP A 1 367 ? 18.247 7.476 9.888 1.00 87.00 367 TRP A N 1
ATOM 2938 C CA . TRP A 1 367 ? 17.428 6.356 10.347 1.00 87.00 367 TRP A CA 1
ATOM 2939 C C . TRP A 1 367 ? 16.791 6.641 11.707 1.00 87.00 367 TRP A C 1
ATOM 2941 O O . TRP A 1 367 ? 15.720 6.119 12.005 1.00 87.00 367 TRP A O 1
ATOM 2951 N N . ASP A 1 368 ? 17.380 7.568 12.461 1.00 87.50 368 ASP A N 1
ATOM 2952 C CA . ASP A 1 368 ? 16.849 8.065 13.728 1.00 87.50 368 ASP A CA 1
ATOM 2953 C C . ASP A 1 368 ? 15.802 9.180 13.532 1.00 87.50 368 ASP A C 1
ATOM 2955 O O . ASP A 1 368 ? 15.176 9.634 14.492 1.00 87.50 368 ASP A O 1
ATOM 2959 N N . ASN A 1 369 ? 15.585 9.640 12.293 1.00 92.69 369 ASN A N 1
ATOM 2960 C CA . ASN A 1 369 ? 14.742 10.799 11.985 1.00 92.69 369 ASN A CA 1
ATOM 2961 C C . ASN A 1 369 ? 13.785 10.565 10.800 1.00 92.69 369 ASN A C 1
ATOM 2963 O O . ASN A 1 369 ? 13.442 11.490 10.055 1.00 92.69 369 ASN A O 1
ATOM 2967 N N . LEU A 1 370 ? 13.301 9.329 10.651 1.00 97.12 370 LEU A N 1
ATOM 2968 C CA . LEU A 1 370 ? 12.292 8.919 9.660 1.00 97.12 370 LEU A CA 1
ATOM 2969 C C . LEU A 1 370 ? 10.855 9.311 10.076 1.00 97.12 370 LEU A C 1
ATOM 2971 O O . LEU A 1 370 ? 9.904 8.542 9.924 1.00 97.12 370 LEU A O 1
ATOM 2975 N N . LEU A 1 371 ? 10.705 10.515 10.630 1.00 98.12 371 LEU A N 1
ATOM 2976 C CA . LEU A 1 371 ? 9.447 11.092 11.114 1.00 98.12 371 LEU A CA 1
ATOM 2977 C C . LEU A 1 371 ? 8.829 12.021 10.065 1.00 98.12 371 LEU A C 1
ATOM 2979 O O . LEU A 1 371 ? 9.555 12.616 9.271 1.00 98.12 371 LEU A O 1
ATOM 2983 N N . ALA A 1 372 ? 7.510 12.213 10.099 1.00 98.25 372 ALA A N 1
ATOM 2984 C CA . ALA A 1 372 ? 6.825 13.223 9.295 1.00 98.25 372 ALA A CA 1
ATOM 2985 C C . ALA A 1 372 ? 7.385 14.627 9.568 1.00 98.25 372 ALA A C 1
ATOM 2987 O O . ALA A 1 372 ? 7.677 14.988 10.717 1.00 98.25 372 ALA A O 1
ATOM 2988 N N . ALA A 1 373 ? 7.488 15.440 8.516 1.00 97.94 373 ALA A N 1
ATOM 2989 C CA . ALA A 1 373 ? 7.704 16.874 8.647 1.00 97.94 373 ALA A CA 1
ATOM 2990 C C . ALA A 1 373 ? 6.544 17.525 9.423 1.00 97.94 373 ALA A C 1
ATOM 2992 O O . ALA A 1 373 ? 5.386 17.149 9.249 1.00 97.94 373 ALA A O 1
ATOM 2993 N N . ASP A 1 374 ? 6.844 18.527 10.252 1.00 98.00 374 ASP A N 1
ATOM 2994 C CA . ASP A 1 374 ? 5.858 19.097 11.186 1.00 98.00 374 ASP A CA 1
ATOM 2995 C C . ASP A 1 374 ? 4.646 19.706 10.476 1.00 98.00 374 ASP A C 1
ATOM 2997 O O . ASP A 1 374 ? 3.508 19.460 10.871 1.00 98.00 374 ASP A O 1
ATOM 3001 N N . TRP A 1 375 ? 4.880 20.433 9.379 1.00 98.12 375 TRP A N 1
ATOM 3002 C CA . TRP A 1 375 ? 3.809 21.009 8.564 1.00 98.12 375 TRP A CA 1
ATOM 3003 C C . TRP A 1 375 ? 2.923 19.928 7.926 1.00 98.12 375 TRP A C 1
ATOM 3005 O O . TRP A 1 375 ? 1.716 20.105 7.800 1.00 98.12 375 TRP A O 1
ATOM 3015 N N . ALA A 1 376 ? 3.504 18.786 7.547 1.00 98.38 376 ALA A N 1
ATOM 3016 C CA . ALA A 1 376 ? 2.762 17.697 6.924 1.00 98.38 376 ALA A CA 1
ATOM 3017 C C . ALA A 1 376 ? 1.907 16.968 7.966 1.00 98.38 376 ALA A C 1
ATOM 3019 O O . ALA A 1 376 ? 0.744 16.663 7.714 1.00 98.38 376 ALA A O 1
ATOM 3020 N N . LEU A 1 377 ? 2.449 16.764 9.172 1.00 98.56 377 LEU A N 1
ATOM 3021 C CA . LEU A 1 377 ? 1.682 16.233 10.296 1.00 98.56 377 LEU A CA 1
ATOM 3022 C C . LEU A 1 377 ? 0.511 17.154 10.673 1.00 98.56 377 LEU A C 1
ATOM 3024 O O . LEU A 1 377 ? -0.563 16.660 11.006 1.00 98.56 377 LEU A O 1
ATOM 3028 N N . GLN A 1 378 ? 0.692 18.476 10.602 1.00 98.69 378 GLN A N 1
ATOM 3029 C CA . GLN A 1 378 ? -0.394 19.439 10.801 1.00 98.69 378 GLN A CA 1
ATOM 3030 C C . GLN A 1 378 ? -1.516 19.250 9.770 1.00 98.69 378 GLN A C 1
ATOM 3032 O O . GLN A 1 378 ? -2.665 19.097 10.171 1.00 98.69 378 GLN A O 1
ATOM 3037 N N . GLN A 1 379 ? -1.199 19.182 8.474 1.00 98.81 379 GLN A N 1
ATOM 3038 C CA . GLN A 1 379 ? -2.205 18.963 7.423 1.00 98.81 379 GLN A CA 1
ATOM 3039 C C . GLN A 1 379 ? -2.979 17.652 7.607 1.00 98.81 379 GLN A C 1
ATOM 3041 O O . GLN A 1 379 ? -4.204 17.628 7.518 1.00 98.81 379 GLN A O 1
ATOM 3046 N N . VAL A 1 380 ? -2.274 16.575 7.954 1.00 98.62 380 VAL A N 1
ATOM 3047 C CA . VAL A 1 380 ? -2.875 15.269 8.265 1.00 98.62 380 VAL A CA 1
ATOM 3048 C C . VAL A 1 380 ? -3.818 15.350 9.469 1.00 98.62 380 VAL A C 1
ATOM 3050 O O . VAL A 1 380 ? -4.900 14.775 9.426 1.00 9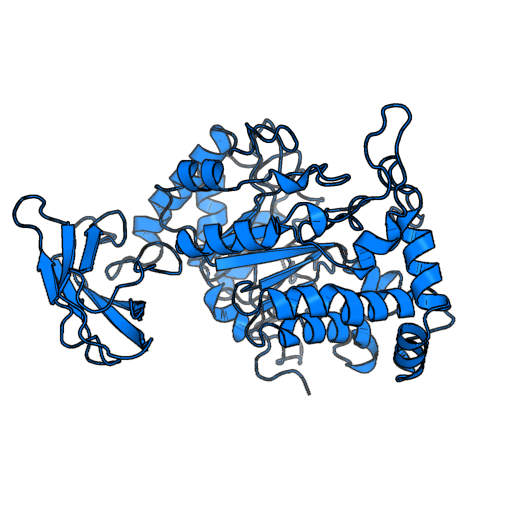8.62 380 VAL A O 1
ATOM 3053 N N . ARG A 1 381 ? -3.459 16.089 10.525 1.00 98.75 381 ARG A N 1
ATOM 3054 C CA . ARG A 1 381 ? -4.332 16.294 11.696 1.00 98.75 381 ARG A CA 1
ATOM 3055 C C . ARG A 1 381 ? -5.572 17.126 11.376 1.00 98.75 381 ARG A C 1
ATOM 3057 O O . ARG A 1 381 ? -6.625 16.871 11.947 1.00 98.75 381 ARG A O 1
ATOM 3064 N N . LEU A 1 382 ? -5.455 18.107 10.483 1.00 98.88 382 LEU A N 1
ATOM 3065 C CA . LEU A 1 382 ? -6.597 18.909 10.038 1.00 98.88 382 LEU A CA 1
ATOM 3066 C C . LEU A 1 382 ? -7.575 18.074 9.204 1.00 98.88 382 LEU A C 1
ATOM 3068 O O . LEU A 1 382 ? -8.780 18.150 9.432 1.00 98.88 382 LEU A O 1
ATOM 3072 N N . LEU A 1 383 ? -7.061 17.238 8.295 1.00 98.88 383 LEU A N 1
ATOM 3073 C CA . LEU A 1 383 ? -7.888 16.292 7.545 1.00 98.88 383 LEU A CA 1
ATOM 3074 C C . LEU A 1 383 ? -8.570 15.288 8.482 1.00 98.88 383 LEU A C 1
ATOM 3076 O O . LEU A 1 383 ? -9.772 15.071 8.364 1.00 98.88 383 LEU A O 1
ATOM 3080 N N . ASP A 1 384 ? -7.831 14.732 9.445 1.00 98.81 384 ASP A N 1
ATOM 3081 C CA . ASP A 1 384 ? -8.376 13.806 10.441 1.00 98.81 384 ASP A CA 1
ATOM 3082 C C . ASP A 1 384 ? -9.518 14.432 11.247 1.00 98.81 384 ASP A C 1
ATOM 3084 O O . ASP A 1 384 ? -10.595 13.850 11.335 1.00 98.81 384 ASP A O 1
ATOM 3088 N N . ALA A 1 385 ? -9.321 15.648 11.767 1.00 98.50 385 ALA A N 1
ATOM 3089 C CA . ALA A 1 385 ? -10.348 16.369 12.514 1.00 98.50 385 ALA A CA 1
ATOM 3090 C C . ALA A 1 385 ? -11.617 16.601 11.679 1.00 98.50 385 ALA A C 1
ATOM 3092 O O . ALA A 1 385 ? -12.725 16.421 12.179 1.00 98.50 385 ALA A O 1
ATOM 3093 N N . TYR A 1 386 ? -11.464 16.943 10.397 1.00 98.69 386 TYR A N 1
ATOM 3094 C CA . TYR A 1 386 ? -12.599 17.098 9.494 1.00 98.69 386 TYR A CA 1
ATOM 3095 C C . TYR A 1 386 ? -13.339 15.768 9.268 1.00 98.69 386 TYR A C 1
ATOM 3097 O O . TYR A 1 386 ? -14.566 15.715 9.359 1.00 98.69 386 TYR A O 1
ATOM 3105 N N . LEU A 1 387 ? -12.616 14.678 8.997 1.00 98.69 387 LEU A N 1
ATOM 3106 C CA . LEU A 1 387 ? -13.214 13.371 8.701 1.00 98.69 387 LEU A CA 1
ATOM 3107 C C . LEU A 1 387 ? -13.867 12.719 9.926 1.00 98.69 387 LEU A C 1
ATOM 3109 O O . LEU A 1 387 ? -14.895 12.059 9.774 1.00 98.69 387 LEU A O 1
ATOM 3113 N N . VAL A 1 388 ? -13.336 12.956 11.131 1.00 98.06 388 VAL A N 1
ATOM 3114 C CA . VAL A 1 388 ? -13.932 12.519 12.408 1.00 98.06 388 VAL A CA 1
ATOM 3115 C C . VAL A 1 388 ? -15.407 12.920 12.499 1.00 98.06 388 VAL A C 1
ATOM 3117 O O . VAL A 1 388 ? -16.228 12.115 12.944 1.00 98.06 388 VAL A O 1
ATOM 3120 N N . GLU A 1 389 ? -15.747 14.125 12.046 1.00 97.38 389 GLU A N 1
ATOM 3121 C CA . GLU A 1 389 ? -17.112 14.658 12.083 1.00 97.38 389 GLU A CA 1
ATOM 3122 C C . GLU A 1 389 ? -17.907 14.337 10.806 1.00 97.38 389 GLU A C 1
ATOM 3124 O O . GLU A 1 389 ? -19.102 14.051 10.877 1.00 97.38 389 GLU A O 1
ATOM 3129 N N . ASN A 1 390 ? -17.257 14.372 9.636 1.00 97.94 390 ASN A N 1
ATOM 3130 C CA . ASN A 1 390 ? -17.960 14.470 8.350 1.00 97.94 390 ASN A CA 1
ATOM 3131 C C . ASN A 1 390 ? -17.958 13.186 7.503 1.00 97.94 390 ASN A C 1
ATOM 3133 O O . ASN A 1 390 ? -18.787 13.066 6.604 1.00 97.94 390 ASN A O 1
ATOM 3137 N N . GLN A 1 391 ? -17.068 12.218 7.757 1.00 96.75 391 GLN A N 1
ATOM 3138 C CA . GLN A 1 391 ? -16.960 11.017 6.911 1.00 96.75 391 GLN A CA 1
ATOM 3139 C C . GLN A 1 391 ? -18.162 10.082 7.036 1.00 96.75 391 GLN A C 1
ATOM 3141 O O . GLN A 1 391 ? -18.590 9.459 6.065 1.00 96.75 391 GLN A O 1
ATOM 3146 N N . SER A 1 392 ? -18.705 9.957 8.241 1.00 96.19 392 SER A N 1
ATOM 3147 C CA . SER A 1 392 ? -19.863 9.117 8.543 1.00 96.19 392 SER A CA 1
ATOM 3148 C C . SER A 1 392 ? -20.568 9.703 9.768 1.00 96.19 392 SER A C 1
ATOM 3150 O O . SER A 1 392 ? -20.221 9.328 10.882 1.00 96.19 392 SER A O 1
ATOM 3152 N N . PRO A 1 393 ? -21.487 10.672 9.591 1.00 95.38 393 PRO A N 1
ATOM 3153 C CA . PRO A 1 393 ? -22.023 11.477 10.696 1.00 95.38 393 PRO A CA 1
ATOM 3154 C C . PRO A 1 393 ? -23.153 10.802 11.496 1.00 95.38 393 PRO A C 1
ATOM 3156 O O . PRO A 1 393 ? -23.466 11.237 12.602 1.00 95.38 393 PRO A O 1
ATOM 3159 N N . ASP A 1 394 ? -23.777 9.754 10.950 1.00 94.25 394 ASP A N 1
ATOM 3160 C CA . ASP A 1 394 ? -25.073 9.244 11.431 1.00 94.25 394 ASP A CA 1
ATOM 3161 C C . ASP A 1 394 ? -24.986 8.186 12.548 1.00 94.25 394 ASP A C 1
ATOM 3163 O O . ASP A 1 394 ? -26.012 7.747 13.075 1.00 94.25 394 ASP A O 1
ATOM 3167 N N . ALA A 1 395 ? -23.785 7.703 12.868 1.00 96.75 395 ALA A N 1
ATOM 3168 C CA . ALA A 1 395 ? -23.557 6.662 13.865 1.00 96.75 395 ALA A CA 1
ATOM 3169 C C . ALA A 1 395 ? -22.116 6.729 14.399 1.00 96.75 395 ALA A C 1
ATOM 3171 O O . ALA A 1 395 ? -21.272 7.387 13.792 1.00 96.75 395 ALA A O 1
ATOM 3172 N N . PRO A 1 396 ? -21.792 6.019 15.499 1.00 98.25 396 PRO A N 1
ATOM 3173 C CA . PRO A 1 396 ? -20.423 5.929 15.987 1.00 98.25 396 PRO A CA 1
ATOM 3174 C C . PRO A 1 396 ? -19.437 5.469 14.914 1.00 98.25 396 PRO A C 1
ATOM 3176 O O . PRO A 1 396 ? -19.688 4.480 14.224 1.00 98.25 396 PRO A O 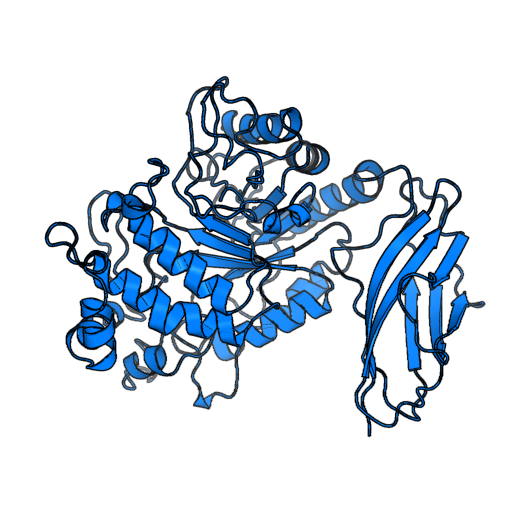1
ATOM 3179 N N . ASN A 1 397 ? -18.283 6.115 14.845 1.00 98.25 397 ASN A N 1
ATOM 3180 C CA . ASN A 1 397 ? -17.182 5.692 13.991 1.00 98.25 397 ASN A CA 1
ATOM 3181 C C . ASN A 1 397 ? -16.156 4.920 14.807 1.00 98.25 397 ASN A C 1
ATOM 3183 O O . ASN A 1 397 ? -16.028 5.117 16.014 1.00 98.25 397 ASN A O 1
ATOM 3187 N N . TRP A 1 398 ? -15.440 4.024 14.140 1.00 98.56 398 TRP A N 1
ATOM 3188 C CA . TRP A 1 398 ? -14.334 3.277 14.718 1.00 98.56 398 TRP A CA 1
ATOM 3189 C C . TRP A 1 398 ? -13.031 3.754 14.094 1.00 98.56 398 TRP A C 1
ATOM 3191 O O . TRP A 1 398 ? -12.993 4.066 12.905 1.00 98.56 398 TRP A O 1
ATOM 3201 N N . ALA A 1 399 ? -11.964 3.777 14.884 1.00 98.25 399 ALA A N 1
ATOM 3202 C CA . ALA A 1 399 ? -10.656 4.170 14.396 1.00 98.25 399 ALA A CA 1
ATOM 3203 C C . ALA A 1 399 ? -10.127 3.153 13.387 1.00 98.25 399 ALA A C 1
ATOM 3205 O O . ALA A 1 399 ? -10.230 1.936 13.601 1.00 98.25 399 ALA A O 1
ATOM 3206 N N . ARG A 1 400 ? -9.526 3.688 12.321 1.00 98.19 400 ARG A N 1
ATOM 3207 C CA . ARG A 1 400 ? -8.729 2.972 11.325 1.00 98.19 400 ARG A CA 1
ATOM 3208 C C . ARG A 1 400 ? -9.499 1.796 10.715 1.00 98.19 400 ARG A C 1
ATOM 3210 O O . ARG A 1 400 ? -10.729 1.737 10.772 1.00 98.19 400 ARG A O 1
ATOM 3217 N N . GLN A 1 401 ? -8.782 0.830 10.152 1.00 96.81 401 GLN A N 1
ATOM 3218 C CA . GLN A 1 401 ? -9.388 -0.353 9.538 1.00 96.81 401 GLN A CA 1
ATOM 3219 C C . GLN A 1 401 ? -9.658 -1.469 10.550 1.00 96.81 401 GLN A C 1
ATOM 3221 O O . GLN A 1 401 ? -10.676 -2.156 10.459 1.00 96.81 401 GLN A O 1
ATOM 3226 N N . GLU A 1 402 ? -8.781 -1.632 11.541 1.00 95.56 402 GLU A N 1
ATOM 3227 C CA . GLU A 1 402 ? -8.839 -2.742 12.492 1.00 95.56 402 GLU A CA 1
ATOM 3228 C C . GLU A 1 402 ? -8.798 -2.269 13.948 1.00 95.56 402 GLU A C 1
ATOM 3230 O O . GLU A 1 402 ? -8.187 -1.258 14.289 1.00 95.56 402 GLU A O 1
ATOM 3235 N N . THR A 1 403 ? -9.431 -3.047 14.829 1.00 97.38 403 THR A N 1
ATOM 3236 C CA . THR A 1 403 ? -9.251 -2.941 16.283 1.00 97.38 403 THR A CA 1
ATOM 3237 C C . THR A 1 403 ? -8.523 -4.193 16.746 1.00 97.38 403 THR A C 1
ATOM 3239 O O . THR A 1 403 ? -9.112 -5.274 16.803 1.00 97.38 403 THR A O 1
ATOM 3242 N N . VAL A 1 404 ? -7.232 -4.046 17.037 1.00 96.38 404 VAL A N 1
ATOM 3243 C CA . VAL A 1 404 ? -6.349 -5.165 17.377 1.00 96.38 404 VAL A CA 1
ATOM 3244 C C . VAL A 1 404 ? -6.460 -5.478 18.861 1.00 96.38 404 VAL A C 1
ATOM 3246 O O . VAL A 1 404 ? -6.087 -4.667 19.706 1.00 96.38 404 VAL A O 1
ATOM 3249 N N . LEU A 1 405 ? -6.937 -6.679 19.179 1.00 97.06 405 LEU A N 1
ATOM 3250 C CA . LEU A 1 405 ? -6.952 -7.177 20.548 1.00 97.06 405 LEU A CA 1
ATOM 3251 C C . LEU A 1 405 ? -5.641 -7.923 20.842 1.00 97.06 405 LEU A C 1
ATOM 3253 O O . LEU A 1 405 ? -5.222 -8.753 20.031 1.00 97.06 405 LEU A O 1
ATOM 3257 N N . PRO A 1 406 ? -4.991 -7.687 21.998 1.00 96.75 406 PRO A N 1
ATOM 3258 C CA . PRO A 1 406 ? -3.870 -8.511 22.432 1.00 96.75 406 PRO A CA 1
ATOM 3259 C C . PRO A 1 406 ? -4.284 -9.979 22.544 1.00 96.75 406 PRO A C 1
ATOM 3261 O O . PRO A 1 406 ? -5.420 -10.263 22.933 1.00 96.75 406 PRO A O 1
ATOM 3264 N N . SER A 1 407 ? -3.358 -10.901 22.271 1.00 96.69 407 SER A N 1
ATOM 3265 C CA . SER A 1 407 ? -3.579 -12.325 22.528 1.00 96.69 407 SER A CA 1
ATOM 3266 C C . SER A 1 407 ? -3.883 -12.568 24.010 1.00 96.69 407 SER A C 1
ATOM 3268 O O . SER A 1 407 ? -3.308 -11.930 24.894 1.00 96.69 407 SER A O 1
ATOM 3270 N N . ALA A 1 408 ? -4.783 -13.508 24.286 1.00 97.25 408 ALA A N 1
ATOM 3271 C CA . ALA A 1 408 ? -5.058 -13.993 25.631 1.00 97.25 408 ALA A CA 1
ATOM 3272 C C . ALA A 1 408 ? -4.305 -15.307 25.895 1.00 97.25 408 ALA A C 1
ATOM 3274 O O . ALA A 1 408 ? -3.965 -16.030 24.960 1.00 97.25 408 ALA A O 1
ATOM 3275 N N . HIS A 1 409 ? -4.078 -15.641 27.166 1.00 97.56 409 HIS A N 1
ATOM 3276 C CA . HIS A 1 409 ? -3.393 -16.872 27.569 1.00 97.56 409 HIS A CA 1
ATOM 3277 C C . HIS A 1 409 ? -4.279 -17.706 28.496 1.00 97.56 409 HIS A C 1
ATOM 3279 O O . HIS A 1 409 ? -4.836 -17.182 29.464 1.00 97.56 409 HIS A O 1
ATOM 3285 N N . ALA A 1 410 ? -4.401 -19.003 28.213 1.00 97.12 410 ALA A N 1
ATOM 3286 C CA . ALA A 1 410 ? -5.195 -19.936 29.008 1.00 97.12 410 ALA A CA 1
ATOM 3287 C C . ALA A 1 410 ? -4.809 -19.882 30.498 1.00 97.12 410 ALA A C 1
ATOM 3289 O O . ALA A 1 410 ? -3.632 -19.946 30.863 1.00 97.12 410 ALA A O 1
ATOM 3290 N N . GLY A 1 411 ? -5.811 -19.736 31.371 1.00 96.38 411 GLY A N 1
ATOM 3291 C CA . GLY A 1 411 ? -5.627 -19.633 32.822 1.00 96.38 411 GLY A CA 1
ATOM 3292 C C . GLY A 1 411 ? -5.051 -18.304 33.332 1.00 96.38 411 GLY A C 1
ATOM 3293 O O . GLY A 1 411 ? -4.944 -18.135 34.546 1.00 96.38 411 GLY A O 1
ATOM 3294 N N . GLN A 1 412 ? -4.708 -17.351 32.457 1.00 97.50 412 GLN A N 1
ATOM 3295 C CA . GLN A 1 412 ? -4.244 -16.015 32.846 1.00 97.50 412 GLN A CA 1
ATOM 3296 C C . GLN A 1 412 ? -5.379 -14.990 32.729 1.00 97.50 412 GLN A C 1
ATOM 3298 O O . GLN A 1 412 ? -6.223 -15.074 31.841 1.00 97.50 412 GLN A O 1
ATOM 3303 N N . ALA A 1 413 ? -5.426 -14.003 33.625 1.00 97.69 413 ALA A N 1
ATOM 3304 C CA . ALA A 1 413 ? -6.427 -12.943 33.529 1.00 97.69 413 ALA A CA 1
ATOM 3305 C C . ALA A 1 413 ? -6.182 -12.083 32.278 1.00 97.69 413 ALA A C 1
ATOM 3307 O O . ALA A 1 413 ? -5.105 -11.515 32.105 1.00 97.69 413 ALA A O 1
ATOM 3308 N N . TYR A 1 414 ? -7.200 -11.966 31.431 1.00 98.25 414 TYR A N 1
ATOM 3309 C CA . TYR A 1 414 ? -7.220 -11.075 30.282 1.00 98.25 414 TYR A CA 1
ATOM 3310 C C . TYR A 1 414 ? -7.800 -9.717 30.678 1.00 98.25 414 TYR A C 1
ATOM 3312 O O . TYR A 1 414 ? -8.829 -9.652 31.357 1.00 98.25 414 TYR A O 1
ATOM 3320 N N . CYS A 1 415 ? -7.157 -8.637 30.237 1.00 97.44 415 CYS A N 1
ATOM 3321 C CA . CYS A 1 415 ? -7.633 -7.273 30.424 1.00 97.44 415 CYS A CA 1
ATOM 3322 C C . CYS A 1 415 ? -7.145 -6.389 29.272 1.00 97.44 415 CYS A C 1
ATOM 3324 O O . CYS A 1 415 ? -5.942 -6.284 29.036 1.00 97.44 415 CYS A O 1
ATOM 3326 N N . HIS A 1 416 ? -8.075 -5.744 28.575 1.00 97.94 416 HIS A N 1
ATOM 3327 C CA . HIS A 1 416 ? -7.788 -4.773 27.526 1.00 97.94 416 HIS A CA 1
ATOM 3328 C C . HIS A 1 416 ? -8.825 -3.647 27.555 1.00 97.94 416 HIS A C 1
ATOM 3330 O O . HIS A 1 416 ? -9.986 -3.877 27.892 1.00 97.94 416 HIS A O 1
ATOM 3336 N N . THR A 1 417 ? -8.413 -2.429 27.216 1.00 97.88 417 THR A N 1
ATOM 3337 C CA . THR A 1 417 ? -9.265 -1.236 27.267 1.00 97.88 417 THR A CA 1
ATOM 3338 C C . THR A 1 417 ? -9.514 -0.680 25.878 1.00 97.88 417 THR A C 1
ATOM 3340 O O . THR A 1 417 ? -8.567 -0.558 25.109 1.00 97.88 417 THR A O 1
ATOM 3343 N N . LEU A 1 418 ? -10.755 -0.278 25.614 1.00 98.31 418 LEU A N 1
ATOM 3344 C CA . LEU A 1 418 ? -11.134 0.539 24.463 1.00 98.31 418 LEU A CA 1
ATOM 3345 C C . LEU A 1 418 ? -11.747 1.854 24.957 1.00 98.31 418 LEU A C 1
ATOM 3347 O O . LEU A 1 418 ? -12.553 1.833 25.891 1.00 98.31 418 LEU A O 1
ATOM 3351 N N . THR A 1 419 ? -11.396 2.976 24.338 1.00 97.75 419 THR A N 1
ATOM 3352 C CA . THR A 1 419 ? -11.665 4.323 24.861 1.00 97.75 419 THR A CA 1
ATOM 3353 C C . THR A 1 419 ? -12.384 5.209 23.838 1.00 97.75 419 THR A C 1
ATOM 3355 O O . THR A 1 419 ? -11.998 5.276 22.668 1.00 97.75 419 THR A O 1
ATOM 3358 N N . ASP A 1 420 ? -13.418 5.926 24.294 1.00 97.44 420 ASP A N 1
ATOM 3359 C CA . ASP A 1 420 ? -14.140 6.946 23.523 1.00 97.44 420 ASP A CA 1
ATOM 3360 C C . ASP A 1 420 ? -13.190 8.073 23.113 1.00 97.44 420 ASP A C 1
ATOM 3362 O O . ASP A 1 420 ? -12.380 8.560 23.903 1.00 97.44 420 ASP A O 1
ATOM 3366 N N . GLY A 1 421 ? -13.273 8.482 21.855 1.00 95.62 421 GLY A N 1
ATOM 3367 C CA . GLY A 1 421 ? -12.354 9.431 21.258 1.00 95.62 421 GLY A CA 1
ATOM 3368 C C . GLY A 1 421 ? -10.982 8.840 20.942 1.00 95.62 421 GLY A C 1
ATOM 3369 O O . GLY A 1 421 ? -10.120 9.603 20.522 1.00 95.62 421 GLY A O 1
ATOM 3370 N N . VAL A 1 422 ? -10.746 7.533 21.094 1.00 96.31 422 VAL A N 1
ATOM 3371 C CA . VAL A 1 422 ? -9.500 6.871 20.662 1.00 96.31 422 VAL A CA 1
ATOM 3372 C C . VAL A 1 422 ? -9.814 5.734 19.701 1.00 96.31 422 VAL A C 1
ATOM 3374 O O . VAL A 1 422 ? -9.473 5.835 18.528 1.00 96.31 422 VAL A O 1
ATOM 3377 N N . ASP A 1 423 ? -10.501 4.696 20.177 1.00 98.19 423 ASP A N 1
ATOM 3378 C CA . ASP A 1 423 ? -10.803 3.486 19.401 1.00 98.19 423 ASP A CA 1
ATOM 3379 C C . ASP A 1 423 ? -12.106 3.616 18.607 1.00 98.19 423 ASP A C 1
ATOM 3381 O O . ASP A 1 423 ? -12.310 2.953 17.588 1.00 98.19 423 ASP A O 1
ATOM 3385 N N . PHE A 1 424 ? -12.995 4.483 19.081 1.00 98.19 424 PHE A N 1
ATOM 3386 C CA . PHE A 1 424 ? -14.267 4.836 18.467 1.00 98.19 424 PHE A CA 1
ATOM 3387 C C . PHE A 1 424 ? -14.749 6.186 19.006 1.00 98.19 424 PHE A C 1
ATOM 3389 O O . PHE A 1 424 ? -14.264 6.643 20.038 1.00 98.19 424 PHE A O 1
ATOM 3396 N N . TRP A 1 425 ? -15.687 6.838 18.324 1.00 98.00 425 TRP A N 1
ATOM 3397 C CA . TRP A 1 425 ? -16.229 8.136 18.737 1.00 98.00 425 TRP A CA 1
ATOM 3398 C C . TRP A 1 425 ? -17.626 8.384 18.168 1.00 98.00 425 TRP A C 1
ATOM 3400 O O . TRP A 1 425 ? -18.035 7.761 17.189 1.00 98.00 425 TRP A O 1
ATOM 3410 N N . SER A 1 426 ? -18.355 9.320 18.780 1.00 97.31 426 SER A N 1
ATOM 3411 C CA . SER A 1 426 ? -19.585 9.889 18.213 1.00 97.31 426 SER A CA 1
ATOM 3412 C C . SER A 1 426 ? -19.235 11.113 17.352 1.00 97.31 426 SER A C 1
ATOM 3414 O O . SER A 1 426 ? -18.685 12.069 17.908 1.00 97.31 426 SER A O 1
ATOM 3416 N N . PRO A 1 427 ? -19.543 11.138 16.041 1.00 95.69 427 PRO A N 1
ATOM 3417 C CA . PRO A 1 427 ? -19.182 12.252 15.151 1.00 95.69 427 PRO A CA 1
ATOM 3418 C C . PRO A 1 427 ? -19.725 13.606 15.619 1.00 95.69 427 PRO A C 1
ATOM 3420 O O . PRO A 1 427 ? -19.036 14.613 15.546 1.00 95.69 427 PRO A O 1
ATOM 3423 N N . GLY A 1 428 ? -20.943 13.623 16.172 1.00 89.62 428 GLY A N 1
ATOM 3424 C CA . GLY A 1 428 ? -21.579 14.830 16.710 1.00 89.62 428 GLY A CA 1
ATOM 3425 C C . GLY A 1 428 ? -21.143 15.213 18.132 1.00 89.62 428 GLY A C 1
ATOM 3426 O O . GLY A 1 428 ? -21.772 16.073 18.745 1.00 89.62 428 GLY A O 1
ATOM 3427 N N . GLY A 1 429 ? -20.135 14.544 18.704 1.00 86.19 429 GLY A N 1
ATOM 3428 C CA . GLY A 1 429 ? -19.597 14.845 20.037 1.00 86.19 429 GLY A CA 1
ATOM 3429 C C . GLY A 1 429 ? -20.484 14.430 21.221 1.00 86.19 429 GLY A C 1
ATOM 3430 O O . GLY A 1 429 ? -20.204 14.807 22.356 1.00 86.19 429 GLY A O 1
ATOM 3431 N N . GLY A 1 430 ? -21.542 13.641 20.992 1.00 85.75 430 GLY A N 1
ATOM 3432 C CA . GLY A 1 430 ? -22.486 13.200 22.033 1.00 85.75 430 GLY A CA 1
ATOM 3433 C C . GLY A 1 430 ? -21.971 12.095 22.969 1.00 85.75 430 GLY A C 1
ATOM 3434 O O . GLY A 1 430 ? -22.657 11.752 23.933 1.00 85.75 430 GLY A O 1
ATOM 3435 N N . GLY A 1 431 ? -20.783 11.550 22.689 1.00 91.50 431 GLY A N 1
ATOM 3436 C CA . GLY A 1 431 ? -20.154 10.451 23.425 1.00 91.50 431 GLY A CA 1
ATOM 3437 C C . GLY A 1 431 ? -20.798 9.079 23.189 1.00 91.50 431 GLY A C 1
ATOM 3438 O O . GLY A 1 431 ? -21.951 8.953 22.765 1.00 91.50 431 GLY A O 1
ATOM 3439 N N . ILE A 1 432 ? -20.047 8.018 23.478 1.00 97.00 432 ILE A N 1
ATOM 3440 C CA . ILE A 1 432 ? -20.524 6.638 23.359 1.00 97.00 432 ILE A CA 1
ATOM 3441 C C . ILE A 1 432 ? -21.274 6.210 24.622 1.00 97.00 432 ILE A C 1
ATOM 3443 O O . ILE A 1 432 ? -20.772 6.242 25.743 1.00 97.00 432 ILE A O 1
ATOM 3447 N N . THR A 1 433 ? -22.508 5.750 24.422 1.00 94.69 433 THR A N 1
ATOM 3448 C CA . THR A 1 433 ? -23.434 5.364 25.499 1.00 94.69 433 THR A CA 1
ATOM 3449 C C . THR A 1 433 ? -23.306 3.901 25.913 1.00 94.69 433 THR A C 1
ATOM 3451 O O . THR A 1 433 ? -23.655 3.548 27.037 1.00 94.69 433 THR A O 1
ATOM 3454 N N . SER A 1 434 ? -22.841 3.020 25.019 1.00 95.94 434 SER A N 1
ATOM 3455 C CA . SER A 1 434 ? -22.603 1.609 25.347 1.00 95.94 434 SER A CA 1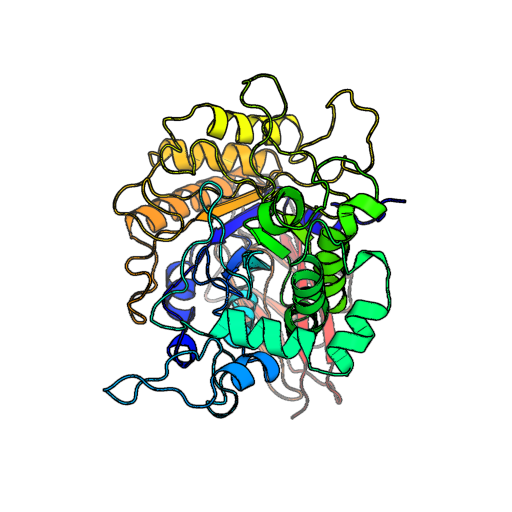
ATOM 3456 C C . SER A 1 434 ? -21.664 0.920 24.357 1.00 95.94 434 SER A C 1
ATOM 3458 O O . SER A 1 434 ? -21.641 1.260 23.172 1.00 95.94 434 SER A O 1
ATOM 3460 N N . LEU A 1 435 ? -20.959 -0.097 24.861 1.00 97.06 435 LEU A N 1
ATOM 3461 C CA . LEU A 1 435 ? -20.143 -1.035 24.097 1.00 97.06 435 LEU A CA 1
ATOM 3462 C C . LEU A 1 435 ? -20.556 -2.465 24.467 1.00 97.06 435 LEU A C 1
ATOM 3464 O O . LEU A 1 435 ? -20.694 -2.781 25.649 1.00 97.06 435 LEU A O 1
ATOM 3468 N N . SER A 1 436 ? -20.797 -3.326 23.478 1.00 95.31 436 SER A N 1
ATOM 3469 C CA . SER A 1 436 ? -21.289 -4.695 23.716 1.00 95.31 436 SER A CA 1
ATOM 3470 C C . SER A 1 436 ? -20.862 -5.666 22.620 1.00 95.31 436 SER A C 1
ATOM 3472 O O . SER A 1 436 ? -20.605 -5.251 21.493 1.00 95.31 436 SER A O 1
ATOM 3474 N N . THR A 1 437 ? -20.809 -6.963 22.922 1.00 92.62 437 THR A N 1
ATOM 3475 C CA . THR A 1 437 ? -20.644 -8.000 21.895 1.00 92.62 437 THR A CA 1
ATOM 3476 C C . THR A 1 437 ? -21.960 -8.244 21.152 1.00 92.62 437 THR A C 1
ATOM 3478 O O . THR A 1 437 ? -23.052 -8.041 21.689 1.00 92.62 437 THR A O 1
ATOM 3481 N N . VAL A 1 438 ? -21.876 -8.671 19.889 1.00 86.69 438 VAL A N 1
ATOM 3482 C CA . VAL A 1 438 ? -23.046 -8.950 19.038 1.00 86.69 438 VAL A CA 1
ATOM 3483 C C . VAL A 1 438 ? -23.117 -10.440 18.704 1.00 86.69 438 VAL A C 1
ATOM 3485 O O . VAL A 1 438 ? -22.096 -11.058 18.432 1.00 86.69 438 VAL A O 1
ATOM 3488 N N . ALA A 1 439 ? -24.326 -11.009 18.632 1.00 64.00 439 ALA A N 1
ATOM 3489 C CA . ALA A 1 439 ? -24.568 -12.439 18.379 1.00 64.00 439 ALA A CA 1
ATOM 3490 C C . ALA A 1 439 ? -24.176 -12.958 16.971 1.00 64.00 439 ALA A C 1
ATOM 3492 O O . ALA A 1 439 ? -24.467 -14.104 16.637 1.00 64.00 439 ALA A O 1
ATOM 3493 N N . ARG A 1 440 ? -23.563 -12.130 16.110 1.00 66.75 440 ARG A N 1
ATOM 3494 C CA . ARG A 1 440 ? -22.956 -12.590 14.849 1.00 66.75 440 ARG A CA 1
ATOM 3495 C C . ARG A 1 440 ? -21.474 -12.862 15.103 1.00 66.75 440 ARG A C 1
ATOM 3497 O O . ARG A 1 440 ? -20.694 -11.918 15.214 1.00 66.75 440 ARG A O 1
ATOM 3504 N N . GLY A 1 441 ? -21.132 -14.146 15.171 1.00 68.62 441 GLY A N 1
ATOM 3505 C CA . GLY A 1 441 ? -19.874 -14.648 15.728 1.00 68.62 441 GLY A CA 1
ATOM 3506 C C . GLY A 1 441 ? -20.083 -15.150 17.159 1.00 68.62 441 GLY A C 1
ATOM 3507 O O . GLY A 1 441 ? -21.053 -14.770 17.816 1.00 68.62 441 GLY A O 1
ATOM 3508 N N . THR A 1 442 ? -19.192 -16.019 17.629 1.00 84.12 442 THR A N 1
ATOM 3509 C CA . THR A 1 442 ? -19.249 -16.568 18.990 1.00 84.12 442 THR A CA 1
ATOM 3510 C C . THR A 1 442 ? -18.138 -15.911 19.802 1.00 84.12 442 THR A C 1
ATOM 3512 O O . THR A 1 442 ? -17.002 -16.375 19.721 1.00 84.12 442 THR A O 1
ATOM 3515 N N . PRO A 1 443 ? -18.401 -14.807 20.532 1.00 91.50 443 PRO A N 1
ATOM 3516 C CA . PRO A 1 443 ? -17.408 -14.282 21.462 1.00 91.50 443 PRO A CA 1
ATOM 3517 C C . PRO A 1 443 ? -17.070 -15.358 22.512 1.00 91.50 443 PRO A C 1
ATOM 3519 O O . PRO A 1 443 ? -17.943 -16.174 22.837 1.00 91.50 443 PRO A O 1
ATOM 3522 N N . PRO A 1 444 ? -15.847 -15.370 23.068 1.00 93.75 444 PRO A N 1
ATOM 3523 C CA . PRO A 1 444 ? -15.505 -16.312 24.124 1.00 93.75 444 PRO A CA 1
ATOM 3524 C C . PRO A 1 444 ? -16.447 -16.151 25.321 1.00 93.75 444 PRO A C 1
ATOM 3526 O O . PRO A 1 444 ? -16.701 -15.034 25.768 1.00 93.75 444 PRO A O 1
ATOM 3529 N N . ALA A 1 445 ? -16.946 -17.259 25.873 1.00 93.81 445 ALA A N 1
ATOM 3530 C CA . ALA A 1 445 ? -17.923 -17.225 26.970 1.00 93.81 445 ALA A CA 1
ATOM 3531 C C . ALA A 1 445 ? -17.384 -16.555 28.248 1.00 93.81 445 ALA A C 1
ATOM 3533 O O . ALA A 1 445 ? -18.157 -16.054 29.062 1.00 93.81 445 ALA A O 1
ATOM 3534 N N . TRP A 1 446 ? -16.061 -16.552 28.422 1.00 95.62 446 TRP A N 1
ATOM 3535 C CA . TRP A 1 446 ? -15.378 -15.913 29.541 1.00 95.62 446 TRP A CA 1
ATOM 3536 C C . TRP A 1 446 ? -15.203 -14.398 29.364 1.00 95.62 446 TRP A C 1
ATOM 3538 O O . TRP A 1 446 ? -14.896 -13.720 30.342 1.00 95.62 446 TRP A O 1
ATOM 3548 N N . LEU A 1 447 ? -15.362 -13.865 28.147 1.00 96.75 447 LEU A N 1
ATOM 3549 C CA . LEU A 1 447 ? -15.089 -12.466 27.833 1.00 96.75 447 LEU A CA 1
ATOM 3550 C C . LEU A 1 447 ? -16.293 -11.584 28.186 1.00 96.75 447 LEU A C 1
ATOM 3552 O O . LEU A 1 447 ? -17.370 -11.703 27.601 1.00 96.75 447 LEU A O 1
ATOM 3556 N N . ALA A 1 448 ? -16.083 -10.639 29.098 1.00 96.25 448 ALA A N 1
ATOM 3557 C CA . ALA A 1 448 ? -17.056 -9.622 29.471 1.00 96.25 448 ALA A CA 1
ATOM 3558 C C . ALA A 1 448 ? -16.586 -8.224 29.049 1.00 96.25 448 ALA A C 1
ATOM 3560 O O . ALA A 1 448 ? -15.397 -7.912 29.115 1.00 96.25 448 ALA A O 1
ATOM 3561 N N . ILE A 1 449 ? -17.539 -7.365 28.668 1.00 97.38 449 ILE A N 1
ATOM 3562 C CA . ILE A 1 449 ? -17.315 -5.932 28.434 1.00 97.38 449 ILE A CA 1
ATOM 3563 C C . ILE A 1 449 ? -18.019 -5.155 29.541 1.00 97.38 449 ILE A C 1
ATOM 3565 O O . ILE A 1 449 ? -19.219 -5.326 29.761 1.00 97.38 449 ILE A O 1
ATOM 3569 N N . SER A 1 450 ? -17.285 -4.286 30.229 1.00 96.62 450 SER A N 1
ATOM 3570 C CA . SER A 1 450 ? -17.840 -3.403 31.257 1.00 96.62 450 SER A CA 1
ATOM 3571 C C . SER A 1 450 ? -17.253 -2.004 31.140 1.00 96.62 450 SER A C 1
ATOM 3573 O O . SER A 1 450 ? -16.114 -1.846 30.720 1.00 96.62 450 SER A O 1
ATOM 3575 N N . GLN A 1 451 ? -18.019 -0.974 31.487 1.00 96.56 451 GLN A N 1
ATOM 3576 C CA . GLN A 1 451 ? -17.485 0.385 31.522 1.00 96.56 451 GLN A CA 1
ATOM 3577 C C . GLN A 1 451 ? -16.677 0.600 32.808 1.00 96.56 451 GLN A C 1
ATOM 3579 O O . GLN A 1 451 ? -17.108 0.201 33.896 1.00 96.56 451 GLN A O 1
ATOM 3584 N N . SER A 1 452 ? -15.517 1.245 32.685 1.00 95.94 452 SER A N 1
ATOM 3585 C CA . SER A 1 452 ? -14.707 1.667 33.822 1.00 95.94 452 SER A CA 1
ATOM 3586 C C . SER A 1 452 ? -15.490 2.653 34.687 1.00 95.94 452 SER A C 1
ATOM 3588 O O . SER A 1 452 ? -16.070 3.621 34.200 1.00 95.94 452 SER A O 1
ATOM 3590 N N . LYS A 1 453 ? -15.507 2.407 36.001 1.00 92.88 453 LYS A N 1
ATOM 3591 C CA . LYS A 1 453 ? -16.178 3.291 36.967 1.00 92.88 453 LYS A CA 1
ATOM 3592 C C . LYS A 1 453 ? -15.352 4.533 37.297 1.00 92.88 453 LYS A C 1
ATOM 3594 O O . LYS A 1 453 ? -15.928 5.547 37.672 1.00 92.88 453 LYS A O 1
ATOM 3599 N N . SER A 1 454 ? -14.024 4.433 37.219 1.00 93.69 454 SER A N 1
ATOM 3600 C CA . SER A 1 454 ? -13.102 5.537 37.513 1.00 93.69 454 SER A CA 1
ATOM 3601 C C . SER A 1 454 ? -12.843 6.425 36.300 1.00 93.69 454 SER A C 1
ATOM 3603 O O . SER A 1 454 ? -12.475 7.580 36.473 1.00 93.69 454 SER A O 1
ATOM 3605 N N . GLU A 1 455 ? -13.052 5.897 35.093 1.00 93.31 455 GLU A N 1
ATOM 3606 C CA . GLU A 1 455 ? -12.785 6.582 33.828 1.00 93.31 455 GLU A CA 1
ATOM 3607 C C . GLU A 1 455 ? -13.988 6.413 32.884 1.00 93.31 455 GLU A C 1
ATOM 3609 O O . GLU A 1 455 ? -14.017 5.491 32.063 1.00 93.31 455 GLU A O 1
ATOM 3614 N N . PRO A 1 456 ? -15.031 7.257 33.021 1.00 91.94 456 PRO A N 1
ATOM 3615 C CA . PRO A 1 456 ? -16.146 7.273 32.081 1.00 91.94 456 PRO A CA 1
ATOM 3616 C C . PRO A 1 456 ? -15.644 7.462 30.647 1.00 91.94 456 PRO A C 1
ATOM 3618 O O . PRO A 1 456 ? -14.777 8.294 30.399 1.00 91.94 456 PRO A O 1
ATOM 3621 N N . GLY A 1 457 ? -16.196 6.690 29.711 1.00 93.69 457 GLY A N 1
ATOM 3622 C CA . GLY A 1 457 ? -15.696 6.642 28.332 1.00 93.69 457 GLY A CA 1
ATOM 3623 C C . GLY A 1 457 ? -14.584 5.613 28.094 1.00 93.69 457 GLY A C 1
ATOM 3624 O O . GLY A 1 457 ? -14.127 5.489 26.968 1.00 93.69 457 GLY A O 1
ATOM 3625 N N . THR A 1 458 ? -14.187 4.828 29.099 1.00 97.69 458 THR A N 1
ATOM 3626 C CA . THR A 1 458 ? -13.300 3.666 28.919 1.00 97.69 458 THR A CA 1
ATOM 3627 C C . THR A 1 458 ? -14.078 2.372 29.159 1.00 97.69 458 THR A C 1
ATOM 3629 O O . THR A 1 458 ? -14.751 2.222 30.181 1.00 97.69 458 THR A O 1
ATOM 3632 N N . TRP A 1 459 ? -13.978 1.403 28.249 1.00 98.44 459 TRP A N 1
ATOM 3633 C CA . TRP A 1 459 ? -14.561 0.064 28.372 1.00 98.44 459 TRP A CA 1
ATOM 3634 C C . TRP A 1 459 ? -13.469 -0.983 28.517 1.00 98.44 459 TRP A C 1
ATOM 3636 O O . TRP A 1 459 ? -12.477 -0.972 27.800 1.00 98.44 459 TRP A O 1
ATOM 3646 N N . ILE A 1 460 ? -13.678 -1.910 29.443 1.00 98.25 460 ILE A N 1
ATOM 3647 C CA . ILE A 1 460 ? -12.747 -2.966 29.812 1.00 98.25 460 ILE A CA 1
ATOM 3648 C C . ILE A 1 460 ? -13.290 -4.293 29.285 1.00 98.25 460 ILE A C 1
ATOM 3650 O O . ILE A 1 460 ? -14.355 -4.752 29.711 1.00 98.25 460 ILE A O 1
ATOM 3654 N N . LEU A 1 461 ? -12.534 -4.904 28.377 1.00 98.19 461 LEU A N 1
ATOM 3655 C CA . LEU A 1 461 ? -12.665 -6.285 27.935 1.00 98.19 461 LEU A CA 1
ATOM 3656 C C . LEU A 1 461 ? -11.864 -7.156 28.900 1.00 98.19 461 LEU A C 1
ATOM 3658 O O . LEU A 1 461 ? -10.647 -7.008 28.996 1.00 98.19 461 LEU A O 1
ATOM 3662 N N . SER A 1 462 ? -12.524 -8.047 29.638 1.00 97.94 462 SER A N 1
ATOM 3663 C CA . SER A 1 462 ? -11.840 -8.856 30.652 1.00 97.94 462 SER A CA 1
ATOM 3664 C C . SER A 1 462 ? -12.459 -10.229 30.869 1.00 97.94 462 SER A C 1
ATOM 3666 O O . SER A 1 462 ? -13.619 -10.465 30.537 1.00 97.94 462 SER A O 1
ATOM 3668 N N . GLY A 1 463 ? -11.661 -11.134 31.432 1.00 97.62 463 GLY A N 1
ATOM 3669 C CA . GLY A 1 463 ? -12.077 -12.470 31.849 1.00 97.62 463 GLY A CA 1
ATOM 3670 C C . GLY A 1 463 ? -10.884 -13.411 31.990 1.00 97.62 463 GLY A C 1
ATOM 3671 O O . GLY A 1 463 ? -9.740 -12.965 32.016 1.00 97.62 463 GLY A O 1
ATOM 3672 N N . THR A 1 464 ? -11.130 -14.714 32.103 1.00 98.00 464 THR A N 1
ATOM 3673 C CA . THR A 1 464 ? -10.062 -15.722 32.214 1.00 98.00 464 THR A CA 1
ATOM 3674 C C . THR A 1 464 ? -10.291 -16.815 31.174 1.00 98.00 464 THR A C 1
ATOM 3676 O O . THR A 1 464 ? -11.285 -17.535 31.295 1.00 98.00 464 THR A O 1
ATOM 3679 N N . PRO A 1 465 ? -9.411 -16.950 30.165 1.00 97.19 465 PRO A N 1
ATOM 3680 C CA . PRO A 1 465 ? -9.542 -17.975 29.142 1.00 97.19 465 PRO A CA 1
ATOM 3681 C C . PRO A 1 465 ? -9.415 -19.384 29.727 1.00 97.19 465 PRO A C 1
ATOM 3683 O O . PRO A 1 465 ? -8.673 -19.619 30.685 1.00 97.19 465 PRO A O 1
ATOM 3686 N N . THR A 1 466 ? -10.153 -20.322 29.141 1.00 95.69 466 THR A N 1
ATOM 3687 C CA . THR A 1 466 ? -10.298 -21.720 29.605 1.00 95.69 466 THR A CA 1
ATOM 3688 C C . THR A 1 466 ? -9.962 -22.748 28.523 1.00 95.69 466 THR A C 1
ATOM 3690 O O . THR A 1 466 ? -10.109 -23.950 28.729 1.00 95.69 466 THR A O 1
ATOM 3693 N N . GLU A 1 467 ? -9.525 -22.271 27.364 1.00 95.81 467 GLU A N 1
ATOM 3694 C CA . GLU A 1 467 ? -9.185 -23.051 26.190 1.00 95.81 467 GLU A CA 1
ATOM 3695 C C . GLU A 1 467 ? -8.012 -23.986 26.496 1.00 95.81 467 GLU A C 1
ATOM 3697 O O . GLU A 1 467 ? -7.012 -23.591 27.096 1.00 95.81 467 GLU A O 1
ATOM 3702 N N . THR A 1 468 ? -8.136 -25.241 26.072 1.00 95.31 468 THR A N 1
ATOM 3703 C CA . THR A 1 468 ? -7.095 -26.265 26.237 1.00 95.31 468 THR A CA 1
ATOM 3704 C C . THR A 1 468 ? -6.178 -26.379 25.024 1.00 95.31 468 THR A C 1
ATOM 3706 O O . THR A 1 468 ? -5.193 -27.099 25.083 1.00 95.31 468 THR A O 1
ATOM 3709 N N . GLU A 1 469 ? -6.514 -25.691 23.934 1.00 95.75 469 GLU A N 1
ATOM 3710 C CA . GLU A 1 469 ? -5.794 -25.680 22.661 1.00 95.75 469 GLU A CA 1
ATOM 3711 C C . GLU A 1 469 ? -5.793 -24.247 22.101 1.00 95.75 469 GLU A C 1
ATOM 3713 O O . GLU A 1 469 ? -6.750 -23.499 22.359 1.00 95.75 469 GLU A O 1
ATOM 3718 N N . PRO A 1 470 ? -4.775 -23.842 21.317 1.00 96.25 470 PRO A N 1
ATOM 3719 C CA . PRO A 1 470 ? -4.770 -22.542 20.661 1.00 96.25 470 PRO A CA 1
ATOM 3720 C C . PRO A 1 470 ? -6.042 -22.330 19.833 1.00 96.25 470 PRO A C 1
ATOM 3722 O O . PRO A 1 470 ? -6.375 -23.137 18.966 1.00 96.25 470 PRO A O 1
ATOM 3725 N N . THR A 1 471 ? -6.763 -21.245 20.107 1.00 95.75 471 THR A N 1
ATOM 3726 C CA . THR A 1 471 ? -8.090 -20.991 19.529 1.00 95.75 471 THR A CA 1
ATOM 3727 C C . THR A 1 471 ? -8.174 -19.565 18.998 1.00 95.75 471 THR A C 1
ATOM 3729 O O . THR A 1 471 ? -7.816 -18.620 19.699 1.00 95.75 471 THR A O 1
ATOM 3732 N N . GLN A 1 472 ? -8.672 -19.404 17.770 1.00 95.31 472 GLN A N 1
ATOM 3733 C CA . GLN A 1 472 ? -8.952 -18.102 17.164 1.00 95.31 472 GLN A CA 1
ATOM 3734 C C . GLN A 1 472 ? -10.446 -17.793 17.263 1.00 95.31 472 GLN A C 1
ATOM 3736 O O . GLN A 1 472 ? -11.280 -18.587 16.824 1.00 95.31 472 GLN A O 1
ATOM 3741 N N . TYR A 1 473 ? -10.781 -16.620 17.793 1.00 94.94 473 TYR A N 1
ATOM 3742 C CA . TYR A 1 473 ? -12.141 -16.097 17.811 1.00 94.94 473 TYR A CA 1
ATOM 3743 C C . TYR A 1 473 ? -12.283 -14.929 16.844 1.00 94.94 473 TYR A C 1
ATOM 3745 O O . TYR A 1 473 ? -11.492 -13.991 16.889 1.00 94.94 473 TYR A O 1
ATOM 3753 N N . THR A 1 474 ? -13.357 -14.942 16.056 1.00 94.88 474 THR A N 1
ATOM 3754 C CA . THR A 1 474 ? -13.791 -13.806 15.234 1.00 94.88 474 THR A CA 1
ATOM 3755 C C . THR A 1 474 ? -15.215 -13.439 15.638 1.00 94.88 474 THR A C 1
ATOM 3757 O O . THR A 1 474 ? -16.147 -14.238 15.500 1.00 94.88 474 THR A O 1
ATOM 3760 N N . PHE A 1 475 ? -15.401 -12.237 16.177 1.00 94.94 475 PHE A N 1
ATOM 3761 C CA . PHE A 1 475 ? -16.698 -11.761 16.666 1.00 94.94 475 PHE A CA 1
ATOM 3762 C C . PHE A 1 475 ? -16.846 -10.257 16.448 1.00 94.94 475 PHE A C 1
ATOM 3764 O O . PHE A 1 475 ? -15.943 -9.596 15.943 1.00 94.94 475 PHE A O 1
ATOM 3771 N N . ARG A 1 476 ? -18.017 -9.703 16.776 1.00 96.06 476 ARG A N 1
ATOM 3772 C CA . ARG A 1 476 ? -18.295 -8.273 16.607 1.00 96.06 476 ARG A CA 1
ATOM 3773 C C . ARG A 1 476 ? -18.467 -7.566 17.939 1.00 96.06 476 ARG A C 1
ATOM 3775 O O . ARG A 1 476 ? -19.167 -8.070 18.821 1.00 96.06 476 ARG A O 1
ATOM 3782 N N . ILE A 1 477 ? -17.902 -6.368 18.027 1.00 97.19 477 ILE A N 1
ATOM 3783 C CA . ILE A 1 477 ? -18.166 -5.391 19.081 1.00 97.19 477 ILE A CA 1
ATOM 3784 C C . ILE A 1 477 ? -18.996 -4.257 18.481 1.00 97.19 477 ILE A C 1
ATOM 3786 O O . ILE A 1 477 ? -18.744 -3.806 17.369 1.00 97.19 477 ILE A O 1
ATOM 3790 N N . ARG A 1 478 ? -20.011 -3.807 19.211 1.00 97.44 478 ARG A N 1
ATOM 3791 C CA . ARG A 1 478 ? -20.918 -2.730 18.825 1.00 97.44 478 ARG A CA 1
ATOM 3792 C C . ARG A 1 478 ? -20.732 -1.531 19.732 1.00 97.44 478 ARG A C 1
ATOM 3794 O O . ARG A 1 478 ? -20.992 -1.651 20.930 1.00 97.44 478 ARG A O 1
ATOM 3801 N N . ALA A 1 479 ? -20.393 -0.393 19.136 1.00 98.12 479 ALA A N 1
ATOM 3802 C CA . ALA A 1 479 ? -20.485 0.922 19.758 1.00 98.12 479 ALA A CA 1
ATOM 3803 C C . ALA A 1 479 ? -21.863 1.533 19.461 1.00 98.12 479 ALA A C 1
ATOM 3805 O O . ALA A 1 479 ? -22.407 1.355 18.367 1.00 98.12 479 ALA A O 1
ATOM 3806 N N . LYS A 1 480 ? -22.452 2.225 20.439 1.00 97.69 480 LYS A N 1
ATOM 3807 C CA . LYS A 1 480 ? -23.756 2.889 20.304 1.00 97.69 480 LYS A CA 1
ATOM 3808 C C . LYS A 1 480 ? -23.733 4.267 20.951 1.00 97.69 480 LYS A C 1
ATOM 3810 O O . LYS A 1 480 ? -23.288 4.403 22.091 1.00 97.69 480 LYS A O 1
ATOM 3815 N N . ASP A 1 481 ? -24.332 5.243 20.290 1.00 96.19 481 ASP A N 1
ATOM 3816 C CA . ASP A 1 481 ? -24.625 6.563 20.843 1.00 96.19 481 ASP A CA 1
ATOM 3817 C C . ASP A 1 481 ? -26.122 6.911 20.694 1.00 96.19 481 ASP A C 1
ATOM 3819 O O . ASP A 1 481 ? -26.978 6.026 20.571 1.00 96.19 481 ASP A O 1
ATOM 3823 N N . SER A 1 482 ? -26.450 8.203 20.775 1.00 94.00 482 SER A N 1
ATOM 3824 C CA . SER A 1 482 ? -27.820 8.700 20.603 1.00 94.00 482 SER A CA 1
ATOM 3825 C C . SER A 1 482 ? -28.324 8.672 19.153 1.00 94.00 482 SER A C 1
ATOM 3827 O O . SER A 1 482 ? -29.537 8.662 18.945 1.00 94.00 482 SER A O 1
ATOM 3829 N N . THR A 1 483 ? -27.420 8.628 18.172 1.00 94.06 483 THR A N 1
ATOM 3830 C CA . THR A 1 483 ? -27.716 8.692 16.733 1.00 94.06 483 THR A CA 1
ATOM 3831 C C . THR A 1 483 ? -27.868 7.302 16.121 1.00 94.06 483 THR A C 1
ATOM 3833 O O . THR A 1 483 ? -28.763 7.067 15.311 1.00 94.06 483 THR A O 1
ATOM 3836 N N . GLY A 1 484 ? -27.076 6.331 16.583 1.00 95.69 484 GLY A N 1
ATOM 3837 C CA . GLY A 1 484 ? -27.065 5.012 15.976 1.00 95.69 484 GLY A CA 1
ATOM 3838 C C . GLY A 1 484 ? -26.148 4.008 16.658 1.00 95.69 484 GLY A C 1
ATOM 3839 O O . GLY A 1 484 ? -25.840 4.080 17.849 1.00 95.69 484 GLY A O 1
ATOM 3840 N N . ARG A 1 485 ? -25.763 2.989 15.887 1.00 96.69 485 ARG A N 1
ATOM 3841 C CA . ARG A 1 485 ? -24.856 1.922 16.319 1.00 96.69 485 ARG A CA 1
ATOM 3842 C C . ARG A 1 485 ? -24.000 1.449 15.153 1.00 96.69 485 ARG A C 1
ATOM 3844 O O . ARG A 1 485 ? -24.531 1.285 14.055 1.00 96.69 485 ARG A O 1
ATOM 3851 N N . THR A 1 486 ? -22.752 1.108 15.441 1.00 97.50 486 THR A N 1
ATOM 3852 C CA . THR A 1 486 ? -21.803 0.598 14.445 1.00 97.50 486 THR A CA 1
ATOM 3853 C C . THR A 1 486 ? -21.062 -0.607 15.000 1.00 97.50 486 THR A C 1
ATOM 3855 O O . THR A 1 486 ? -20.581 -0.591 16.138 1.00 97.50 486 THR A O 1
ATOM 3858 N N . ASP A 1 487 ? -20.980 -1.658 14.188 1.00 96.94 487 ASP A N 1
ATOM 3859 C CA . ASP A 1 487 ? -20.317 -2.911 14.536 1.00 96.94 487 ASP A CA 1
ATOM 3860 C C . ASP A 1 487 ? -18.902 -2.938 13.938 1.00 96.94 487 ASP A C 1
ATOM 3862 O O . ASP A 1 487 ? -18.723 -2.631 12.761 1.00 96.94 487 ASP A O 1
ATOM 3866 N N . ARG A 1 488 ? -17.921 -3.392 14.717 1.00 96.75 488 ARG A N 1
ATOM 3867 C CA . ARG A 1 488 ? -16.548 -3.686 14.292 1.00 96.75 488 ARG A CA 1
ATOM 3868 C C . ARG A 1 488 ? -16.280 -5.170 14.498 1.00 96.75 488 ARG A C 1
ATOM 3870 O O . ARG A 1 488 ? -16.510 -5.699 15.587 1.00 96.75 488 ARG A O 1
ATOM 3877 N N . THR A 1 489 ? -15.832 -5.851 13.447 1.00 95.69 489 THR A N 1
ATOM 3878 C CA . THR A 1 489 ? -15.289 -7.207 13.580 1.00 95.69 489 THR A CA 1
ATOM 3879 C C . THR A 1 489 ? -13.932 -7.116 14.268 1.00 95.69 489 THR A C 1
ATOM 3881 O O . THR A 1 489 ? -13.123 -6.263 13.913 1.00 95.69 489 THR A O 1
ATOM 3884 N N . VAL A 1 490 ? -13.708 -7.982 15.249 1.00 96.12 490 VAL A N 1
ATOM 3885 C CA . VAL A 1 490 ? -12.446 -8.114 15.972 1.00 96.12 490 VAL A CA 1
ATOM 3886 C C . VAL A 1 490 ? -12.028 -9.572 16.014 1.00 96.12 490 VAL A C 1
ATOM 3888 O O . VAL A 1 490 ? -12.861 -10.487 15.961 1.00 96.12 490 VAL A O 1
ATOM 3891 N N . GLU A 1 491 ? -10.727 -9.759 16.146 1.00 95.19 491 GLU A N 1
ATOM 3892 C CA . GLU A 1 491 ? -10.094 -11.056 16.270 1.00 95.19 491 GLU A CA 1
ATOM 3893 C C . GLU A 1 491 ? -9.379 -11.171 17.610 1.00 95.19 491 GLU A C 1
ATOM 3895 O O . GLU A 1 491 ? -8.753 -10.219 18.071 1.00 95.19 491 GLU A O 1
ATOM 3900 N N . LEU A 1 492 ? -9.489 -12.338 18.242 1.00 96.25 492 LEU A N 1
ATOM 3901 C CA . LEU A 1 492 ? -8.820 -12.639 19.500 1.00 96.25 492 LEU A CA 1
ATOM 3902 C C . LEU A 1 492 ? -8.222 -14.038 19.440 1.00 96.25 492 LEU A C 1
ATOM 3904 O O . LEU A 1 492 ? -8.946 -15.033 19.364 1.00 96.25 492 LEU A O 1
ATOM 3908 N N . GLN A 1 493 ? -6.898 -14.099 19.530 1.00 96.50 493 GLN A N 1
ATOM 3909 C CA . GLN A 1 493 ? -6.169 -15.351 19.647 1.00 96.50 493 GLN A CA 1
ATOM 3910 C C . GLN A 1 493 ? -6.011 -15.724 21.122 1.00 96.50 493 GLN A C 1
ATOM 3912 O O . GLN A 1 493 ? -5.499 -14.930 21.913 1.00 96.50 493 GLN A O 1
ATOM 3917 N N . VAL A 1 494 ? -6.408 -16.942 21.486 1.00 96.69 494 VAL A N 1
ATOM 3918 C CA . VAL A 1 494 ? -6.101 -17.542 22.787 1.00 96.69 494 VAL A CA 1
ATOM 3919 C C . VAL A 1 494 ? -4.980 -18.553 22.609 1.00 96.69 494 VAL A C 1
ATOM 3921 O O . VAL A 1 494 ? -5.090 -19.477 21.806 1.00 96.69 494 VAL A O 1
ATOM 3924 N N . LEU A 1 495 ? -3.902 -18.368 23.362 1.00 95.81 495 LEU A N 1
ATOM 3925 C CA . LEU A 1 495 ? -2.734 -19.237 23.382 1.00 95.81 495 LEU A CA 1
ATOM 3926 C C . LEU A 1 495 ? -2.770 -20.136 24.621 1.00 95.81 495 LEU A C 1
ATOM 3928 O O . LEU A 1 495 ? -3.195 -19.717 25.700 1.00 95.81 495 LEU A O 1
ATOM 3932 N N . THR A 1 496 ? -2.292 -21.366 24.481 1.00 90.69 496 THR A N 1
ATOM 3933 C CA . THR A 1 496 ? -1.996 -22.239 25.622 1.00 90.69 496 THR A CA 1
ATOM 3934 C C . THR A 1 496 ? -0.632 -21.877 26.206 1.00 90.69 496 THR A C 1
ATOM 3936 O O . THR A 1 496 ? 0.236 -21.387 25.481 1.00 90.69 496 THR A O 1
ATOM 3939 N N . ASN A 1 497 ? -0.457 -22.084 27.514 1.00 70.75 497 ASN A N 1
ATOM 3940 C CA . ASN A 1 497 ? 0.845 -21.898 28.169 1.00 70.75 497 ASN A CA 1
ATOM 3941 C C . ASN A 1 497 ? 1.854 -22.974 27.770 1.00 70.75 497 ASN A C 1
ATOM 3943 O O . ASN A 1 497 ? 1.415 -24.117 27.503 1.00 70.75 497 ASN A O 1
#

Foldseek 3Di:
DFDPCQLVLCLVQFLAEEAEQFFDPCFQQNLLPFDCVVALVLCQLQFRHFAYEYEQFDDALRLQAGQFDDPVQQVQQVCDADPVSGGAQGRYNDVVSVDRSVLNHLVVRVVSVHAYEYEHELCRQHFGDDPRDGDQHDRRNRCRSVSLVCCCVPPPVSVCVCVVDPLLDDPVQHCSVSLLCCLPRPLLVVLQVCARSHQEYQYEPCCVVPVRHQADQAPLDCSRCVSLVSNLVSNCNRYVSYAYEYCPDFDDPDLVAQRFDHHHSRHSEYNAQDPPRQLQQPVRVVNLSNLLCLLVLLQARCPPNPDPDPSRRSHGYEHEHEQENPDLAAHDHGNDPLVCLLVSQSSNSLSRHYYHYSFHWPDSHPSVGSYGDPVSSVSSVSNSLCCLQPSDQQWKDAGYNADAADAAEAQDKDKDKDFESNGIYHSVRQAWPDKDWDPPWDDPPQWDWDADPVDGRMIMTIGHHHDPAWDKGWTWMWTGGPRGIDIHIYMYIYHYD

Sequence (497 aa):
IPDPDLGLRAQWMRGTWGINWKPVDTDNGKAETLSIDPFLHQIKEVKTIDYIQVHLNESYTGSPVHLGPHDLLESFWQGDTDRNGNPVNLVVPRKDSGVDPFLNLLLRVRAAGLKTQVYVNCSNMLLRWKSGRRVPPPKAHPDITERWKNWCDTNAQAQAFINSRHYHSDVNWPERHYMFCYAEFVLKQYAVRYGDRIDAWLFDSGRMMYQYNGDSRSSGILDEQRLYQAFTNAVHAGNPDAAVAFNNGQGSGDMVNNPWAPATLFDDYMFGHPFAGGKHLGDHPKNYFSLIWLADRNGYVHTRDGKMQTWDDMVVGHFDPPMSTSGWNRGKNPALTDEEFVDWYSTAILGGGAVSLGMPLRSTNDWDNLLAADWALQQVRLLDAYLVENQSPDAPNWARQETVLPSAHAGQAYCHTLTDGVDFWSPGGGGITSLSTVARGTPPAWLAISQSKSEPGTWILSGTPTETEPTQYTFRIRAKDSTGRTDRTVELQVLTN

pLDDT: mean 95.43, std 6.38, range [48.69, 98.94]